Protein AF-0000000080189658 (afdb_homodimer)

Organism: NCBI:txid355548

Sequence (540 aa):
MADSPSNGELGVLRSKRNATRYQILVEIAERQPAVSQQEIADEIGVTAQAVSDYLGDLVEEGHARKHGRGRYEVTKEGVDWLISQTDDLRSFVEYVSENVLEEVEVDTAIATAAIEEGERVSLSMRDGVMHATPGDAGSATAVAVTDADAGQDVGAAEFEGMLAYDPGEVTVLSTPAVQRGGSAALPEDAVADRLAAHDLVVAAGVEALVAVRDAGVEPDVRFGTASAVPAAASRGLSVLLVVSADLLSEHTDPLRERNLGYEVVEPGADMADSPSNGELGVLRSKRNATRYQILVEIAERQPAVSQQEIADEIGVTAQAVSDYLGDLVEEGHARKHGRGRYEVTKEGVDWLISQTDDLRSFVEYVSENVLEEVEVDTAIATAAIEEGERVSLSMRDGVMHATPGDAGSATAVAVTDADAGQDVGAAEFEGMLAYDPGEVTVLSTPAVQRGGSAALPEDAVADRLAAHDLVVAAGVEALVAVRDAGVEPDVRFGTASAVPAAASRGLSVLLVVSADLLSEHTDPLRERNLGYEVVEPGAD

Nearest PDB structures (foldseek):
  4aih-assembly1_B  TM=8.794E-01  e=9.935E-04  Yersinia pseudotuberculosis YPIII
  2hr3-assembly1_A  TM=7.621E-01  e=9.935E-04  Pseudomonas aeruginosa
  7kfo-assembly1_A-2  TM=7.195E-01  e=3.221E-03  Variovorax paradoxus
  5yhx-assembly1_B  TM=7.546E-01  e=8.673E-03  Lactococcus lactis subsp. lactis Il1403
  7oz3-assembly1_D  TM=3.317E-01  e=9.227E-03  Streptococcus agalactiae

Radius of gyration: 27.23 Å; Cα contacts (8 Å, |Δi|>4): 1135; chains: 2; bounding box: 59×68×71 Å

Foldseek 3Di:
DPDDPPPPLLPLVVDVLNVLLLQLLVQLAVDPFDGALCVSCVVSVHDSVVSVVSVVVCVVVVQWDDPDPRTIHGDPVVVVVNVSNVVSVVVVVVCCCVPVVPNFDKDKFAEQAWDAAFFKWAWEFDQLTIYTYGDDPHQKMFGWHHTDGHGGMTITTDIDGDHDAAFAEEEEEEAEDVVVVQLNVFDDCLQVVCVVVFPFEEEADPSRQVNNVVSVDGGPYYPPQLVVVNSSRVRHGYYYYYYYPVCVCSNVVVCVVVVHHYDYDDHPPD/DPDDPDPPLLPLVVDVLNVLLLQLLVQLAVDPFDGALCVSCVVSVHDSVVSVVSVVVCVVVVQWDDPDPRTIHGDPVVVVVNVSNVVSVVVVVVCCCVPVVPNFDKDKFAEQAWDAAFFKWAWEFDQLTIYTYGDDPHQKMFGWHHTDGHGDMTITGDIDGDHDAAFAEEEEEEAEDVVVVQLNPFDDCLPVVCVVVFPFEEAADPSRQVNNVVSVDGGPYYPPQLVVVNSSRVRHGYYYYYYYPVCVCSNVVVCVVVVHHYDYDDHPPD

Secondary structure (DSSP, 8-state):
------SSS-HHHH-HHHHHHHHHHHHHHHHTT---HHHHHHHHTS-HHHHHHHHHHHHHTTSEEE-STT-EEE-HHHHHHHHHHHHHHHHHHHHIIIIIS----PEEEEESS-B-TT-EEEEEEETTEEEEEESS-SSEEEEE-S-B-TTSEEEEEEEEE----PPPPEEEEEEPPGGGTGGGGSPTTTTHHHHTT-SEEEEESHHHHHHHHHTT---SB-SSHHHHHHHHHHTT--EEEEEEGGGHHHHHHHHHHTT--EEEE-TT--/------SSS-HHHH-HHHHHHHHHHHHHHHHTT---HHHHHHHHTS-HHHHHHHHHHHHHTTSEEE-STT-EEE-HHHHHHHHHHHHHHHHHHHHIIIIIS----PEEEEESS-B-TT-EEEEEEETTEEEEEESS-SSEEEEE-S-B-TTSEEEEEEEEE----PPPPEEEEEEPPGGGTGGGGSPTTTTHHHHTT-SEEEEESHHHHHHHHHTT---SB-SSHHHHHHHHHHTT--EEEEEEGGGHHHHHHHHHHTT--EEEE-TT--

Structure (mmCIF, N/CA/C/O backbone):
data_AF-0000000080189658-model_v1
#
loop_
_entity.id
_entity.type
_entity.pdbx_description
1 polymer 'Putative transcriptional regulator'
#
loop_
_atom_site.group_PDB
_atom_site.id
_atom_site.type_symbol
_atom_site.label_atom_id
_atom_site.label_alt_id
_atom_site.label_comp_id
_atom_site.label_asym_id
_atom_site.label_entity_id
_atom_site.label_seq_id
_atom_site.pdbx_PDB_ins_code
_atom_site.Cartn_x
_atom_site.Cartn_y
_atom_site.Cartn_z
_atom_site.occupancy
_atom_site.B_iso_or_equiv
_atom_site.auth_seq_id
_atom_site.auth_comp_id
_atom_site.auth_asym_id
_atom_site.auth_atom_id
_atom_site.pdbx_PDB_model_num
ATOM 1 N N . MET A 1 1 ? -19.031 -26.203 11.633 1 19.22 1 MET A N 1
ATOM 2 C CA . MET A 1 1 ? -20.125 -25.906 10.711 1 19.22 1 MET A CA 1
ATOM 3 C C . MET A 1 1 ? -19.984 -24.5 10.141 1 19.22 1 MET A C 1
ATOM 5 O O . MET A 1 1 ? -20.438 -23.531 10.75 1 19.22 1 MET A O 1
ATOM 9 N N . ALA A 1 2 ? -18.812 -24.188 9.641 1 26.39 2 ALA A N 1
ATOM 10 C CA . ALA A 1 2 ? -18.188 -22.922 9.25 1 26.39 2 ALA A CA 1
ATOM 11 C C . ALA A 1 2 ? -19.047 -22.188 8.219 1 26.39 2 ALA A C 1
ATOM 13 O O . ALA A 1 2 ? -19.5 -22.781 7.242 1 26.39 2 ALA A O 1
ATOM 14 N N . ASP A 1 3 ? -19.844 -21.188 8.672 1 27.16 3 ASP A N 1
ATOM 15 C CA . ASP A 1 3 ? -20.828 -20.375 7.965 1 27.16 3 ASP A CA 1
ATOM 16 C C . ASP A 1 3 ? -20.297 -19.938 6.602 1 27.16 3 ASP A C 1
ATOM 18 O O . ASP A 1 3 ? -19.125 -19.609 6.465 1 27.16 3 ASP A O 1
ATOM 22 N N . SER A 1 4 ? -20.797 -20.438 5.461 1 30.91 4 SER A N 1
ATOM 23 C CA . SER A 1 4 ? -20.703 -20.203 4.027 1 30.91 4 SER A CA 1
ATOM 24 C C . SER A 1 4 ? -20.5 -18.719 3.723 1 30.91 4 SER A C 1
ATOM 26 O O . SER A 1 4 ? -21.062 -17.859 4.406 1 30.91 4 SER A O 1
ATOM 28 N N . PRO A 1 5 ? -19.359 -18.312 3.215 1 34.38 5 PRO A N 1
ATOM 29 C CA . PRO A 1 5 ? -19.266 -16.875 2.889 1 34.38 5 PRO A CA 1
ATOM 30 C C . PRO A 1 5 ? -20.609 -16.281 2.447 1 34.38 5 PRO A C 1
ATOM 32 O O . PRO A 1 5 ? -21.469 -17.016 1.925 1 34.38 5 PRO A O 1
ATOM 35 N N . SER A 1 6 ? -21.234 -15.445 3.158 1 32.62 6 SER A N 1
ATOM 36 C CA . SER A 1 6 ? -22.453 -14.711 2.887 1 32.62 6 SER A CA 1
ATOM 37 C C . SER A 1 6 ? -22.578 -14.367 1.407 1 32.62 6 SER A C 1
ATOM 39 O O . SER A 1 6 ? -21.625 -13.867 0.8 1 32.62 6 SER A O 1
ATOM 41 N N . ASN A 1 7 ? -23.328 -15.039 0.471 1 34.69 7 ASN A N 1
ATOM 42 C CA . ASN A 1 7 ? -23.844 -15.391 -0.851 1 34.69 7 ASN A CA 1
ATOM 43 C C . ASN A 1 7 ? -24.219 -14.148 -1.653 1 34.69 7 ASN A C 1
ATOM 45 O O . ASN A 1 7 ? -24.938 -14.234 -2.645 1 34.69 7 ASN A O 1
ATOM 49 N N . GLY A 1 8 ? -24.266 -12.969 -1.121 1 35.44 8 GLY A N 1
ATOM 50 C CA . GLY A 1 8 ? -24.891 -11.875 -1.847 1 35.44 8 GLY A CA 1
ATOM 51 C C . GLY A 1 8 ? -24.172 -11.516 -3.135 1 35.44 8 GLY A C 1
ATOM 52 O O . GLY A 1 8 ? -24.812 -11.258 -4.156 1 35.44 8 GLY A O 1
ATOM 53 N N . GLU A 1 9 ? -22.828 -11.133 -3.133 1 38.5 9 GLU A N 1
ATOM 54 C CA . GLU A 1 9 ? -22.281 -10.391 -4.262 1 38.5 9 GLU A CA 1
ATOM 55 C C . GLU A 1 9 ? -21.922 -11.328 -5.418 1 38.5 9 GLU A C 1
ATOM 57 O O . GLU A 1 9 ? -21.25 -10.93 -6.359 1 38.5 9 GLU A O 1
ATOM 62 N N . LEU A 1 10 ? -22.031 -12.531 -5.336 1 45.38 10 LEU A N 1
ATOM 63 C CA . LEU A 1 10 ? -22.016 -13.305 -6.57 1 45.38 10 LEU A CA 1
ATOM 64 C C . LEU A 1 10 ? -23.203 -12.945 -7.457 1 45.38 10 LEU A C 1
ATOM 66 O O . LEU A 1 10 ? -23.828 -13.828 -8.055 1 45.38 10 LEU A O 1
ATOM 70 N N . GLY A 1 11 ? -23.438 -11.695 -7.402 1 51.31 11 GLY A N 1
ATOM 71 C CA . GLY A 1 11 ? -24.656 -11.203 -8.023 1 51.31 11 GLY A CA 1
ATOM 72 C C . GLY A 1 11 ? -24.812 -11.656 -9.469 1 51.31 11 GLY A C 1
ATOM 73 O O . GLY A 1 11 ? -25.906 -12.039 -9.883 1 51.31 11 GLY A O 1
ATOM 74 N N . VAL A 1 12 ? -23.688 -11.672 -10.164 1 60.22 12 VAL A N 1
ATOM 75 C CA . VAL A 1 12 ? -23.844 -12.008 -11.57 1 60.22 12 VAL A CA 1
ATOM 76 C C . VAL A 1 12 ? -24.109 -13.5 -11.727 1 60.22 12 VAL A C 1
ATOM 78 O O . VAL A 1 12 ? -24.844 -13.914 -12.633 1 60.22 12 VAL A O 1
ATOM 81 N N . LEU A 1 13 ? -23.531 -14.289 -10.703 1 59.34 13 LEU A N 1
ATOM 82 C CA . LEU A 1 13 ? -23.672 -15.734 -10.844 1 59.34 13 LEU A CA 1
ATOM 83 C C . LEU A 1 13 ? -24.938 -16.219 -10.125 1 59.34 13 LEU A C 1
ATOM 85 O O . LEU A 1 13 ? -25.438 -17.297 -10.414 1 59.34 13 LEU A O 1
ATOM 89 N N . ARG A 1 14 ? -25.375 -15.445 -9.273 1 54.44 14 ARG A N 1
ATOM 90 C CA . ARG A 1 14 ? -26.5 -15.906 -8.461 1 54.44 14 ARG A CA 1
ATOM 91 C C . ARG A 1 14 ? -27.828 -15.547 -9.117 1 54.44 14 ARG A C 1
ATOM 93 O O . ARG A 1 14 ? -28.859 -16.156 -8.812 1 54.44 14 ARG A O 1
ATOM 100 N N . SER A 1 15 ? -27.703 -14.438 -9.859 1 65.19 15 SER A N 1
ATOM 101 C CA . SER A 1 15 ? -28.938 -13.969 -10.492 1 65.19 15 SER A CA 1
ATOM 102 C C . SER A 1 15 ? -28.812 -13.969 -12.008 1 65.19 15 SER A C 1
ATOM 104 O O . SER A 1 15 ? -27.906 -13.328 -12.562 1 65.19 15 SER A O 1
ATOM 106 N N . LYS A 1 16 ? -29.641 -14.828 -12.656 1 68.5 16 LYS A N 1
ATOM 107 C CA . LYS A 1 16 ? -29.688 -14.789 -14.117 1 68.5 16 LYS A CA 1
ATOM 108 C C . LYS A 1 16 ? -29.844 -13.359 -14.625 1 68.5 16 LYS A C 1
ATOM 110 O O . LYS A 1 16 ? -29.25 -12.984 -15.633 1 68.5 16 LYS A O 1
ATOM 115 N N . ARG A 1 17 ? -30.578 -12.617 -13.844 1 75.31 17 ARG A N 1
ATOM 116 C CA . ARG A 1 17 ? -30.797 -11.219 -14.195 1 75.31 17 ARG A CA 1
ATOM 117 C C . ARG A 1 17 ? -29.5 -10.438 -14.172 1 75.31 17 ARG A C 1
ATOM 119 O O . ARG A 1 17 ? -29.172 -9.727 -15.125 1 75.31 17 ARG A O 1
ATOM 126 N N . ASN A 1 18 ? -28.75 -10.641 -13.078 1 76.94 18 ASN A N 1
ATOM 127 C CA . ASN A 1 18 ? -27.484 -9.922 -12.977 1 76.94 18 ASN A CA 1
ATOM 128 C C . ASN A 1 18 ? -26.469 -10.43 -14 1 76.94 18 ASN A C 1
ATOM 130 O O . ASN A 1 18 ? -25.703 -9.648 -14.555 1 76.94 18 ASN A O 1
ATOM 134 N N . ALA A 1 19 ? -26.625 -11.727 -14.25 1 79.5 19 ALA A N 1
ATOM 135 C CA . ALA A 1 19 ? -25.734 -12.312 -15.242 1 79.5 19 ALA A CA 1
ATOM 136 C C . ALA A 1 19 ? -26.016 -11.75 -16.641 1 79.5 19 ALA A C 1
ATOM 138 O O . ALA A 1 19 ? -25.094 -11.406 -17.375 1 79.5 19 ALA A O 1
ATOM 139 N N . THR A 1 20 ? -27.266 -11.633 -16.953 1 81 20 THR A N 1
ATOM 140 C CA . THR A 1 20 ? -27.656 -11.117 -18.266 1 81 20 THR A CA 1
ATOM 141 C C . THR A 1 20 ? -27.312 -9.633 -18.375 1 81 20 THR A C 1
ATOM 143 O O . THR A 1 20 ? -26.781 -9.195 -19.406 1 81 20 THR A O 1
ATOM 146 N N . ARG A 1 21 ? -27.594 -8.883 -17.359 1 86.19 21 ARG A N 1
ATOM 147 C CA . ARG A 1 21 ? -27.25 -7.465 -17.328 1 86.19 21 ARG A CA 1
ATOM 148 C C . ARG A 1 21 ? -25.75 -7.273 -17.547 1 86.19 21 ARG A C 1
ATOM 150 O O . ARG A 1 21 ? -25.328 -6.391 -18.297 1 86.19 21 ARG A O 1
ATOM 157 N N . TYR A 1 22 ? -25 -8.141 -16.828 1 86.44 22 TYR A N 1
ATOM 158 C CA . TYR A 1 22 ? -23.547 -8.109 -16.969 1 86.44 22 TYR A CA 1
ATOM 159 C C . TYR A 1 22 ? -23.125 -8.375 -18.406 1 86.44 22 TYR A C 1
ATOM 161 O O . TYR A 1 22 ? -22.328 -7.625 -18.969 1 86.44 22 TYR A O 1
ATOM 169 N N . GLN A 1 23 ? -23.734 -9.328 -18.984 1 84.56 23 GLN A N 1
ATOM 170 C CA . GLN A 1 23 ? -23.391 -9.711 -20.344 1 84.56 23 GLN A CA 1
ATOM 171 C C . GLN A 1 23 ? -23.766 -8.617 -21.344 1 84.56 23 GLN A C 1
ATOM 173 O O . GLN A 1 23 ? -23 -8.32 -22.266 1 84.56 23 GLN A O 1
ATOM 178 N N . ILE A 1 24 ? -24.812 -7.957 -21.062 1 86.25 24 ILE A N 1
ATOM 179 C CA . ILE A 1 24 ? -25.281 -6.898 -21.953 1 86.25 24 ILE A CA 1
ATOM 180 C C . ILE A 1 24 ? -24.359 -5.691 -21.859 1 86.25 24 ILE A C 1
ATOM 182 O O . ILE A 1 24 ? -23.938 -5.137 -22.875 1 86.25 24 ILE A O 1
ATOM 186 N N . LEU A 1 25 ? -24 -5.352 -20.672 1 87.19 25 LEU A N 1
ATOM 187 C CA . LEU A 1 25 ? -23.125 -4.207 -20.484 1 87.19 25 LEU A CA 1
ATOM 188 C C . LEU A 1 25 ? -21.75 -4.473 -21.094 1 87.19 25 LEU A C 1
ATOM 190 O O . LEU A 1 25 ? -21.125 -3.561 -21.641 1 87.19 25 LEU A O 1
ATOM 194 N N . VAL A 1 26 ? -21.281 -5.684 -21.016 1 83.88 26 VAL A N 1
ATOM 195 C CA . VAL A 1 26 ? -20.016 -6.062 -21.609 1 83.88 26 VAL A CA 1
ATOM 196 C C . VAL A 1 26 ? -20.078 -5.883 -23.125 1 83.88 26 VAL A C 1
ATOM 198 O O . VAL A 1 26 ? -19.141 -5.336 -23.734 1 83.88 26 VAL A O 1
ATOM 201 N N . GLU A 1 27 ? -21.234 -6.266 -23.656 1 82.25 27 GLU A N 1
ATOM 202 C CA . GLU A 1 27 ? -21.422 -6.156 -25.109 1 82.25 27 GLU A CA 1
ATOM 203 C C . GLU A 1 27 ? -21.469 -4.699 -25.547 1 82.25 27 GLU A C 1
ATOM 205 O O . GLU A 1 27 ? -20.906 -4.336 -26.578 1 82.25 27 GLU A O 1
ATOM 210 N N . ILE A 1 28 ? -22.062 -3.922 -24.734 1 82.81 28 ILE A N 1
ATOM 211 C CA . ILE A 1 28 ? -22.141 -2.504 -25.062 1 82.81 28 ILE A CA 1
ATOM 212 C C . ILE A 1 28 ? -20.75 -1.868 -24.969 1 82.81 28 ILE A C 1
ATOM 214 O O . ILE A 1 28 ? -20.344 -1.117 -25.859 1 82.81 28 ILE A O 1
ATOM 218 N N . ALA A 1 29 ? -20.156 -2.201 -23.891 1 80.44 29 ALA A N 1
ATOM 219 C CA . ALA A 1 29 ? -18.828 -1.627 -23.672 1 80.44 29 ALA A CA 1
ATOM 220 C C . ALA A 1 29 ? -17.875 -1.989 -24.812 1 80.44 29 ALA A C 1
ATOM 222 O O . ALA A 1 29 ? -17.031 -1.181 -25.203 1 80.44 29 ALA A O 1
ATOM 223 N N . GLU A 1 30 ? -18 -3.168 -25.281 1 76.12 30 GLU A N 1
ATOM 224 C CA . GLU A 1 30 ? -17.109 -3.67 -26.328 1 76.12 30 GLU A CA 1
ATOM 225 C C . GLU A 1 30 ? -17.438 -3.033 -27.672 1 76.12 30 GLU A C 1
ATOM 227 O O . GLU A 1 30 ? -16.547 -2.793 -28.484 1 76.12 30 GLU A O 1
ATOM 232 N N . ARG A 1 31 ? -18.625 -2.74 -27.891 1 74.25 31 ARG A N 1
ATOM 233 C CA . ARG A 1 31 ? -19.047 -2.412 -29.25 1 74.25 31 ARG A CA 1
ATOM 234 C C . ARG A 1 31 ? -19.516 -0.967 -29.344 1 74.25 31 ARG A C 1
ATOM 236 O O . ARG A 1 31 ? -19.891 -0.497 -30.422 1 74.25 31 ARG A O 1
ATOM 243 N N . GLN A 1 32 ? -19.422 -0.302 -28.219 1 70.31 32 GLN A N 1
ATOM 244 C CA . GLN A 1 32 ? -19.969 1.045 -28.219 1 70.31 32 GLN A CA 1
ATOM 245 C C . GLN A 1 32 ? -19.25 1.945 -29.203 1 70.31 32 GLN A C 1
ATOM 247 O O . GLN A 1 32 ? -18.078 1.696 -29.547 1 70.31 32 GLN A O 1
ATOM 252 N N . PRO A 1 33 ? -20.016 2.803 -29.797 1 68.69 33 PRO A N 1
ATOM 253 C CA . PRO A 1 33 ? -21.344 3.256 -29.406 1 68.69 33 PRO A CA 1
ATOM 254 C C . PRO A 1 33 ? -22.453 2.57 -30.203 1 68.69 33 PRO A C 1
ATOM 256 O O . PRO A 1 33 ? -23.625 2.596 -29.797 1 68.69 33 PRO A O 1
ATOM 259 N N . ALA A 1 34 ? -22.078 2.031 -31.281 1 66.75 34 ALA A N 1
ATOM 260 C CA . ALA A 1 34 ? -23.062 1.462 -32.188 1 66.75 34 ALA A CA 1
ATOM 261 C C . ALA A 1 34 ? -23.375 0.013 -31.844 1 66.75 34 ALA A C 1
ATOM 263 O O . ALA A 1 34 ? -22.703 -0.909 -32.281 1 66.75 34 ALA A O 1
ATOM 264 N N . VAL A 1 35 ? -24.281 -0.221 -30.875 1 70.06 35 VAL A N 1
ATOM 265 C CA . VAL A 1 35 ? -24.594 -1.592 -30.469 1 70.06 35 VAL A CA 1
ATOM 266 C C . VAL A 1 35 ? -26.062 -1.896 -30.75 1 70.06 35 VAL A C 1
ATOM 268 O O . VAL A 1 35 ? -26.953 -1.186 -30.266 1 70.06 35 VAL A O 1
ATOM 271 N N . SER A 1 36 ? -26.391 -2.752 -31.75 1 75.94 36 SER A N 1
ATOM 272 C CA . SER A 1 36 ? -27.766 -3.166 -32.031 1 75.94 36 SER A CA 1
ATOM 273 C C . SER A 1 36 ? -28.266 -4.16 -30.984 1 75.94 36 SER A C 1
ATOM 275 O O . SER A 1 36 ? -27.5 -5.02 -30.531 1 75.94 36 SER A O 1
ATOM 277 N N . GLN A 1 37 ? -29.531 -3.896 -30.625 1 80.12 37 GLN A N 1
ATOM 278 C CA . GLN A 1 37 ? -30.172 -4.789 -29.656 1 80.12 37 GLN A CA 1
ATOM 279 C C . GLN A 1 37 ? -30.188 -6.227 -30.172 1 80.12 37 GLN A C 1
ATOM 281 O O . GLN A 1 37 ? -30 -7.168 -29.406 1 80.12 37 GLN A O 1
ATOM 286 N N . GLN A 1 38 ? -30.359 -6.328 -31.438 1 81.62 38 GLN A N 1
ATOM 287 C CA . GLN A 1 38 ? -30.438 -7.66 -32.031 1 81.62 38 GLN A CA 1
ATOM 288 C C . GLN A 1 38 ? -29.094 -8.375 -31.953 1 81.62 38 GLN A C 1
ATOM 290 O O . GLN A 1 38 ? -29.031 -9.57 -31.672 1 81.62 38 GLN A O 1
ATOM 295 N N . GLU A 1 39 ? -28.109 -7.699 -32.188 1 82.25 39 GLU A N 1
ATOM 296 C CA . GLU A 1 39 ? -26.766 -8.273 -32.156 1 82.25 39 GLU A CA 1
ATOM 297 C C . GLU A 1 39 ? -26.422 -8.742 -30.734 1 82.25 39 GLU A C 1
ATOM 299 O O . GLU A 1 39 ? -25.828 -9.812 -30.562 1 82.25 39 GLU A O 1
ATOM 304 N N . ILE A 1 40 ? -26.766 -7.965 -29.828 1 83.19 40 ILE A N 1
ATOM 305 C CA . ILE A 1 40 ? -26.516 -8.312 -28.422 1 83.19 40 ILE A CA 1
ATOM 306 C C . ILE A 1 40 ? -27.328 -9.555 -28.062 1 83.19 40 ILE A C 1
ATOM 308 O O . ILE A 1 40 ? -26.812 -10.461 -27.391 1 83.19 40 ILE A O 1
ATOM 312 N N . ALA A 1 41 ? -28.562 -9.5 -28.469 1 85.56 41 ALA A N 1
ATOM 313 C CA . ALA A 1 41 ? -29.453 -10.625 -28.203 1 85.56 41 ALA A CA 1
ATOM 314 C C . ALA A 1 41 ? -28.875 -11.93 -28.734 1 85.56 41 ALA A C 1
ATOM 316 O O . ALA A 1 41 ? -28.875 -12.945 -28.031 1 85.56 41 ALA A O 1
ATOM 317 N N . ASP A 1 42 ? -28.422 -11.867 -29.906 1 81.75 42 ASP A N 1
ATOM 318 C CA . ASP A 1 42 ? -27.844 -13.055 -30.547 1 81.75 42 ASP A CA 1
ATOM 319 C C . ASP A 1 42 ? -26.641 -13.57 -29.766 1 81.75 42 ASP A C 1
ATOM 321 O O . ASP A 1 42 ? -26.453 -14.781 -29.625 1 81.75 42 ASP A O 1
ATOM 325 N N . GLU A 1 43 ? -25.891 -12.703 -29.297 1 79.56 43 GLU A N 1
ATOM 326 C CA . GLU A 1 43 ? -24.641 -13.078 -28.625 1 79.56 43 GLU A CA 1
ATOM 327 C C . GLU A 1 43 ? -24.922 -13.688 -27.266 1 79.56 43 GLU A C 1
ATOM 329 O O . GLU A 1 43 ? -24.25 -14.641 -26.859 1 79.56 43 GLU A O 1
ATOM 334 N N . ILE A 1 44 ? -25.859 -13.211 -26.594 1 78.06 44 ILE A N 1
ATOM 335 C CA . ILE A 1 44 ? -26.078 -13.578 -25.203 1 78.06 44 ILE A CA 1
ATOM 336 C C . ILE A 1 44 ? -27.094 -14.719 -25.141 1 78.06 44 ILE A C 1
ATOM 338 O O . ILE A 1 44 ? -27.156 -15.453 -24.141 1 78.06 44 ILE A O 1
ATOM 342 N N . GLY A 1 45 ? -27.844 -14.867 -26.188 1 80.62 45 GLY A N 1
ATOM 343 C CA . GLY A 1 45 ? -28.812 -15.945 -26.234 1 80.62 45 GLY A CA 1
ATOM 344 C C . GLY A 1 45 ? -30.125 -15.602 -25.562 1 80.62 45 GLY A C 1
ATOM 345 O O . GLY A 1 45 ? -30.703 -16.422 -24.844 1 80.62 45 GLY A O 1
ATOM 346 N N . VAL A 1 46 ? -30.469 -14.336 -25.719 1 81.38 46 VAL A N 1
ATOM 347 C CA . VAL A 1 46 ? -31.781 -13.883 -25.266 1 81.38 46 VAL A CA 1
ATOM 348 C C . VAL A 1 46 ? -32.5 -13.172 -26.406 1 81.38 46 VAL A C 1
ATOM 350 O O . VAL A 1 46 ? -31.938 -12.969 -27.484 1 81.38 46 VAL A O 1
ATOM 353 N N . THR A 1 47 ? -33.781 -12.875 -26.234 1 85.5 47 THR A N 1
ATOM 354 C CA . THR A 1 47 ? -34.562 -12.195 -27.281 1 85.5 47 THR A CA 1
ATOM 355 C C . THR A 1 47 ? -34.219 -10.703 -27.297 1 85.5 47 THR A C 1
ATOM 357 O O . THR A 1 47 ? -33.812 -10.148 -26.281 1 85.5 47 THR A O 1
ATOM 360 N N . ALA A 1 48 ? -34.406 -10.172 -28.531 1 86.88 48 ALA A N 1
ATOM 361 C CA . ALA A 1 48 ? -34.219 -8.727 -28.672 1 86.88 48 ALA A CA 1
ATOM 362 C C . ALA A 1 48 ? -35.094 -7.953 -27.703 1 86.88 48 ALA A C 1
ATOM 364 O O . ALA A 1 48 ? -34.719 -6.91 -27.188 1 86.88 48 ALA A O 1
ATOM 365 N N . GLN A 1 49 ? -36.188 -8.492 -27.5 1 86.44 49 GLN A N 1
ATOM 366 C CA . GLN A 1 49 ? -37.125 -7.863 -26.547 1 86.44 49 GLN A CA 1
ATOM 367 C C . GLN A 1 49 ? -36.562 -7.871 -25.141 1 86.44 49 GLN A C 1
ATOM 369 O O . GLN A 1 49 ? -36.656 -6.871 -24.422 1 86.44 49 GLN A O 1
ATOM 374 N N . ALA A 1 50 ? -36.031 -9.008 -24.75 1 87.56 50 ALA A N 1
ATOM 375 C CA . ALA A 1 50 ? -35.438 -9.109 -23.422 1 87.56 50 ALA A CA 1
ATOM 376 C C . ALA A 1 50 ? -34.281 -8.117 -23.266 1 87.56 50 ALA A C 1
ATOM 378 O O . ALA A 1 50 ? -34.125 -7.477 -22.234 1 87.56 50 ALA A O 1
ATOM 379 N N . VAL A 1 51 ? -33.469 -8.023 -24.328 1 88.12 51 VAL A N 1
ATOM 380 C CA . VAL A 1 51 ? -32.375 -7.082 -24.312 1 88.12 51 VAL A CA 1
ATOM 381 C C . VAL A 1 51 ? -32.875 -5.66 -24.125 1 88.12 51 VAL A C 1
ATOM 383 O O . VAL A 1 51 ? -32.312 -4.887 -23.344 1 88.12 51 VAL A O 1
ATOM 386 N N . SER A 1 52 ? -33.906 -5.359 -24.812 1 86.81 52 SER A N 1
ATOM 387 C CA . SER A 1 52 ? -34.531 -4.039 -24.688 1 86.81 52 SER A CA 1
ATOM 388 C C . SER A 1 52 ? -35 -3.779 -23.266 1 86.81 52 SER A C 1
ATOM 390 O O . SER A 1 52 ? -34.812 -2.686 -22.734 1 86.81 52 SER A O 1
ATOM 392 N N . ASP A 1 53 ? -35.531 -4.758 -22.688 1 89.88 53 ASP A N 1
ATOM 393 C CA . ASP A 1 53 ? -36.031 -4.637 -21.328 1 89.88 53 ASP A CA 1
ATOM 394 C C . ASP A 1 53 ? -34.875 -4.41 -20.344 1 89.88 53 ASP A C 1
ATOM 396 O O . ASP A 1 53 ? -34.938 -3.529 -19.484 1 89.88 53 ASP A O 1
ATOM 400 N N . TYR A 1 54 ? -33.812 -5.258 -20.5 1 88.94 54 TYR A N 1
ATOM 401 C CA . TYR A 1 54 ? -32.625 -5.125 -19.641 1 88.94 54 TYR A CA 1
ATOM 402 C C . TYR A 1 54 ? -31.969 -3.77 -19.828 1 88.94 54 TYR A C 1
ATOM 404 O O . TYR A 1 54 ? -31.531 -3.146 -18.859 1 88.94 54 TYR A O 1
ATOM 412 N N . LEU A 1 55 ? -31.906 -3.301 -21.094 1 88.69 55 LEU A N 1
ATOM 413 C CA . LEU A 1 55 ? -31.297 -2.014 -21.406 1 88.69 55 LEU A CA 1
ATOM 414 C C . LEU A 1 55 ? -32.094 -0.871 -20.781 1 88.69 55 LEU A C 1
ATOM 416 O O . LEU A 1 55 ? -31.516 0.102 -20.297 1 88.69 55 LEU A O 1
ATOM 420 N N . GLY A 1 56 ? -33.406 -0.977 -20.875 1 88.31 56 GLY A N 1
ATOM 421 C CA . GLY A 1 56 ? -34.25 -0.01 -20.188 1 88.31 56 GLY A CA 1
ATOM 422 C C . GLY A 1 56 ? -33.938 0.109 -18.719 1 88.31 56 GLY A C 1
ATOM 423 O O . GLY A 1 56 ? -33.812 1.217 -18.188 1 88.31 56 GLY A O 1
ATOM 424 N N . ASP A 1 57 ? -33.719 -1.071 -18.047 1 89.06 57 ASP A N 1
ATOM 425 C CA . ASP A 1 57 ? -33.375 -1.109 -16.625 1 89.06 57 ASP A CA 1
ATOM 426 C C . ASP A 1 57 ? -32 -0.498 -16.375 1 89.06 57 ASP A C 1
ATOM 428 O O . ASP A 1 57 ? -31.828 0.238 -15.406 1 89.06 57 ASP A O 1
ATOM 432 N N . LEU A 1 58 ? -31.031 -0.843 -17.234 1 90.81 58 LEU A N 1
ATOM 433 C CA . LEU A 1 58 ? -29.656 -0.367 -17.094 1 90.81 58 LEU A CA 1
ATOM 434 C C . LEU A 1 58 ? -29.594 1.149 -17.25 1 90.81 58 LEU A C 1
ATOM 436 O O . LEU A 1 58 ? -28.828 1.814 -16.562 1 90.81 58 LEU A O 1
ATOM 440 N N . VAL A 1 59 ? -30.422 1.69 -18.125 1 88.88 59 VAL A N 1
ATOM 441 C CA . VAL A 1 59 ? -30.5 3.135 -18.328 1 88.88 59 VAL A CA 1
ATOM 442 C C . VAL A 1 59 ? -31.141 3.793 -17.109 1 88.88 59 VAL A C 1
ATOM 444 O O . VAL A 1 59 ? -30.656 4.812 -16.625 1 88.88 59 VAL A O 1
ATOM 447 N N . GLU A 1 60 ? -32.125 3.174 -16.625 1 90.25 60 GLU A N 1
ATOM 448 C CA . GLU A 1 60 ? -32.812 3.699 -15.461 1 90.25 60 GLU A CA 1
ATOM 449 C C . GLU A 1 60 ? -31.906 3.725 -14.234 1 90.25 60 GLU A C 1
ATOM 451 O O . GLU A 1 60 ? -31.969 4.652 -13.43 1 90.25 60 GLU A O 1
ATOM 456 N N . GLU A 1 61 ? -31.016 2.719 -14.18 1 88.81 61 GLU A N 1
ATOM 457 C CA . GLU A 1 61 ? -30.125 2.582 -13.031 1 88.81 61 GLU A CA 1
ATOM 458 C C . GLU A 1 61 ? -28.844 3.377 -13.227 1 88.81 61 GLU A C 1
ATOM 460 O O . GLU A 1 61 ? -28 3.43 -12.328 1 88.81 61 GLU A O 1
ATOM 465 N N . GLY A 1 62 ? -28.688 3.975 -14.422 1 89.44 62 GLY A N 1
ATOM 466 C CA . GLY A 1 62 ? -27.562 4.855 -14.68 1 89.44 62 GLY A CA 1
ATOM 467 C C . GLY A 1 62 ? -26.328 4.121 -15.172 1 89.44 62 GLY A C 1
ATOM 468 O O . GLY A 1 62 ? -25.234 4.691 -15.203 1 89.44 62 GLY A O 1
ATOM 469 N N . HIS A 1 63 ? -26.484 2.801 -15.531 1 89.94 63 HIS A N 1
ATOM 470 C CA . HIS A 1 63 ? -25.328 2.02 -15.953 1 89.94 63 HIS A CA 1
ATOM 471 C C . HIS A 1 63 ? -25.109 2.139 -17.453 1 89.94 63 HIS A C 1
ATOM 473 O O . HIS A 1 63 ? -24.031 1.817 -17.953 1 89.94 63 HIS A O 1
ATOM 479 N N . ALA A 1 64 ? -26.125 2.627 -18.219 1 87.56 64 ALA A N 1
ATOM 480 C CA . ALA A 1 64 ? -26.047 2.852 -19.656 1 87.56 64 ALA A CA 1
ATOM 481 C C . ALA A 1 64 ? -26.797 4.117 -20.062 1 87.56 64 ALA A C 1
ATOM 483 O O . ALA A 1 64 ? -27.656 4.594 -19.328 1 87.56 64 ALA A O 1
ATOM 484 N N . ARG A 1 65 ? -26.391 4.68 -21.125 1 88.81 65 ARG A N 1
ATOM 485 C CA . ARG A 1 65 ? -27.047 5.828 -21.719 1 88.81 65 ARG A CA 1
ATOM 486 C C . ARG A 1 65 ? -27.469 5.523 -23.156 1 88.81 65 ARG A C 1
ATOM 488 O O . ARG A 1 65 ? -26.719 4.902 -23.906 1 88.81 65 ARG A O 1
ATOM 495 N N . LYS A 1 66 ? -28.688 6.055 -23.5 1 83.94 66 LYS A N 1
ATOM 496 C CA . LYS A 1 66 ? -29.203 5.875 -24.844 1 83.94 66 LYS A CA 1
ATOM 497 C C . LYS A 1 66 ? -29 7.133 -25.688 1 83.94 66 LYS A C 1
ATOM 499 O O . LYS A 1 66 ? -29.328 8.234 -25.25 1 83.94 66 LYS A O 1
ATOM 504 N N . HIS A 1 67 ? -28.219 7.152 -26.812 1 80.06 67 HIS A N 1
ATOM 505 C CA . HIS A 1 67 ? -27.984 8.289 -27.703 1 80.06 67 HIS A CA 1
ATOM 506 C C . HIS A 1 67 ? -28.938 8.273 -28.891 1 80.06 67 HIS A C 1
ATOM 508 O O . HIS A 1 67 ? -28.734 8.984 -29.875 1 80.06 67 HIS A O 1
ATOM 514 N N . GLY A 1 68 ? -30.047 7.645 -28.859 1 73.94 68 GLY A N 1
ATOM 515 C CA . GLY A 1 68 ? -30.984 7.566 -29.969 1 73.94 68 GLY A CA 1
ATOM 516 C C . GLY A 1 68 ? -30.672 6.445 -30.938 1 73.94 68 GLY A C 1
ATOM 517 O O . GLY A 1 68 ? -29.562 5.895 -30.922 1 73.94 68 GLY A O 1
ATOM 518 N N . ARG A 1 69 ? -31.562 6.062 -31.891 1 72.69 69 ARG A N 1
ATOM 519 C CA . ARG A 1 69 ? -31.516 5.07 -32.969 1 72.69 69 ARG A CA 1
ATOM 520 C C . ARG A 1 69 ? -30.828 3.791 -32.5 1 72.69 69 ARG A C 1
ATOM 522 O O . ARG A 1 69 ? -30.031 3.207 -33.219 1 72.69 69 ARG A O 1
ATOM 529 N N . GLY A 1 70 ? -30.906 3.363 -31.266 1 69.81 70 GLY A N 1
ATOM 530 C CA . GLY A 1 70 ? -30.406 2.074 -30.812 1 69.81 70 GLY A CA 1
ATOM 531 C C . GLY A 1 70 ? -28.938 2.107 -30.406 1 69.81 70 GLY A C 1
ATOM 532 O O . GLY A 1 70 ? -28.25 1.094 -30.5 1 69.81 70 GLY A O 1
ATOM 533 N N . ARG A 1 71 ? -28.5 3.281 -30.125 1 78.94 71 ARG A N 1
ATOM 534 C CA . ARG A 1 71 ? -27.109 3.408 -29.719 1 78.94 71 ARG A CA 1
ATOM 535 C C . ARG A 1 71 ? -27 3.562 -28.203 1 78.94 71 ARG A C 1
ATOM 537 O O . ARG A 1 71 ? -27.766 4.312 -27.594 1 78.94 71 ARG A O 1
ATOM 544 N N . TYR A 1 72 ? -26.156 2.627 -27.641 1 82.88 72 TYR A N 1
ATOM 545 C CA . TYR A 1 72 ? -25.984 2.643 -26.188 1 82.88 72 TYR A CA 1
ATOM 546 C C . TYR A 1 72 ? -24.516 2.822 -25.828 1 82.88 72 TYR A C 1
ATOM 548 O O . TYR A 1 72 ? -23.625 2.424 -26.578 1 82.88 72 TYR A O 1
ATOM 556 N N . GLU A 1 73 ? -24.328 3.562 -24.719 1 85.62 73 GLU A N 1
ATOM 557 C CA . GLU A 1 73 ? -23 3.729 -24.156 1 85.62 73 GLU A CA 1
ATOM 558 C C . GLU A 1 73 ? -22.984 3.375 -22.672 1 85.62 73 GLU A C 1
ATOM 560 O O . GLU A 1 73 ? -23.938 3.684 -21.938 1 85.62 73 GLU A O 1
ATOM 565 N N . VAL A 1 74 ? -21.953 2.631 -22.297 1 84.81 74 VAL A N 1
ATOM 566 C CA . VAL A 1 74 ? -21.797 2.33 -20.875 1 84.81 74 VAL A CA 1
ATOM 567 C C . VAL A 1 74 ? -21.328 3.574 -20.141 1 84.81 74 VAL A C 1
ATOM 569 O O . VAL A 1 74 ? -20.391 4.242 -20.562 1 84.81 74 VAL A O 1
ATOM 572 N N . THR A 1 75 ? -22.016 3.973 -19.078 1 84.06 75 THR A N 1
ATOM 573 C CA . THR A 1 75 ? -21.641 5.133 -18.266 1 84.06 75 THR A CA 1
ATOM 574 C C . THR A 1 75 ? -20.469 4.797 -17.359 1 84.06 75 THR A C 1
ATOM 576 O O . THR A 1 75 ? -20.031 3.641 -17.281 1 84.06 75 THR A O 1
ATOM 579 N N . LYS A 1 76 ? -19.922 5.793 -16.672 1 75.69 76 LYS A N 1
ATOM 580 C CA . LYS A 1 76 ? -18.875 5.574 -15.664 1 75.69 76 LYS A CA 1
ATOM 581 C C . LYS A 1 76 ? -19.375 4.648 -14.555 1 75.69 76 LYS A C 1
ATOM 583 O O . LYS A 1 76 ? -18.656 3.76 -14.109 1 75.69 76 LYS A O 1
ATOM 588 N N . GLU A 1 77 ? -20.594 4.863 -14.195 1 79.62 77 GLU A N 1
ATOM 589 C CA . GLU A 1 77 ? -21.203 4.016 -13.18 1 79.62 77 GLU A CA 1
ATOM 590 C C . GLU A 1 77 ? -21.359 2.582 -13.68 1 79.62 77 GLU A C 1
ATOM 592 O O . GLU A 1 77 ? -21.188 1.629 -12.914 1 79.62 77 GLU A O 1
ATOM 597 N N . GLY A 1 78 ? -21.688 2.502 -14.93 1 80.88 78 GLY A N 1
ATOM 598 C CA . GLY A 1 78 ? -21.781 1.188 -15.547 1 80.88 78 GLY A CA 1
ATOM 599 C C . GLY A 1 78 ? -20.453 0.457 -15.602 1 80.88 78 GLY A C 1
ATOM 600 O O . GLY A 1 78 ? -20.391 -0.745 -15.336 1 80.88 78 GLY A O 1
ATOM 601 N N . VAL A 1 79 ? -19.453 1.197 -15.867 1 77.62 79 VAL A N 1
ATOM 602 C CA . VAL A 1 79 ? -18.109 0.621 -15.914 1 77.62 79 VAL A CA 1
ATOM 603 C C . VAL A 1 79 ? -17.688 0.17 -14.516 1 77.62 79 VAL A C 1
ATOM 605 O O . VAL A 1 79 ? -17.125 -0.92 -14.352 1 77.62 79 VAL A O 1
ATOM 608 N N . ASP A 1 80 ? -18 0.953 -13.578 1 70.31 80 ASP A N 1
ATOM 609 C CA . ASP A 1 80 ? -17.688 0.604 -12.195 1 70.31 80 ASP A CA 1
ATOM 610 C C . ASP A 1 80 ? -18.406 -0.676 -11.781 1 70.31 80 ASP A C 1
ATOM 612 O O . ASP A 1 80 ? -17.828 -1.538 -11.117 1 70.31 80 ASP A O 1
ATOM 616 N N . TRP A 1 81 ? -19.625 -0.691 -12.125 1 79.56 81 TRP A N 1
ATOM 617 C CA . TRP A 1 81 ? -20.422 -1.881 -11.836 1 79.56 81 TRP A CA 1
ATOM 618 C C . TRP A 1 81 ? -19.828 -3.107 -12.531 1 79.56 81 TRP A C 1
ATOM 620 O O . TRP A 1 81 ? -19.703 -4.172 -11.922 1 79.56 81 TRP A O 1
ATOM 630 N N . LEU A 1 82 ? -19.406 -2.982 -13.789 1 79.88 82 LEU A N 1
ATOM 631 C CA . LEU A 1 82 ? -18.797 -4.062 -14.547 1 79.88 82 LEU A CA 1
ATOM 632 C C . LEU A 1 82 ? -17.5 -4.535 -13.875 1 79.88 82 LEU A C 1
ATOM 634 O O . LEU A 1 82 ? -17.266 -5.738 -13.75 1 79.88 82 LEU A O 1
ATOM 638 N N . ILE A 1 83 ? -16.797 -3.637 -13.469 1 69.31 83 ILE A N 1
ATOM 639 C CA . ILE A 1 83 ? -15.531 -3.957 -12.82 1 69.31 83 ILE A CA 1
ATOM 640 C C . ILE A 1 83 ? -15.789 -4.75 -11.539 1 69.31 83 ILE A C 1
ATOM 642 O O . ILE A 1 83 ? -15.164 -5.793 -11.32 1 69.31 83 ILE A O 1
ATOM 646 N N . SER A 1 84 ? -16.703 -4.289 -10.859 1 69.75 84 SER A N 1
ATOM 647 C CA . SER A 1 84 ? -17.031 -4.953 -9.602 1 69.75 84 SER A CA 1
ATOM 648 C C . SER A 1 84 ? -17.547 -6.367 -9.836 1 69.75 84 SER A C 1
ATOM 650 O O . SER A 1 84 ? -17.141 -7.305 -9.148 1 69.75 84 SER A O 1
ATOM 652 N N . GLN A 1 85 ? -18.453 -6.492 -10.797 1 73.81 85 GLN A N 1
ATOM 653 C CA . GLN A 1 85 ? -19 -7.809 -11.125 1 73.81 85 GLN A CA 1
ATOM 654 C C . GLN A 1 85 ? -17.906 -8.742 -11.633 1 73.81 85 GLN A C 1
ATOM 656 O O . GLN A 1 85 ? -17.891 -9.93 -11.305 1 73.81 85 GLN A O 1
ATOM 661 N N . THR A 1 86 ? -17.031 -8.195 -12.406 1 73.19 86 THR A N 1
ATOM 662 C CA . THR A 1 86 ? -15.93 -8.977 -12.938 1 73.19 86 THR A CA 1
ATOM 663 C C . THR A 1 86 ? -15.008 -9.445 -11.812 1 73.19 86 THR A C 1
ATOM 665 O O . THR A 1 86 ? -14.578 -10.602 -11.797 1 73.19 86 THR A O 1
ATOM 668 N N . ASP A 1 87 ? -14.781 -8.578 -10.945 1 65.56 87 ASP A N 1
ATOM 669 C CA . ASP A 1 87 ? -13.961 -8.93 -9.781 1 65.56 87 ASP A CA 1
ATOM 670 C C . ASP A 1 87 ? -14.609 -10.055 -8.977 1 65.56 87 ASP A C 1
ATOM 672 O O . ASP A 1 87 ? -13.93 -10.977 -8.523 1 65.56 87 ASP A O 1
ATOM 676 N N . ASP A 1 88 ? -15.852 -9.875 -8.82 1 65.56 88 ASP A N 1
ATOM 677 C CA . ASP A 1 88 ? -16.594 -10.914 -8.109 1 65.56 88 ASP A CA 1
ATOM 678 C C . ASP A 1 88 ? -16.5 -12.25 -8.836 1 65.56 88 ASP A C 1
ATOM 680 O O . ASP A 1 88 ? -16.312 -13.297 -8.211 1 65.56 88 ASP A O 1
ATOM 684 N N . LEU A 1 89 ? -16.688 -12.219 -10.094 1 71.38 89 LEU A N 1
ATOM 685 C CA . LEU A 1 89 ? -16.578 -13.43 -10.898 1 71.38 89 LEU A CA 1
ATOM 686 C C . LEU A 1 89 ? -15.18 -14.031 -10.797 1 71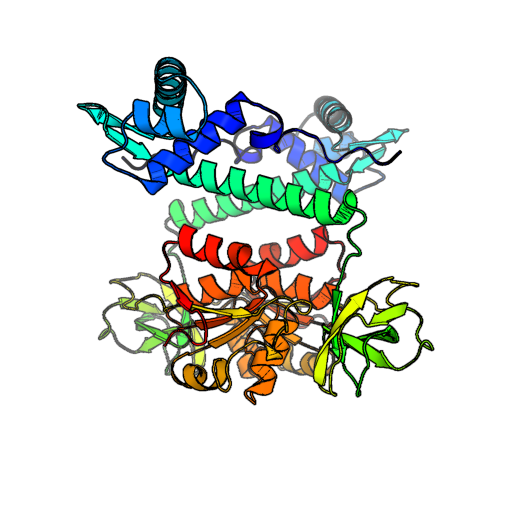.38 89 LEU A C 1
ATOM 688 O O . LEU A 1 89 ? -15.031 -15.25 -10.656 1 71.38 89 LEU A O 1
ATOM 692 N N . ARG A 1 90 ? -14.289 -13.227 -10.836 1 67 90 ARG A N 1
ATOM 693 C CA . ARG A 1 90 ? -12.906 -13.688 -10.719 1 67 90 ARG A CA 1
ATOM 694 C C . ARG A 1 90 ? -12.68 -14.383 -9.375 1 67 90 ARG A C 1
ATOM 696 O O . ARG A 1 90 ? -12.094 -15.469 -9.328 1 67 90 ARG A O 1
ATOM 703 N N . SER A 1 91 ? -13.102 -13.75 -8.414 1 62.25 91 SER A N 1
ATOM 704 C CA . SER A 1 91 ? -12.969 -14.32 -7.074 1 62.25 91 SER A CA 1
ATOM 705 C C . SER A 1 91 ? -13.672 -15.672 -6.977 1 62.25 91 SER A C 1
ATOM 707 O O . SER A 1 91 ? -13.156 -16.609 -6.352 1 62.25 91 SER A O 1
ATOM 709 N N . PHE A 1 92 ? -14.836 -15.844 -7.57 1 59.59 92 PHE A N 1
ATOM 710 C CA . PHE A 1 92 ? -15.586 -17.094 -7.566 1 59.59 92 PHE A CA 1
ATOM 711 C C . PHE A 1 92 ? -14.852 -18.172 -8.352 1 59.59 92 PHE A C 1
ATOM 713 O O . PHE A 1 92 ? -14.758 -19.312 -7.898 1 59.59 92 PHE A O 1
ATOM 720 N N . VAL A 1 93 ? -14.469 -17.812 -9.438 1 64.69 93 VAL A N 1
ATOM 721 C CA . VAL A 1 93 ? -13.719 -18.766 -10.25 1 64.69 93 VAL A CA 1
ATOM 722 C C . VAL A 1 93 ? -12.484 -19.234 -9.484 1 64.69 93 VAL A C 1
ATOM 724 O O . VAL A 1 93 ? -12.164 -20.422 -9.492 1 64.69 93 VAL A O 1
ATOM 727 N N . GLU A 1 94 ? -11.898 -18.266 -8.898 1 61.03 94 GLU A N 1
ATOM 728 C CA . GLU A 1 94 ? -10.742 -18.609 -8.07 1 61.03 94 GLU A CA 1
ATOM 729 C C . GLU A 1 94 ? -11.141 -19.547 -6.941 1 61.03 94 GLU A C 1
ATOM 731 O O . GLU A 1 94 ? -10.445 -20.531 -6.672 1 61.03 94 GLU A O 1
ATOM 736 N N . TYR A 1 95 ? -12.289 -19.25 -6.379 1 56.03 95 TYR A N 1
ATOM 737 C CA . TYR A 1 95 ? -12.812 -20.109 -5.32 1 56.03 95 TYR A CA 1
ATOM 738 C C . TYR A 1 95 ? -13.086 -21.516 -5.848 1 56.03 95 TYR A C 1
ATOM 740 O O . TYR A 1 95 ? -12.703 -22.5 -5.215 1 56.03 95 TYR A O 1
ATOM 748 N N . VAL A 1 96 ? -13.859 -21.594 -6.879 1 58.94 96 VAL A N 1
ATOM 749 C CA . VAL A 1 96 ? -14.172 -22.891 -7.473 1 58.94 96 VAL A CA 1
ATOM 750 C C . VAL A 1 96 ? -12.875 -23.641 -7.781 1 58.94 96 VAL A C 1
ATOM 752 O O . VAL A 1 96 ? -12.758 -24.828 -7.473 1 58.94 96 VAL A O 1
ATOM 755 N N . SER A 1 97 ? -12.016 -22.906 -8.422 1 59.28 97 SER A N 1
ATOM 756 C CA . SER A 1 97 ? -10.742 -23.516 -8.797 1 59.28 97 SER A CA 1
ATOM 757 C C . SER A 1 97 ? -9.984 -24.016 -7.574 1 59.28 97 SER A C 1
ATOM 759 O O . SER A 1 97 ? -9.43 -25.109 -7.582 1 59.28 97 SER A O 1
ATOM 761 N N . GLU A 1 98 ? -9.984 -23.078 -6.59 1 56.41 98 GLU A N 1
ATOM 762 C CA . GLU A 1 98 ? -9.18 -23.344 -5.402 1 56.41 98 GLU A CA 1
ATOM 763 C C . GLU A 1 98 ? -9.883 -24.328 -4.473 1 56.41 98 GLU A C 1
ATOM 765 O O . GLU A 1 98 ? -9.227 -25.141 -3.807 1 56.41 98 GLU A O 1
ATOM 770 N N . ASN A 1 99 ? -11.133 -24.156 -4.418 1 51 99 ASN A N 1
ATOM 771 C CA . ASN A 1 99 ? -11.812 -24.875 -3.338 1 51 99 ASN A CA 1
ATOM 772 C C . ASN A 1 99 ? -12.711 -25.984 -3.875 1 51 99 ASN A C 1
ATOM 774 O O . ASN A 1 99 ? -13.031 -26.922 -3.152 1 51 99 ASN A O 1
ATOM 778 N N . VAL A 1 100 ? -13.25 -25.797 -4.996 1 51.5 100 VAL A N 1
ATOM 779 C CA . VAL A 1 100 ? -14.18 -26.797 -5.5 1 51.5 100 VAL A CA 1
ATOM 780 C C . VAL A 1 100 ? -13.445 -27.781 -6.406 1 51.5 100 VAL A C 1
ATOM 782 O O . VAL A 1 100 ? -13.602 -29 -6.277 1 51.5 100 VAL A O 1
ATOM 785 N N . LEU A 1 101 ? -12.883 -27.141 -7.363 1 53.16 101 LEU A N 1
ATOM 786 C CA . LEU A 1 101 ? -12.141 -28.031 -8.25 1 53.16 101 LEU A CA 1
ATOM 787 C C . LEU A 1 101 ? -10.906 -28.594 -7.559 1 53.16 101 LEU A C 1
ATOM 789 O O . LEU A 1 101 ? -10.32 -27.938 -6.695 1 53.16 101 LEU A O 1
ATOM 793 N N . GLU A 1 102 ? -10.852 -29.797 -7.164 1 51.84 102 GLU A N 1
ATOM 794 C CA . GLU A 1 102 ? -9.688 -30.453 -6.566 1 51.84 102 GLU A CA 1
ATOM 795 C C . GLU A 1 102 ? -8.391 -29.812 -7.055 1 51.84 102 GLU A C 1
ATOM 797 O O . GLU A 1 102 ? -7.395 -30.516 -7.27 1 51.84 102 GLU A O 1
ATOM 802 N N . GLU A 1 103 ? -8.523 -28.578 -7.617 1 58.31 103 GLU A N 1
ATOM 803 C CA . GLU A 1 103 ? -7.301 -28.016 -8.188 1 58.31 103 GLU A CA 1
ATOM 804 C C . GLU A 1 103 ? -6.262 -27.766 -7.098 1 58.31 103 GLU A C 1
ATOM 806 O O . GLU A 1 103 ? -6.578 -27.203 -6.051 1 58.31 103 GLU A O 1
ATOM 811 N N . VAL A 1 104 ? -5.301 -28.641 -7.168 1 62.44 104 VAL A N 1
ATOM 812 C CA . VAL A 1 104 ? -4.141 -28.531 -6.289 1 62.44 104 VAL A CA 1
ATOM 813 C C . VAL A 1 104 ? -3.633 -27.094 -6.27 1 62.44 104 VAL A C 1
ATOM 815 O O . VAL A 1 104 ? -3.398 -26.5 -7.324 1 62.44 104 VAL A O 1
ATOM 818 N N . GLU A 1 105 ? -3.842 -26.406 -5.23 1 81.5 105 GLU A N 1
ATOM 819 C CA . GLU A 1 105 ? -3.314 -25.047 -5.055 1 81.5 105 GLU A CA 1
ATOM 820 C C . GLU A 1 105 ? -1.793 -25.031 -5.184 1 81.5 105 GLU A C 1
ATOM 822 O O . GLU A 1 105 ? -1.102 -25.828 -4.543 1 81.5 105 GLU A O 1
ATOM 827 N N . VAL A 1 106 ? -1.275 -24.359 -6.242 1 91.56 106 VAL A N 1
ATOM 828 C CA . VAL A 1 106 ? 0.162 -24.219 -6.449 1 91.56 106 VAL A CA 1
ATOM 829 C C . VAL A 1 106 ? 0.634 -22.875 -5.902 1 91.56 106 VAL A C 1
ATOM 831 O O . VAL A 1 106 ? 0.068 -21.828 -6.23 1 91.56 106 VAL A O 1
ATOM 834 N N . ASP A 1 107 ? 1.547 -22.953 -4.992 1 94.81 107 ASP A N 1
ATOM 835 C CA . ASP A 1 107 ? 2.215 -21.734 -4.523 1 94.81 107 ASP A CA 1
ATOM 836 C C . ASP A 1 107 ? 3.611 -21.609 -5.129 1 94.81 107 ASP A C 1
ATOM 838 O O . ASP A 1 107 ? 4.25 -22.609 -5.441 1 94.81 107 ASP A O 1
ATOM 842 N N . THR A 1 108 ? 4.012 -20.375 -5.359 1 98.38 108 THR A N 1
ATOM 843 C CA . THR A 1 108 ? 5.328 -20.125 -5.938 1 98.38 108 THR A CA 1
ATOM 844 C C . THR A 1 108 ? 6.34 -19.781 -4.848 1 98.38 108 THR A C 1
ATOM 846 O O . THR A 1 108 ? 6.031 -19.016 -3.924 1 98.38 108 THR A O 1
ATOM 849 N N . ALA A 1 109 ? 7.531 -20.344 -4.898 1 98.75 109 ALA A N 1
ATOM 850 C CA . ALA A 1 109 ? 8.664 -20.094 -4.012 1 98.75 109 ALA A CA 1
ATOM 851 C C . ALA A 1 109 ? 9.938 -19.828 -4.812 1 98.75 109 ALA A C 1
ATOM 853 O O . ALA A 1 109 ? 9.961 -20.031 -6.031 1 98.75 109 ALA A O 1
ATOM 854 N N . ILE A 1 110 ? 10.938 -19.328 -4.152 1 98.88 110 ILE A N 1
ATOM 855 C CA . ILE A 1 110 ? 12.258 -19.188 -4.762 1 98.88 110 ILE A CA 1
ATOM 856 C C . ILE A 1 110 ? 13.117 -20.391 -4.402 1 98.88 110 ILE A C 1
ATOM 858 O O . ILE A 1 110 ? 13.281 -20.719 -3.225 1 98.88 110 ILE A O 1
ATOM 862 N N . ALA A 1 111 ? 13.664 -21 -5.367 1 98.88 111 ALA A N 1
ATOM 863 C CA . ALA A 1 111 ? 14.5 -22.188 -5.141 1 98.88 111 ALA A CA 1
ATOM 864 C C . ALA A 1 111 ? 15.844 -21.797 -4.523 1 98.88 111 ALA A C 1
ATOM 866 O O . ALA A 1 111 ? 16.531 -20.906 -5.031 1 98.88 111 ALA A O 1
ATOM 867 N N . THR A 1 112 ? 16.203 -22.5 -3.453 1 98.75 112 THR A N 1
ATOM 868 C CA . THR A 1 112 ? 17.484 -22.219 -2.816 1 98.75 112 THR A CA 1
ATOM 869 C C . THR A 1 112 ? 18.609 -22.984 -3.514 1 98.75 112 THR A C 1
ATOM 871 O O . THR A 1 112 ? 19.781 -22.625 -3.363 1 98.75 112 THR A O 1
ATOM 874 N N . ALA A 1 113 ? 18.312 -24.016 -4.145 1 98.75 113 ALA A N 1
ATOM 875 C CA . ALA A 1 113 ? 19.172 -24.859 -4.969 1 98.75 113 ALA A CA 1
ATOM 876 C C . ALA A 1 113 ? 18.391 -25.469 -6.137 1 98.75 113 ALA A C 1
ATOM 878 O O . ALA A 1 113 ? 17.203 -25.203 -6.285 1 98.75 113 ALA A O 1
ATOM 879 N N . ALA A 1 114 ? 19.141 -26.188 -6.945 1 98.69 114 ALA A N 1
ATOM 880 C CA . ALA A 1 114 ? 18.453 -26.828 -8.062 1 98.69 114 ALA A CA 1
ATOM 881 C C . ALA A 1 114 ? 17.359 -27.766 -7.566 1 98.69 114 ALA A C 1
ATOM 883 O O . ALA A 1 114 ? 17.594 -28.594 -6.676 1 98.69 114 ALA A O 1
ATOM 884 N N . ILE A 1 115 ? 16.219 -27.625 -8.117 1 98.81 115 ILE A N 1
ATOM 885 C CA . ILE A 1 115 ? 15.055 -28.438 -7.766 1 98.81 115 ILE A CA 1
ATOM 886 C C . ILE A 1 115 ? 14.461 -29.062 -9.023 1 98.81 115 ILE A C 1
ATOM 888 O O . ILE A 1 115 ? 14.312 -28.391 -10.047 1 98.81 115 ILE A O 1
ATOM 892 N N . GLU A 1 116 ? 14.102 -30.344 -8.945 1 98.5 116 GLU A N 1
ATOM 893 C CA . GLU A 1 116 ? 13.438 -31.062 -10.039 1 98.5 116 GLU A CA 1
ATOM 894 C C . GLU A 1 116 ? 11.953 -31.266 -9.75 1 98.5 116 GLU A C 1
ATOM 896 O O . GLU A 1 116 ? 11.57 -31.5 -8.602 1 98.5 116 GLU A O 1
ATOM 901 N N . GLU A 1 117 ? 11.188 -31.141 -10.781 1 98.12 117 GLU A N 1
ATOM 902 C CA . GLU A 1 117 ? 9.766 -31.438 -10.656 1 98.12 117 GLU A CA 1
ATOM 903 C C . GLU A 1 117 ? 9.539 -32.781 -9.992 1 98.12 117 GLU A C 1
ATOM 905 O O . GLU A 1 117 ? 10.203 -33.781 -10.32 1 98.12 117 GLU A O 1
ATOM 910 N N . GLY A 1 118 ? 8.656 -32.812 -9.07 1 97.81 118 GLY A N 1
ATOM 911 C CA . GLY A 1 118 ? 8.312 -34.031 -8.383 1 97.81 118 GLY A CA 1
ATOM 912 C C . GLY A 1 118 ? 9.062 -34.219 -7.078 1 97.81 118 GLY A C 1
ATOM 913 O O . GLY A 1 118 ? 8.695 -35.062 -6.258 1 97.81 118 GLY A O 1
ATOM 914 N N . GLU A 1 119 ? 10.078 -33.5 -6.926 1 97.25 119 GLU A N 1
ATOM 915 C CA . GLU A 1 119 ? 10.93 -33.594 -5.742 1 97.25 119 GLU A CA 1
ATOM 916 C C . GLU A 1 119 ? 10.258 -32.969 -4.527 1 97.25 119 GLU A C 1
ATOM 918 O O . GLU A 1 119 ? 9.586 -31.938 -4.656 1 97.25 119 GLU A O 1
ATOM 923 N N . ARG A 1 120 ? 10.492 -33.625 -3.348 1 98.31 120 ARG A N 1
ATOM 924 C CA . ARG A 1 120 ? 10.031 -33 -2.117 1 98.31 120 ARG A CA 1
ATOM 925 C C . ARG A 1 120 ? 10.93 -31.828 -1.72 1 98.31 120 ARG A C 1
ATOM 927 O O . ARG A 1 120 ? 12.148 -31.906 -1.851 1 98.31 120 ARG A O 1
ATOM 934 N N . VAL A 1 121 ? 10.25 -30.828 -1.2 1 98.75 121 VAL A N 1
ATOM 935 C CA . VAL A 1 121 ? 10.992 -29.625 -0.807 1 98.75 121 VAL A CA 1
ATOM 936 C C . VAL A 1 121 ? 10.508 -29.156 0.562 1 98.75 121 VAL A C 1
ATOM 938 O O . VAL A 1 121 ? 9.367 -29.406 0.953 1 98.75 121 VAL A O 1
ATOM 941 N N . SER A 1 122 ? 11.406 -28.531 1.25 1 98.62 122 SER A N 1
ATOM 942 C CA . SER A 1 122 ? 11.094 -27.812 2.488 1 98.62 122 SER A CA 1
ATOM 943 C C . SER A 1 122 ? 10.844 -26.328 2.232 1 98.62 122 SER A C 1
ATOM 945 O O . SER A 1 122 ? 11.617 -25.688 1.524 1 98.62 122 SER A O 1
ATOM 947 N N . LEU A 1 123 ? 9.797 -25.828 2.771 1 98.31 123 LEU A N 1
ATOM 948 C CA . LEU A 1 123 ? 9.43 -24.438 2.568 1 98.31 123 LEU A CA 1
ATOM 949 C C . LEU A 1 123 ? 9.812 -23.594 3.781 1 98.31 123 LEU A C 1
ATOM 951 O O . LEU A 1 123 ? 9.719 -24.062 4.922 1 98.31 123 LEU A O 1
ATOM 955 N N . SER A 1 124 ? 10.266 -22.375 3.502 1 97.81 124 SER A N 1
ATOM 956 C CA . SER A 1 124 ? 10.602 -21.422 4.555 1 97.81 124 SER A CA 1
ATOM 957 C C . SER A 1 124 ? 10.375 -19.984 4.094 1 97.81 124 SER A C 1
ATOM 959 O O . SER A 1 124 ? 10.336 -19.719 2.893 1 97.81 124 SER A O 1
ATOM 961 N N . MET A 1 125 ? 10.125 -19.188 5.035 1 97.19 125 MET A N 1
ATOM 962 C CA . MET A 1 125 ? 9.992 -17.75 4.762 1 97.19 125 MET A CA 1
ATOM 963 C C . MET A 1 125 ? 11.305 -17.031 5.012 1 97.19 125 MET A C 1
ATOM 965 O O . MET A 1 125 ? 11.867 -17.109 6.105 1 97.19 125 MET A O 1
ATOM 969 N N . ARG A 1 126 ? 11.797 -16.359 3.984 1 96.75 126 ARG A N 1
ATOM 970 C CA . ARG A 1 126 ? 13.023 -15.57 4.09 1 96.75 126 ARG A CA 1
ATOM 971 C C . ARG A 1 126 ? 12.867 -14.219 3.402 1 96.75 126 ARG A C 1
ATOM 973 O O . ARG A 1 126 ? 12.516 -14.148 2.225 1 96.75 126 ARG A O 1
ATOM 980 N N . ASP A 1 127 ? 13.07 -13.148 4.188 1 96.62 127 ASP A N 1
ATOM 981 C CA . ASP A 1 127 ? 12.992 -11.789 3.652 1 96.62 127 ASP A CA 1
ATOM 982 C C . ASP A 1 127 ? 11.617 -11.523 3.041 1 96.62 127 ASP A C 1
ATOM 984 O O . ASP A 1 127 ? 11.523 -10.93 1.965 1 96.62 127 ASP A O 1
ATOM 988 N N . GLY A 1 128 ? 10.703 -12.078 3.619 1 97.69 128 GLY A N 1
ATOM 989 C CA . GLY A 1 128 ? 9.312 -11.852 3.244 1 97.69 128 GLY A CA 1
ATOM 990 C C . GLY A 1 128 ? 8.898 -12.625 2.006 1 97.69 128 GLY A C 1
ATOM 991 O O . GLY A 1 128 ? 7.918 -12.273 1.347 1 97.69 128 GLY A O 1
ATOM 992 N N . VAL A 1 129 ? 9.672 -13.641 1.635 1 97.94 129 VAL A N 1
ATOM 993 C CA . VAL A 1 129 ? 9.352 -14.438 0.455 1 97.94 129 VAL A CA 1
ATOM 994 C C . VAL A 1 129 ? 9.531 -15.914 0.764 1 97.94 129 VAL A C 1
ATOM 996 O O . VAL A 1 129 ? 10.438 -16.297 1.516 1 97.94 129 VAL A O 1
ATOM 999 N N . MET A 1 130 ? 8.656 -16.688 0.185 1 98.06 130 MET A N 1
ATOM 1000 C CA . MET A 1 130 ? 8.742 -18.141 0.378 1 98.06 130 MET A CA 1
ATOM 1001 C C . MET A 1 130 ? 9.906 -18.719 -0.412 1 98.06 130 MET A C 1
ATOM 1003 O O . MET A 1 130 ? 10.117 -18.359 -1.571 1 98.06 130 MET A O 1
ATOM 1007 N N . HIS A 1 131 ? 10.617 -19.594 0.241 1 98.69 131 HIS A N 1
ATOM 1008 C CA . HIS A 1 131 ? 11.711 -20.312 -0.392 1 98.69 131 HIS A CA 1
ATOM 1009 C C . HIS A 1 131 ? 11.5 -21.828 -0.307 1 98.69 131 HIS A C 1
ATOM 1011 O O . HIS A 1 131 ? 10.852 -22.312 0.619 1 98.69 131 HIS A O 1
ATOM 1017 N N . ALA A 1 132 ? 12.039 -22.453 -1.27 1 98.81 132 ALA A N 1
ATOM 1018 C CA . ALA A 1 132 ? 11.992 -23.922 -1.318 1 98.81 132 ALA A CA 1
ATOM 1019 C C . ALA A 1 132 ? 13.398 -24.516 -1.345 1 98.81 132 ALA A C 1
ATOM 1021 O O . ALA A 1 132 ? 14.219 -24.141 -2.184 1 98.81 132 ALA A O 1
ATOM 1022 N N . THR A 1 133 ? 13.617 -25.375 -0.469 1 98.62 133 THR A N 1
ATOM 1023 C CA . THR A 1 133 ? 14.883 -26.094 -0.376 1 98.62 133 THR A CA 1
ATOM 1024 C C . THR A 1 133 ? 14.672 -27.594 -0.611 1 98.62 133 THR A C 1
ATOM 1026 O O . THR A 1 133 ? 13.758 -28.188 -0.043 1 98.62 133 THR A O 1
ATOM 1029 N N . PRO A 1 134 ? 15.57 -28.156 -1.436 1 98.5 134 PRO A N 1
ATOM 1030 C CA . PRO A 1 134 ? 15.422 -29.609 -1.65 1 98.5 134 PRO A CA 1
ATOM 1031 C C . PRO A 1 134 ? 15.492 -30.406 -0.352 1 98.5 134 PRO A C 1
ATOM 1033 O O . PRO A 1 134 ? 16.328 -30.125 0.505 1 98.5 134 PRO A O 1
ATOM 1036 N N . GLY A 1 135 ? 14.594 -31.391 -0.346 1 97.62 135 GLY A N 1
ATOM 1037 C CA . GLY A 1 135 ? 14.547 -32.25 0.839 1 97.62 135 GLY A CA 1
ATOM 1038 C C . GLY A 1 135 ? 13.32 -31.984 1.703 1 97.62 135 GLY A C 1
ATOM 1039 O O . GLY A 1 135 ? 12.625 -30.984 1.522 1 97.62 135 GLY A O 1
ATOM 1040 N N . ASP A 1 136 ? 13.055 -32.844 2.625 1 94.75 136 ASP A N 1
ATOM 1041 C CA . ASP A 1 136 ? 11.82 -32.75 3.406 1 94.75 136 ASP A CA 1
ATOM 1042 C C . ASP A 1 136 ? 12.125 -32.625 4.898 1 94.75 136 ASP A C 1
ATOM 1044 O O . ASP A 1 136 ? 11.359 -33.125 5.734 1 94.75 136 ASP A O 1
ATOM 1048 N N . ALA A 1 137 ? 13.18 -31.984 5.188 1 93.75 137 ALA A N 1
ATOM 1049 C CA . ALA A 1 137 ? 13.617 -31.875 6.574 1 93.75 137 ALA A CA 1
ATOM 1050 C C . ALA A 1 137 ? 12.875 -30.766 7.301 1 93.75 137 ALA A C 1
ATOM 1052 O O . ALA A 1 137 ? 12.859 -30.719 8.531 1 93.75 137 ALA A O 1
ATOM 1053 N N . GLY A 1 138 ? 12.312 -29.891 6.59 1 93.75 138 GLY A N 1
ATOM 1054 C CA . GLY A 1 138 ? 11.672 -28.719 7.18 1 93.75 138 GLY A CA 1
ATOM 1055 C C . GLY A 1 138 ? 10.32 -29.031 7.789 1 93.75 138 GLY A C 1
ATOM 1056 O O . GLY A 1 138 ? 9.773 -30.109 7.582 1 93.75 138 GLY A O 1
ATOM 1057 N N . SER A 1 139 ? 9.797 -28.156 8.562 1 94.81 139 SER A N 1
ATOM 1058 C CA . SER A 1 139 ? 8.516 -28.297 9.242 1 94.81 139 SER A CA 1
ATOM 1059 C C . SER A 1 139 ? 7.355 -28.188 8.258 1 94.81 139 SER A C 1
ATOM 1061 O O . SER A 1 139 ? 6.262 -28.688 8.508 1 94.81 139 SER A O 1
ATOM 1063 N N . ALA A 1 140 ? 7.59 -27.516 7.227 1 97.06 140 ALA A N 1
ATOM 1064 C CA . ALA A 1 140 ? 6.633 -27.406 6.129 1 97.06 140 ALA A CA 1
ATOM 1065 C C . ALA A 1 140 ? 7.219 -27.953 4.832 1 97.06 140 ALA A C 1
ATOM 1067 O O . ALA A 1 140 ? 8.312 -27.547 4.418 1 97.06 140 ALA A O 1
ATOM 1068 N N . THR A 1 141 ? 6.477 -28.844 4.254 1 97.94 141 THR A N 1
ATOM 1069 C CA . THR A 1 141 ? 7 -29.453 3.043 1 97.94 141 THR A CA 1
ATOM 1070 C C . THR A 1 141 ? 5.953 -29.438 1.931 1 97.94 141 THR A C 1
ATOM 1072 O O . THR A 1 141 ? 4.781 -29.156 2.182 1 97.94 141 THR A O 1
ATOM 1075 N N . ALA A 1 142 ? 6.469 -29.609 0.734 1 98.12 142 ALA A N 1
ATOM 1076 C CA . ALA A 1 142 ? 5.645 -29.672 -0.471 1 98.12 142 ALA A CA 1
ATOM 1077 C C . ALA A 1 142 ? 6.34 -30.469 -1.571 1 98.12 142 ALA A C 1
ATOM 1079 O O . ALA A 1 142 ? 7.426 -31.016 -1.36 1 98.12 142 ALA A O 1
ATOM 1080 N N . VAL A 1 143 ? 5.602 -30.625 -2.582 1 98.12 143 VAL A N 1
ATOM 1081 C CA . VAL A 1 143 ? 6.172 -31.281 -3.754 1 98.12 143 VAL A CA 1
ATOM 1082 C C . VAL A 1 143 ? 6.336 -30.266 -4.883 1 98.12 143 VAL A C 1
ATOM 1084 O O . VAL A 1 143 ? 5.387 -29.562 -5.227 1 98.12 143 VAL A O 1
ATOM 1087 N N . ALA A 1 144 ? 7.523 -30.219 -5.453 1 98.62 144 ALA A N 1
ATOM 1088 C CA . ALA A 1 144 ? 7.758 -29.328 -6.582 1 98.62 144 ALA A CA 1
ATOM 1089 C C . ALA A 1 144 ? 6.961 -29.766 -7.809 1 98.62 144 ALA A C 1
ATOM 1091 O O . ALA A 1 144 ? 6.969 -30.938 -8.164 1 98.62 144 ALA A O 1
ATOM 1092 N N . VAL A 1 145 ? 6.344 -28.781 -8.438 1 97.38 145 VAL A N 1
ATOM 1093 C CA . VAL A 1 145 ? 5.562 -29.141 -9.617 1 97.38 145 VAL A CA 1
ATOM 1094 C C . VAL A 1 145 ? 6.223 -28.547 -10.867 1 97.38 145 VAL A C 1
ATOM 1096 O O . VAL A 1 145 ? 5.719 -28.734 -11.984 1 97.38 145 VAL A O 1
ATOM 1099 N N . THR A 1 146 ? 7.242 -27.828 -10.734 1 98.25 146 THR A N 1
ATOM 1100 C CA . THR A 1 146 ? 8.094 -27.328 -11.805 1 98.25 146 THR A CA 1
ATOM 1101 C C . THR A 1 146 ? 9.57 -27.516 -11.445 1 98.25 146 THR A C 1
ATOM 1103 O O . THR A 1 146 ? 9.914 -27.688 -10.273 1 98.25 146 THR A O 1
ATOM 1106 N N . ASP A 1 147 ? 10.453 -27.516 -12.508 1 98.38 147 ASP A N 1
ATOM 1107 C CA . ASP A 1 147 ? 11.891 -27.438 -12.289 1 98.38 147 ASP A CA 1
ATOM 1108 C C . ASP A 1 147 ? 12.328 -26.016 -11.992 1 98.38 147 ASP A C 1
ATOM 1110 O O . ASP A 1 147 ? 11.648 -25.062 -12.367 1 98.38 147 ASP A O 1
ATOM 1114 N N . ALA A 1 148 ? 13.43 -25.891 -11.305 1 98.69 148 ALA A N 1
ATOM 1115 C CA . ALA A 1 148 ? 13.984 -24.547 -11.078 1 98.69 148 ALA A CA 1
ATOM 1116 C C . ALA A 1 148 ? 15.469 -24.625 -10.711 1 98.69 148 ALA A C 1
ATOM 1118 O O . ALA A 1 148 ? 15.883 -25.516 -9.961 1 98.69 148 ALA A O 1
ATOM 1119 N N . ASP A 1 149 ? 16.25 -23.766 -11.281 1 98.44 149 ASP A N 1
ATOM 1120 C CA . ASP A 1 149 ? 17.609 -23.547 -10.805 1 98.44 149 ASP A CA 1
ATOM 1121 C C . ASP A 1 149 ? 17.625 -22.688 -9.547 1 98.44 149 ASP A C 1
ATOM 1123 O O . ASP A 1 149 ? 16.594 -22.109 -9.172 1 98.44 149 ASP A O 1
ATOM 1127 N N . ALA A 1 150 ? 18.812 -22.656 -8.898 1 98.62 150 ALA A N 1
ATOM 1128 C CA . ALA A 1 150 ? 18.953 -21.828 -7.707 1 98.62 150 ALA A CA 1
ATOM 1129 C C . ALA A 1 150 ? 18.609 -20.375 -8.016 1 98.62 150 ALA A C 1
ATOM 1131 O O . ALA A 1 150 ? 19.062 -19.812 -9.016 1 98.62 150 ALA A O 1
ATOM 1132 N N . GLY A 1 151 ? 17.719 -19.812 -7.172 1 98.5 151 GLY A N 1
ATOM 1133 C CA . GLY A 1 151 ? 17.359 -18.422 -7.32 1 98.5 151 GLY A CA 1
ATOM 1134 C C . GLY A 1 151 ? 16.172 -18.188 -8.227 1 98.5 151 GLY A C 1
ATOM 1135 O O . GLY A 1 151 ? 15.656 -17.078 -8.32 1 98.5 151 GLY A O 1
ATOM 1136 N N . GLN A 1 152 ? 15.703 -19.219 -8.836 1 98.69 152 GLN A N 1
ATOM 1137 C CA . GLN A 1 152 ? 14.578 -19.109 -9.766 1 98.69 152 GLN A CA 1
ATOM 1138 C C . GLN A 1 152 ? 13.273 -19.5 -9.086 1 98.69 152 GLN A C 1
ATOM 1140 O O . GLN A 1 152 ? 13.281 -20.109 -8 1 98.69 152 GLN A O 1
ATOM 1145 N N . ASP A 1 153 ? 12.164 -19.094 -9.727 1 98.81 153 ASP A N 1
ATOM 1146 C CA . ASP A 1 153 ? 10.859 -19.422 -9.148 1 98.81 153 ASP A CA 1
ATOM 1147 C C . ASP A 1 153 ? 10.5 -20.875 -9.398 1 98.81 153 ASP A C 1
ATOM 1149 O O . ASP A 1 153 ? 10.805 -21.422 -10.461 1 98.81 153 ASP A O 1
ATOM 1153 N N . VAL A 1 154 ? 9.852 -21.531 -8.406 1 98.81 154 VAL A N 1
ATOM 1154 C CA . VAL A 1 154 ? 9.422 -22.922 -8.469 1 98.81 154 VAL A CA 1
ATOM 1155 C C . VAL A 1 154 ? 8 -23.047 -7.922 1 98.81 154 VAL A C 1
ATOM 1157 O O . VAL A 1 154 ? 7.652 -22.406 -6.926 1 98.81 154 VAL A O 1
ATOM 1160 N N . GLY A 1 155 ? 7.227 -23.797 -8.695 1 98.44 155 GLY A N 1
ATOM 1161 C CA . GLY A 1 155 ? 5.891 -24.109 -8.211 1 98.44 155 GLY A CA 1
ATOM 1162 C C . GLY A 1 155 ? 5.863 -25.281 -7.258 1 98.44 155 GLY A C 1
ATOM 1163 O O . GLY A 1 155 ? 6.57 -26.281 -7.465 1 98.44 155 GLY A O 1
ATOM 1164 N N . ALA A 1 156 ? 5.133 -25.219 -6.191 1 97.56 156 ALA A N 1
ATOM 1165 C CA . ALA A 1 156 ? 5 -26.281 -5.199 1 97.56 156 ALA A CA 1
ATOM 1166 C C . ALA A 1 156 ? 3.531 -26.562 -4.902 1 97.56 156 ALA A C 1
ATOM 1168 O O . ALA A 1 156 ? 2.705 -25.656 -4.859 1 97.56 156 ALA A O 1
ATOM 1169 N N . ALA A 1 157 ? 3.27 -27.781 -4.68 1 95.31 157 ALA A N 1
ATOM 1170 C CA . ALA A 1 157 ? 1.923 -28.25 -4.359 1 95.31 157 ALA A CA 1
ATOM 1171 C C . ALA A 1 157 ? 1.964 -29.359 -3.312 1 95.31 157 ALA A C 1
ATOM 1173 O O . ALA A 1 157 ? 3.039 -29.75 -2.846 1 95.31 157 ALA A O 1
ATOM 1174 N N . GLU A 1 158 ? 0.73 -29.812 -2.898 1 92.81 158 GLU A N 1
ATOM 1175 C CA . GLU A 1 158 ? 0.602 -30.891 -1.909 1 92.81 158 GLU A CA 1
ATOM 1176 C C . GLU A 1 158 ? 1.314 -30.516 -0.609 1 92.81 158 GLU A C 1
ATOM 1178 O O . GLU A 1 158 ? 2.145 -31.281 -0.115 1 92.81 158 GLU A O 1
ATOM 1183 N N . PHE A 1 159 ? 0.914 -29.578 -0.043 1 93.31 159 PHE A N 1
ATOM 1184 C CA . PHE A 1 159 ? 1.541 -29.016 1.143 1 93.31 159 PHE A CA 1
ATOM 1185 C C . PHE A 1 159 ? 1.276 -29.875 2.367 1 93.31 159 PHE A C 1
ATOM 1187 O O . PHE A 1 159 ? 0.17 -30.391 2.543 1 93.31 159 PHE A O 1
ATOM 1194 N N . GLU A 1 160 ? 2.348 -30.031 3.088 1 95.19 160 GLU A N 1
ATOM 1195 C CA . GLU A 1 160 ? 2.273 -30.719 4.379 1 95.19 160 GLU A CA 1
ATOM 1196 C C . GLU A 1 160 ? 3.012 -29.922 5.457 1 95.19 160 GLU A C 1
ATOM 1198 O O . GLU A 1 160 ? 4.09 -29.391 5.211 1 95.19 160 GLU A O 1
ATOM 1203 N N . GLY A 1 161 ? 2.363 -29.844 6.59 1 95 161 GLY A N 1
ATOM 1204 C CA . GLY A 1 161 ? 2.988 -29.125 7.684 1 95 161 GLY A CA 1
ATOM 1205 C C . GLY A 1 161 ? 2.633 -27.656 7.703 1 95 161 GLY A C 1
ATOM 1206 O O . GLY A 1 161 ? 1.692 -27.219 7.031 1 95 161 GLY A O 1
ATOM 1207 N N . MET A 1 162 ? 3.287 -26.938 8.648 1 92.06 162 MET A N 1
ATOM 1208 C CA . MET A 1 162 ? 3.014 -25.516 8.812 1 92.06 162 MET A CA 1
ATOM 1209 C C . MET A 1 162 ? 4.289 -24.688 8.664 1 92.06 162 MET A C 1
ATOM 1211 O O . MET A 1 162 ? 5.344 -25.078 9.164 1 92.06 162 MET A O 1
ATOM 1215 N N . LEU A 1 163 ? 4.082 -23.703 7.762 1 92.12 163 LEU A N 1
ATOM 1216 C CA . LEU A 1 163 ? 5.199 -22.766 7.645 1 92.12 163 LEU A CA 1
ATOM 1217 C C . LEU A 1 163 ? 5.504 -22.109 8.984 1 92.12 163 LEU A C 1
ATOM 1219 O O . LEU A 1 163 ? 4.609 -21.547 9.625 1 92.12 163 LEU A O 1
ATOM 1223 N N . ALA A 1 164 ? 6.719 -22.266 9.445 1 87.5 164 ALA A N 1
ATOM 1224 C CA . ALA A 1 164 ? 7.074 -21.781 10.781 1 87.5 164 ALA A CA 1
ATOM 1225 C C . ALA A 1 164 ? 7.77 -20.422 10.703 1 87.5 164 ALA A C 1
ATOM 1227 O O . ALA A 1 164 ? 8.945 -20.344 10.336 1 87.5 164 ALA A O 1
ATOM 1228 N N . TYR A 1 165 ? 7.02 -19.391 10.922 1 91.25 165 TYR A N 1
ATOM 1229 C CA . TYR A 1 165 ? 7.562 -18.047 11.117 1 91.25 165 TYR A CA 1
ATOM 1230 C C . TYR A 1 165 ? 6.609 -17.188 11.945 1 91.25 165 TYR A C 1
ATOM 1232 O O . TYR A 1 165 ? 5.398 -17.438 11.961 1 91.25 165 TYR A O 1
ATOM 1240 N N . ASP A 1 166 ? 7.168 -16.297 12.656 1 94.62 166 ASP A N 1
ATOM 1241 C CA . ASP A 1 166 ? 6.371 -15.336 13.406 1 94.62 166 ASP A CA 1
ATOM 1242 C C . ASP A 1 166 ? 6.246 -14.016 12.648 1 94.62 166 ASP A C 1
ATOM 1244 O O . ASP A 1 166 ? 7.18 -13.594 11.961 1 94.62 166 ASP A O 1
ATOM 1248 N N . PRO A 1 167 ? 5.082 -13.422 12.766 1 96.81 167 PRO A N 1
ATOM 1249 C CA . PRO A 1 167 ? 4.988 -12.07 12.219 1 96.81 167 PRO A CA 1
ATOM 1250 C C . PRO A 1 167 ? 6.035 -11.125 12.805 1 96.81 167 PRO A C 1
ATOM 1252 O O . PRO A 1 167 ? 6.438 -11.273 13.961 1 96.81 167 PRO A O 1
ATOM 1255 N N . GLY A 1 168 ? 6.477 -10.258 11.906 1 98.12 168 GLY A N 1
ATOM 1256 C CA . GLY A 1 168 ? 7.434 -9.266 12.367 1 98.12 168 GLY A CA 1
ATOM 1257 C C . GLY A 1 168 ? 6.809 -8.195 13.25 1 98.12 168 GLY A C 1
ATOM 1258 O O . GLY A 1 168 ? 5.637 -7.855 13.086 1 98.12 168 GLY A O 1
ATOM 1259 N N . GLU A 1 169 ? 7.551 -7.691 14.117 1 97.38 169 GLU A N 1
ATOM 1260 C CA . GLU A 1 169 ? 7.094 -6.605 14.977 1 97.38 169 GLU A CA 1
ATOM 1261 C C . GLU A 1 169 ? 7.227 -5.254 14.281 1 97.38 169 GLU A C 1
ATOM 1263 O O . GLU A 1 169 ? 8.211 -5.008 13.578 1 97.38 169 GLU A O 1
ATOM 1268 N N . VAL A 1 170 ? 6.25 -4.438 14.594 1 98.5 170 VAL A N 1
ATOM 1269 C CA . VAL A 1 170 ? 6.277 -3.094 14.023 1 98.5 170 VAL A CA 1
ATOM 1270 C C . VAL A 1 170 ? 6.531 -2.072 15.133 1 98.5 170 VAL A C 1
ATOM 1272 O O . VAL A 1 170 ? 5.781 -2.01 16.109 1 98.5 170 VAL A O 1
ATOM 1275 N N . THR A 1 171 ? 7.625 -1.335 15 1 98.38 171 THR A N 1
ATOM 1276 C CA . THR A 1 171 ? 7.891 -0.185 15.859 1 98.38 171 THR A CA 1
ATOM 1277 C C . THR A 1 171 ? 7.488 1.112 15.164 1 98.38 171 THR A C 1
ATOM 1279 O O . THR A 1 171 ? 7.957 1.403 14.062 1 98.38 171 THR A O 1
ATOM 1282 N N . VAL A 1 172 ? 6.641 1.861 15.867 1 97.38 172 VAL A N 1
ATOM 1283 C CA . VAL A 1 172 ? 6.098 3.076 15.266 1 97.38 172 VAL A CA 1
ATOM 1284 C C . VAL A 1 172 ? 6.672 4.301 15.969 1 97.38 172 VAL A C 1
ATOM 1286 O O . VAL A 1 172 ? 6.527 4.457 17.188 1 97.38 172 VAL A O 1
ATOM 1289 N N . LEU A 1 173 ? 7.348 5.109 15.195 1 97.06 173 LEU A N 1
ATOM 1290 C CA . LEU A 1 173 ? 7.824 6.406 15.664 1 97.06 173 LEU A CA 1
ATOM 1291 C C . LEU A 1 173 ? 7.016 7.539 15.039 1 97.06 173 LEU A C 1
ATOM 1293 O O . LEU A 1 173 ? 7.082 7.762 13.828 1 97.06 173 LEU A O 1
ATOM 1297 N N . SER A 1 174 ? 6.312 8.211 15.883 1 95.19 174 SER A N 1
ATOM 1298 C CA . SER A 1 174 ? 5.488 9.32 15.422 1 95.19 174 SER A CA 1
ATOM 1299 C C . SER A 1 174 ? 6.289 10.617 15.383 1 95.19 174 SER A C 1
ATOM 1301 O O . SER A 1 174 ? 6.945 10.984 16.359 1 95.19 174 SER A O 1
ATOM 1303 N N . THR A 1 175 ? 6.23 11.297 14.227 1 96.12 175 THR A N 1
ATOM 1304 C CA . THR A 1 175 ? 6.895 12.586 14.055 1 96.12 175 THR A CA 1
ATOM 1305 C C . THR A 1 175 ? 5.883 13.727 14.125 1 96.12 175 THR A C 1
ATOM 1307 O O . THR A 1 175 ? 4.867 13.703 13.43 1 96.12 175 THR A O 1
ATOM 1310 N N . PRO A 1 176 ? 6.176 14.719 14.875 1 93.75 176 PRO A N 1
ATOM 1311 C CA . PRO A 1 176 ? 5.246 15.844 14.984 1 93.75 176 PRO A CA 1
ATOM 1312 C C . PRO A 1 176 ? 5.059 16.578 13.664 1 93.75 176 PRO A C 1
ATOM 1314 O O . PRO A 1 176 ? 5.914 16.5 12.781 1 93.75 176 PRO A O 1
ATOM 1317 N N . ALA A 1 177 ? 3.936 17.266 13.609 1 92.81 177 ALA A N 1
ATOM 1318 C CA . ALA A 1 177 ? 3.703 18.156 12.469 1 92.81 177 ALA A CA 1
ATOM 1319 C C . ALA A 1 177 ? 4.789 19.219 12.375 1 92.81 177 ALA A C 1
ATOM 1321 O O . ALA A 1 177 ? 5.391 19.594 13.383 1 92.81 177 ALA A O 1
ATOM 1322 N N . VAL A 1 178 ? 4.961 19.656 11.211 1 96.38 178 VAL A N 1
ATOM 1323 C CA . VAL A 1 178 ? 6.066 20.578 10.961 1 96.38 178 VAL A CA 1
ATOM 1324 C C . VAL A 1 178 ? 5.875 21.844 11.781 1 96.38 178 VAL A C 1
ATOM 1326 O O . VAL A 1 178 ? 6.852 22.453 12.234 1 96.38 178 VAL A O 1
ATOM 1329 N N . GLN A 1 179 ? 4.648 22.266 12.031 1 92.31 179 GLN A N 1
ATOM 1330 C CA . GLN A 1 179 ? 4.352 23.438 12.836 1 92.31 179 GLN A CA 1
ATOM 1331 C C . GLN A 1 179 ? 4.73 23.219 14.297 1 92.31 179 GLN A C 1
ATOM 1333 O O . GLN A 1 179 ? 4.867 24.172 15.062 1 92.31 179 GLN A O 1
ATOM 1338 N N . ARG A 1 180 ? 4.824 22.016 14.648 1 92.69 180 ARG A N 1
ATOM 1339 C CA . ARG A 1 180 ? 5.18 21.656 16.016 1 92.69 180 ARG A CA 1
ATOM 1340 C C . ARG A 1 180 ? 6.605 21.109 16.094 1 92.69 180 ARG A C 1
ATOM 1342 O O . ARG A 1 180 ? 6.891 20.219 16.875 1 92.69 180 ARG A O 1
ATOM 1349 N N . GLY A 1 181 ? 7.453 21.484 15.141 1 94.88 181 GLY A N 1
ATOM 1350 C CA . GLY A 1 181 ? 8.867 21.141 15.164 1 94.88 181 GLY A CA 1
ATOM 1351 C C . GLY A 1 181 ? 9.25 20.125 14.102 1 94.88 181 GLY A C 1
ATOM 1352 O O . GLY A 1 181 ? 10.438 19.953 13.797 1 94.88 181 GLY A O 1
ATOM 1353 N N . GLY A 1 182 ? 8.227 19.344 13.633 1 96.19 182 GLY A N 1
ATOM 1354 C CA . GLY A 1 182 ? 8.508 18.391 12.562 1 96.19 182 GLY A CA 1
ATOM 1355 C C . GLY A 1 182 ? 9.57 17.375 12.93 1 96.19 182 GLY A C 1
ATOM 1356 O O . GLY A 1 182 ? 9.547 16.812 14.039 1 96.19 182 GLY A O 1
ATOM 1357 N N . SER A 1 183 ? 10.422 17.078 11.961 1 97.25 183 SER A N 1
ATOM 1358 C CA . SER A 1 183 ? 11.492 16.094 12.148 1 97.25 183 SER A CA 1
ATOM 1359 C C . SER A 1 183 ? 12.461 16.531 13.242 1 97.25 183 SER A C 1
ATOM 1361 O O . SER A 1 183 ? 13.031 15.695 13.938 1 97.25 183 SER A O 1
ATOM 1363 N N . ALA A 1 184 ? 12.617 17.828 13.422 1 96 184 ALA A N 1
ATOM 1364 C CA . ALA A 1 184 ? 13.578 18.375 14.375 1 96 184 ALA A CA 1
ATOM 1365 C C . ALA A 1 184 ? 13.125 18.156 15.812 1 96 184 ALA A C 1
ATOM 1367 O O . ALA A 1 184 ? 13.914 18.266 16.75 1 96 184 ALA A O 1
ATOM 1368 N N . ALA A 1 185 ? 11.906 17.891 15.984 1 94.62 185 ALA A N 1
ATOM 1369 C CA . ALA A 1 185 ? 11.352 17.688 17.328 1 94.62 185 ALA A CA 1
ATOM 1370 C C . ALA A 1 185 ? 11.719 16.312 17.859 1 94.62 185 ALA A C 1
ATOM 1372 O O . ALA A 1 185 ? 11.602 16.047 19.062 1 94.62 185 ALA A O 1
ATOM 1373 N N . LEU A 1 186 ? 12.094 15.391 16.984 1 95.19 186 LEU A N 1
ATOM 1374 C CA . LEU A 1 186 ? 12.516 14.062 17.422 1 95.19 186 LEU A CA 1
ATOM 1375 C C . LEU A 1 186 ? 13.875 14.133 18.109 1 95.19 186 LEU A C 1
ATOM 1377 O O . LEU A 1 186 ? 14.758 14.875 17.672 1 95.19 186 LEU A O 1
ATOM 1381 N N . PRO A 1 187 ? 13.953 13.383 19.234 1 93.38 187 PRO A N 1
ATOM 1382 C CA . PRO A 1 187 ? 15.289 13.297 19.828 1 93.38 187 PRO A CA 1
ATOM 1383 C C . PRO A 1 187 ? 16.359 12.867 18.828 1 93.38 187 PRO A C 1
ATOM 1385 O O . PRO A 1 187 ? 16.062 12.117 17.891 1 93.38 187 PRO A O 1
ATOM 1388 N N . GLU A 1 188 ? 17.547 13.336 19.266 1 88.88 188 GLU A N 1
ATOM 1389 C CA . GLU A 1 188 ? 18.688 12.977 18.438 1 88.88 188 GLU A CA 1
ATOM 1390 C C . GLU A 1 188 ? 18.844 11.461 18.344 1 88.88 188 GLU A C 1
ATOM 1392 O O . GLU A 1 188 ? 18.734 10.758 19.359 1 88.88 188 GLU A O 1
ATOM 1397 N N . ASP A 1 189 ? 18.922 10.805 17.391 1 93.94 189 ASP A N 1
ATOM 1398 C CA . ASP A 1 189 ? 19.25 9.406 17.109 1 93.94 189 ASP A CA 1
ATOM 1399 C C . ASP A 1 189 ? 18.016 8.516 17.281 1 93.94 189 ASP A C 1
ATOM 1401 O O . ASP A 1 189 ? 18.141 7.297 17.391 1 93.94 189 ASP A O 1
ATOM 1405 N N . ALA A 1 190 ? 16.875 9.156 17.484 1 95.75 190 ALA A N 1
ATOM 1406 C CA . ALA A 1 190 ? 15.648 8.383 17.656 1 95.75 190 ALA A CA 1
ATOM 1407 C C . ALA A 1 190 ? 15.492 7.344 16.547 1 95.75 190 ALA A C 1
ATOM 1409 O O . ALA A 1 190 ? 15.102 6.203 16.812 1 95.75 190 ALA A O 1
ATOM 1410 N N . VAL A 1 191 ? 15.781 7.75 15.375 1 97.75 191 VAL A N 1
ATOM 1411 C CA . VAL A 1 191 ? 15.656 6.852 14.227 1 97.75 191 VAL A CA 1
ATOM 1412 C C . VAL A 1 191 ? 16.891 5.957 14.141 1 97.75 191 VAL A C 1
ATOM 1414 O O . VAL A 1 191 ? 16.781 4.73 14.078 1 97.75 191 VAL A O 1
ATOM 1417 N N . ALA A 1 192 ? 18.016 6.496 14.258 1 97.69 192 ALA A N 1
ATOM 1418 C CA . ALA A 1 192 ? 19.297 5.797 14.078 1 97.69 192 ALA A CA 1
ATOM 1419 C C . ALA A 1 192 ? 19.422 4.637 15.062 1 97.69 192 ALA A C 1
ATOM 1421 O O . ALA A 1 192 ? 19.922 3.564 14.711 1 97.69 192 ALA A O 1
ATOM 1422 N N . ASP A 1 193 ? 18.922 4.785 16.25 1 96.31 193 ASP A N 1
ATOM 1423 C CA . ASP A 1 193 ? 19.062 3.797 17.312 1 96.31 193 ASP A CA 1
ATOM 1424 C C . ASP A 1 193 ? 18.25 2.537 17 1 96.31 193 ASP A C 1
ATOM 1426 O O . ASP A 1 193 ? 18.469 1.487 17.609 1 96.31 193 ASP A O 1
ATOM 1430 N N . ARG A 1 194 ? 17.406 2.625 16.062 1 97.06 194 ARG A N 1
ATOM 1431 C CA . ARG A 1 194 ? 16.438 1.553 15.852 1 97.06 194 ARG A CA 1
ATOM 1432 C C . ARG A 1 194 ? 16.656 0.867 14.508 1 97.06 194 ARG A C 1
ATOM 1434 O O . ARG A 1 194 ? 16.031 -0.162 14.219 1 97.06 194 ARG A O 1
ATOM 1441 N N . LEU A 1 195 ? 17.562 1.402 13.727 1 98 195 LEU A N 1
ATOM 1442 C CA . LEU A 1 195 ? 17.75 0.941 12.352 1 98 195 LEU A CA 1
ATOM 1443 C C . LEU A 1 195 ? 18.25 -0.502 12.328 1 98 195 LEU A C 1
ATOM 1445 O O . LEU A 1 195 ? 17.703 -1.335 11.602 1 98 195 LEU A O 1
ATOM 1449 N N . ALA A 1 196 ? 19.141 -0.851 13.172 1 97.5 196 ALA A N 1
ATOM 1450 C CA . ALA A 1 196 ? 19.797 -2.152 13.125 1 97.5 196 ALA A CA 1
ATOM 1451 C C . ALA A 1 196 ? 18.859 -3.264 13.578 1 97.5 196 ALA A C 1
ATOM 1453 O O . ALA A 1 196 ? 19.016 -4.422 13.188 1 97.5 196 ALA A O 1
ATOM 1454 N N . ALA A 1 197 ? 17.859 -2.908 14.328 1 97.25 197 ALA A N 1
ATOM 1455 C CA . ALA A 1 197 ? 16.969 -3.902 14.93 1 97.25 197 ALA A CA 1
ATOM 1456 C C . ALA A 1 197 ? 15.812 -4.234 14 1 97.25 197 ALA A C 1
ATOM 1458 O O . ALA A 1 197 ? 15 -5.113 14.297 1 97.25 197 ALA A O 1
ATOM 1459 N N . HIS A 1 198 ? 15.75 -3.588 12.906 1 98.44 198 HIS A N 1
ATOM 1460 C CA . HIS A 1 198 ? 14.594 -3.768 12.031 1 98.44 198 HIS A CA 1
ATOM 1461 C C . HIS A 1 198 ? 15.023 -4.16 10.625 1 98.44 198 HIS A C 1
ATOM 1463 O O . HIS A 1 198 ? 16.047 -3.684 10.125 1 98.44 198 HIS A O 1
ATOM 1469 N N . ASP A 1 199 ? 14.188 -4.938 10 1 98.38 199 ASP A N 1
ATOM 1470 C CA . ASP A 1 199 ? 14.445 -5.414 8.648 1 98.38 199 ASP A CA 1
ATOM 1471 C C . ASP A 1 199 ? 14.125 -4.332 7.617 1 98.38 199 ASP A C 1
ATOM 1473 O O . ASP A 1 199 ? 14.766 -4.266 6.566 1 98.38 199 ASP A O 1
ATOM 1477 N N . LEU A 1 200 ? 13.117 -3.559 7.891 1 98.69 200 LEU A N 1
ATOM 1478 C CA . LEU A 1 200 ? 12.656 -2.529 6.961 1 98.69 200 LEU A CA 1
ATOM 1479 C C . LEU A 1 200 ? 12.484 -1.192 7.676 1 98.69 200 LEU A C 1
ATOM 1481 O O . LEU A 1 200 ? 12.055 -1.15 8.828 1 98.69 200 LEU A O 1
ATOM 1485 N N . VAL A 1 201 ? 12.797 -0.157 6.977 1 98.88 201 VAL A N 1
ATOM 1486 C CA . VAL A 1 201 ? 12.531 1.208 7.422 1 98.88 201 VAL A CA 1
ATOM 1487 C C . VAL A 1 201 ? 11.516 1.866 6.488 1 98.88 201 VAL A C 1
ATOM 1489 O O . VAL A 1 201 ? 11.727 1.916 5.273 1 98.88 201 VAL A O 1
ATOM 1492 N N . VAL A 1 202 ? 10.422 2.324 7.066 1 98.88 202 VAL A N 1
ATOM 1493 C CA . VAL A 1 202 ? 9.328 2.914 6.309 1 98.88 202 VAL A CA 1
ATOM 1494 C C . VAL A 1 202 ? 9.109 4.359 6.746 1 98.88 202 VAL A C 1
ATOM 1496 O O . VAL A 1 202 ? 9.117 4.66 7.941 1 98.88 202 VAL A O 1
ATOM 1499 N N . ALA A 1 203 ? 8.977 5.254 5.797 1 98.88 203 ALA A N 1
ATOM 1500 C CA . ALA A 1 203 ? 8.664 6.652 6.082 1 98.88 203 ALA A CA 1
ATOM 1501 C C . ALA A 1 203 ? 7.312 7.047 5.488 1 98.88 203 ALA A C 1
ATOM 1503 O O . ALA A 1 203 ? 7.086 6.891 4.285 1 98.88 203 ALA A O 1
ATOM 1504 N N . ALA A 1 204 ? 6.445 7.516 6.328 1 98.56 204 ALA A N 1
ATOM 1505 C CA . ALA A 1 204 ? 5.133 7.992 5.902 1 98.56 204 ALA A CA 1
ATOM 1506 C C . ALA A 1 204 ? 4.941 9.469 6.246 1 98.56 204 ALA A C 1
ATOM 1508 O O . ALA A 1 204 ? 4.73 9.812 7.41 1 98.56 204 ALA A O 1
ATOM 1509 N N . GLY A 1 205 ? 4.969 10.281 5.168 1 98.12 205 GLY A N 1
ATOM 1510 C CA . GLY A 1 205 ? 4.926 11.719 5.359 1 98.12 205 GLY A CA 1
ATOM 1511 C C . GLY A 1 205 ? 6.277 12.383 5.18 1 98.12 205 GLY A C 1
ATOM 1512 O O . GLY A 1 205 ? 7.316 11.734 5.293 1 98.12 205 GLY A O 1
ATOM 1513 N N . VAL A 1 206 ? 6.258 13.664 4.906 1 98.62 206 VAL A N 1
ATOM 1514 C CA . VAL A 1 206 ? 7.48 14.391 4.582 1 98.62 206 VAL A CA 1
ATOM 1515 C C . VAL A 1 206 ? 8.336 14.547 5.836 1 98.62 206 VAL A C 1
ATOM 1517 O O . VAL A 1 206 ? 9.555 14.352 5.789 1 98.62 206 VAL A O 1
ATOM 1520 N N . GLU A 1 207 ? 7.695 14.883 6.984 1 98.19 207 GLU A N 1
ATOM 1521 C CA . GLU A 1 207 ? 8.445 14.992 8.234 1 98.19 207 GLU A CA 1
ATOM 1522 C C . GLU A 1 207 ? 9.188 13.695 8.539 1 98.19 207 GLU A C 1
ATOM 1524 O O . GLU A 1 207 ? 10.367 13.727 8.922 1 98.19 207 GLU A O 1
ATOM 1529 N N . ALA A 1 208 ? 8.484 12.656 8.375 1 98.56 208 ALA A N 1
ATOM 1530 C CA . ALA A 1 208 ? 9.062 11.344 8.625 1 98.56 208 ALA A CA 1
ATOM 1531 C C . ALA A 1 208 ? 10.219 11.055 7.672 1 98.56 208 ALA A C 1
ATOM 1533 O O . ALA A 1 208 ? 11.25 10.523 8.086 1 98.56 208 ALA A O 1
ATOM 1534 N N . LEU A 1 209 ? 10.039 11.367 6.426 1 98.81 209 LEU A N 1
ATOM 1535 C CA . LEU A 1 209 ? 11.086 11.164 5.422 1 98.81 209 LEU A CA 1
ATOM 1536 C C . LEU A 1 209 ? 12.359 11.906 5.809 1 98.81 209 LEU A C 1
ATOM 1538 O O . LEU A 1 209 ? 13.453 11.336 5.766 1 98.81 209 LEU A O 1
ATOM 1542 N N . VAL A 1 210 ? 12.211 13.109 6.184 1 98.75 210 VAL A N 1
ATOM 1543 C CA . VAL A 1 210 ? 13.352 13.922 6.582 1 98.75 210 VAL A CA 1
ATOM 1544 C C . VAL A 1 210 ? 14.023 13.305 7.805 1 98.75 210 VAL A C 1
ATOM 1546 O O . VAL A 1 210 ? 15.25 13.211 7.867 1 98.75 210 VAL A O 1
ATOM 1549 N N . ALA A 1 211 ? 13.234 12.867 8.734 1 98.31 211 ALA A N 1
ATOM 1550 C CA . ALA A 1 211 ? 13.773 12.242 9.938 1 98.31 211 ALA A CA 1
ATOM 1551 C C . ALA A 1 211 ? 14.625 11.023 9.586 1 98.31 211 ALA A C 1
ATOM 1553 O O . ALA A 1 211 ? 15.711 10.844 10.133 1 98.31 211 ALA A O 1
ATOM 1554 N N . VAL A 1 212 ? 14.148 10.211 8.711 1 98.75 212 VAL A N 1
ATOM 1555 C CA . VAL A 1 212 ? 14.867 9.008 8.305 1 98.75 212 VAL A CA 1
ATOM 1556 C C . VAL A 1 212 ? 16.156 9.398 7.578 1 98.75 212 VAL A C 1
ATOM 1558 O O . VAL A 1 212 ? 17.219 8.836 7.852 1 98.75 212 VAL A O 1
ATOM 1561 N N . ARG A 1 213 ? 16.062 10.336 6.699 1 98.38 213 ARG A N 1
ATOM 1562 C CA . ARG A 1 213 ? 17.234 10.781 5.941 1 98.38 213 ARG A CA 1
ATOM 1563 C C . ARG A 1 213 ? 18.266 11.422 6.863 1 98.38 213 ARG A C 1
ATOM 1565 O O . ARG A 1 213 ? 19.469 11.281 6.645 1 98.38 213 ARG A O 1
ATOM 1572 N N . ASP A 1 214 ? 17.812 12.102 7.844 1 97.62 214 ASP A N 1
ATOM 1573 C CA . ASP A 1 214 ? 18.703 12.695 8.828 1 97.62 214 ASP A CA 1
ATOM 1574 C C . ASP A 1 214 ? 19.516 11.633 9.555 1 97.62 214 ASP A C 1
ATOM 1576 O O . ASP A 1 214 ? 20.609 11.898 10.039 1 97.62 214 ASP A O 1
ATOM 1580 N N . ALA A 1 215 ? 18.953 10.508 9.656 1 97.88 215 ALA A N 1
ATOM 1581 C CA . ALA A 1 215 ? 19.641 9.398 10.297 1 97.88 215 ALA A CA 1
ATOM 1582 C C . ALA A 1 215 ? 20.656 8.766 9.344 1 97.88 215 ALA A C 1
ATOM 1584 O O . ALA A 1 215 ? 21.328 7.793 9.703 1 97.88 215 ALA A O 1
ATOM 1585 N N . GLY A 1 216 ? 20.703 9.195 8.125 1 97.38 216 GLY A N 1
ATOM 1586 C CA . GLY A 1 216 ? 21.75 8.789 7.195 1 97.38 216 GLY A CA 1
ATOM 1587 C C . GLY A 1 216 ? 21.344 7.629 6.305 1 97.38 216 GLY A C 1
ATOM 1588 O O . GLY A 1 216 ? 22.188 6.957 5.719 1 97.38 216 GLY A O 1
ATOM 1589 N N . VAL A 1 217 ? 19.984 7.355 6.246 1 98 217 VAL A N 1
ATOM 1590 C CA . VAL A 1 217 ? 19.531 6.238 5.426 1 98 217 VAL A CA 1
ATOM 1591 C C . VAL A 1 217 ? 18.328 6.664 4.586 1 98 217 VAL A C 1
ATOM 1593 O O . VAL A 1 217 ? 17.641 7.629 4.922 1 98 217 VAL A O 1
ATOM 1596 N N . GLU A 1 218 ? 18.172 5.988 3.461 1 98 218 GLU A N 1
ATOM 1597 C CA . GLU A 1 218 ? 16.938 6.109 2.682 1 98 218 GLU A CA 1
ATOM 1598 C C . GLU A 1 218 ? 15.914 5.062 3.104 1 98 218 GLU A C 1
ATOM 1600 O O . GLU A 1 218 ? 16.266 3.908 3.354 1 98 218 GLU A O 1
ATOM 1605 N N . PRO A 1 219 ? 14.695 5.461 3.236 1 98.56 219 PRO A N 1
ATOM 1606 C CA . PRO A 1 219 ? 13.672 4.469 3.578 1 98.56 219 PRO A CA 1
ATOM 1607 C C . PRO A 1 219 ? 13.531 3.379 2.518 1 98.56 219 PRO A C 1
ATOM 1609 O O . PRO A 1 219 ? 13.734 3.641 1.329 1 98.56 219 PRO A O 1
ATOM 1612 N N . ASP A 1 220 ? 13.117 2.209 2.994 1 98.06 220 ASP A N 1
ATOM 1613 C CA . ASP A 1 220 ? 12.828 1.093 2.098 1 98.06 220 ASP A CA 1
ATOM 1614 C C . ASP A 1 220 ? 11.492 1.289 1.389 1 98.06 220 ASP A C 1
ATOM 1616 O O . ASP A 1 220 ? 11.297 0.804 0.271 1 98.06 220 ASP A O 1
ATOM 1620 N N . VAL A 1 221 ? 10.633 1.942 2.059 1 98.38 221 VAL A N 1
ATOM 1621 C CA . VAL A 1 221 ? 9.281 2.135 1.539 1 98.38 221 VAL A CA 1
ATOM 1622 C C . VAL A 1 221 ? 8.836 3.572 1.79 1 98.38 221 VAL A C 1
ATOM 1624 O O . VAL A 1 221 ? 8.922 4.07 2.914 1 98.38 221 VAL A O 1
ATOM 1627 N N . ARG A 1 222 ? 8.273 4.207 0.731 1 98.12 222 ARG A N 1
ATOM 1628 C CA . ARG A 1 222 ? 7.824 5.59 0.844 1 98.12 222 ARG A CA 1
ATOM 1629 C C . ARG A 1 222 ? 6.418 5.758 0.283 1 98.12 222 ARG A C 1
ATOM 1631 O O . ARG A 1 222 ? 5.789 6.801 0.473 1 98.12 222 ARG A O 1
ATOM 1638 N N . PHE A 1 223 ? 5.992 4.781 -0.463 1 98 223 PHE A N 1
ATOM 1639 C CA . PHE A 1 223 ? 4.676 4.836 -1.086 1 98 223 PHE A CA 1
ATOM 1640 C C . PHE A 1 223 ? 3.832 3.633 -0.676 1 98 223 PHE A C 1
ATOM 1642 O O . PHE A 1 223 ? 4.359 2.531 -0.498 1 98 223 PHE A O 1
ATOM 1649 N N . GLY A 1 224 ? 2.564 3.965 -0.524 1 97.88 224 GLY A N 1
ATOM 1650 C CA . GLY A 1 224 ? 1.687 2.871 -0.14 1 97.88 224 GLY A CA 1
ATOM 1651 C C . GLY A 1 224 ? 2.031 2.275 1.212 1 97.88 224 GLY A C 1
ATOM 1652 O O . GLY A 1 224 ? 1.905 1.065 1.414 1 97.88 224 GLY A O 1
ATOM 1653 N N . THR A 1 225 ? 2.451 3.045 2.082 1 98.69 225 THR A N 1
ATOM 1654 C CA . THR A 1 225 ? 3.068 2.582 3.32 1 98.69 225 THR A CA 1
ATOM 1655 C C . THR A 1 225 ? 2.033 1.921 4.227 1 98.69 225 THR A C 1
ATOM 1657 O O . THR A 1 225 ? 2.336 0.943 4.914 1 98.69 225 THR A O 1
ATOM 1660 N N . ALA A 1 226 ? 0.825 2.375 4.262 1 97.94 226 ALA A N 1
ATOM 1661 C CA . ALA A 1 226 ? -0.21 1.819 5.129 1 97.94 226 ALA A CA 1
ATOM 1662 C C . ALA A 1 226 ? -0.507 0.367 4.77 1 97.94 226 ALA A C 1
ATOM 1664 O O . ALA A 1 226 ? -0.878 -0.43 5.633 1 97.94 226 ALA A O 1
ATOM 1665 N N . SER A 1 227 ? -0.353 0.069 3.537 1 97.94 227 SER A N 1
ATOM 1666 C CA . SER A 1 227 ? -0.552 -1.3 3.074 1 97.94 227 SER A CA 1
ATOM 1667 C C . SER A 1 227 ? 0.736 -2.109 3.172 1 97.94 227 SER A C 1
ATOM 1669 O O . SER A 1 227 ? 0.702 -3.309 3.453 1 97.94 227 SER A O 1
ATOM 1671 N N . ALA A 1 228 ? 1.854 -1.49 2.98 1 98.69 228 ALA A N 1
ATOM 1672 C CA . ALA A 1 228 ? 3.143 -2.174 2.908 1 98.69 228 ALA A CA 1
ATOM 1673 C C . ALA A 1 228 ? 3.555 -2.713 4.273 1 98.69 228 ALA A C 1
ATOM 1675 O O . ALA A 1 228 ? 4.086 -3.822 4.375 1 98.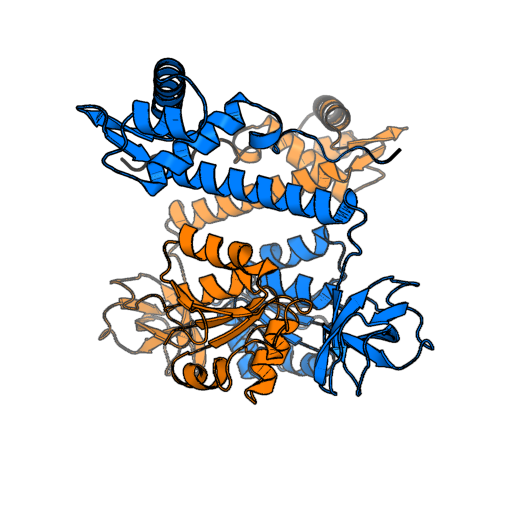69 228 ALA A O 1
ATOM 1676 N N . VAL A 1 229 ? 3.262 -1.965 5.285 1 98.81 229 VAL A N 1
ATOM 1677 C CA . VAL A 1 229 ? 3.748 -2.295 6.621 1 98.81 229 VAL A CA 1
ATOM 1678 C C . VAL A 1 229 ? 3.102 -3.594 7.102 1 98.81 229 VAL A C 1
ATOM 1680 O O . VAL A 1 229 ? 3.799 -4.562 7.418 1 98.81 229 VAL A O 1
ATOM 1683 N N . PRO A 1 230 ? 1.771 -3.686 7.137 1 98.44 230 PRO A N 1
ATOM 1684 C CA . PRO A 1 230 ? 1.21 -4.965 7.582 1 98.44 230 PRO A CA 1
ATOM 1685 C C . PRO A 1 230 ? 1.562 -6.121 6.645 1 98.44 230 PRO A C 1
ATOM 1687 O O . PRO A 1 230 ? 1.709 -7.258 7.098 1 98.44 230 PRO A O 1
ATOM 1690 N N . ALA A 1 231 ? 1.699 -5.84 5.344 1 97.94 231 ALA A N 1
ATOM 1691 C CA . ALA A 1 231 ? 2.078 -6.895 4.406 1 97.94 231 ALA A CA 1
ATOM 1692 C C . ALA A 1 231 ? 3.449 -7.469 4.75 1 97.94 231 ALA A C 1
ATOM 1694 O O . ALA A 1 231 ? 3.623 -8.688 4.805 1 97.94 231 ALA A O 1
ATOM 1695 N N . ALA A 1 232 ? 4.391 -6.629 5.008 1 98.62 232 ALA A N 1
ATOM 1696 C CA . ALA A 1 232 ? 5.742 -7.059 5.348 1 98.62 232 ALA A CA 1
ATOM 1697 C C . ALA A 1 232 ? 5.77 -7.781 6.691 1 98.62 232 ALA A C 1
ATOM 1699 O O . ALA A 1 232 ? 6.367 -8.852 6.816 1 98.62 232 ALA A O 1
ATOM 1700 N N . ALA A 1 233 ? 5.094 -7.199 7.652 1 98.56 233 ALA A N 1
ATOM 1701 C CA . ALA A 1 233 ? 5.074 -7.789 8.992 1 98.56 233 ALA A CA 1
ATOM 1702 C C . ALA A 1 233 ? 4.438 -9.172 8.969 1 98.56 233 ALA A C 1
ATOM 1704 O O . ALA A 1 233 ? 4.918 -10.094 9.641 1 98.56 233 ALA A O 1
ATOM 1705 N N . SER A 1 234 ? 3.398 -9.312 8.234 1 97.44 234 SER A N 1
ATOM 1706 C CA . SER A 1 234 ? 2.699 -10.586 8.148 1 97.44 234 SER A CA 1
ATOM 1707 C C . SER A 1 234 ? 3.59 -11.664 7.539 1 97.44 234 SER A C 1
ATOM 1709 O O . SER A 1 234 ? 3.305 -12.859 7.66 1 97.44 234 SER A O 1
ATOM 1711 N N . ARG A 1 235 ? 4.637 -11.266 6.898 1 97.38 235 ARG A N 1
ATOM 1712 C CA . ARG A 1 235 ? 5.547 -12.211 6.262 1 97.38 235 ARG A CA 1
ATOM 1713 C C . ARG A 1 235 ? 6.848 -12.328 7.043 1 97.38 235 ARG A C 1
ATOM 1715 O O . ARG A 1 235 ? 7.871 -12.75 6.492 1 97.38 235 ARG A O 1
ATOM 1722 N N . GLY A 1 236 ? 6.859 -11.766 8.219 1 97.81 236 GLY A N 1
ATOM 1723 C CA . GLY A 1 236 ? 7.922 -12.07 9.164 1 97.81 236 GLY A CA 1
ATOM 1724 C C . GLY A 1 236 ? 8.961 -10.969 9.273 1 97.81 236 GLY A C 1
ATOM 1725 O O . GLY A 1 236 ? 9.992 -11.141 9.922 1 97.81 236 GLY A O 1
ATOM 1726 N N . LEU A 1 237 ? 8.734 -9.875 8.602 1 98.62 237 LEU A N 1
ATOM 1727 C CA . LEU A 1 237 ? 9.727 -8.797 8.617 1 98.62 237 LEU A CA 1
ATOM 1728 C C . LEU A 1 237 ? 9.422 -7.797 9.727 1 98.62 237 LEU A C 1
ATOM 1730 O O . LEU A 1 237 ? 8.289 -7.336 9.859 1 98.62 237 LEU A O 1
ATOM 1734 N N . SER A 1 238 ? 10.453 -7.492 10.516 1 98.69 238 SER A N 1
ATOM 1735 C CA . SER A 1 238 ? 10.328 -6.398 11.469 1 98.69 238 SER A CA 1
ATOM 1736 C C . SER A 1 238 ? 10.422 -5.043 10.773 1 98.69 238 SER A C 1
ATOM 1738 O O . SER A 1 238 ? 11.227 -4.867 9.859 1 98.69 238 SER A O 1
ATOM 1740 N N . VAL A 1 239 ? 9.562 -4.113 11.266 1 98.88 239 VAL A N 1
ATOM 1741 C CA . VAL A 1 239 ? 9.469 -2.855 10.531 1 98.88 239 VAL A CA 1
ATOM 1742 C C . VAL A 1 239 ? 9.625 -1.683 11.5 1 98.88 239 VAL A C 1
ATOM 1744 O O . VAL 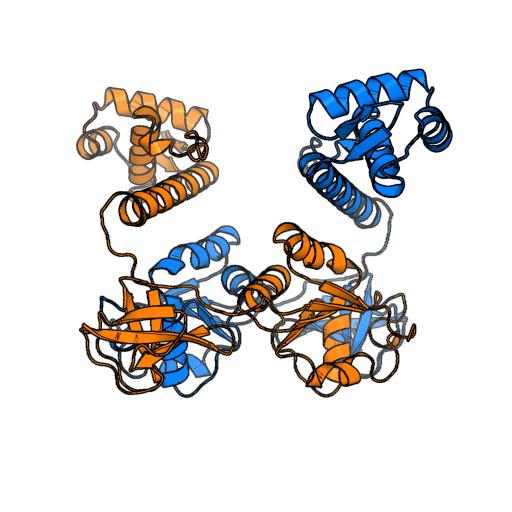A 1 239 ? 8.992 -1.652 12.555 1 98.88 239 VAL A O 1
ATOM 1747 N N . LEU A 1 240 ? 10.531 -0.785 11.18 1 98.81 240 LEU A N 1
ATOM 1748 C CA . LEU A 1 240 ? 10.531 0.547 11.773 1 98.81 240 LEU A CA 1
ATOM 1749 C C . LEU A 1 240 ? 9.703 1.518 10.938 1 98.81 240 LEU A C 1
ATOM 1751 O O . LEU A 1 240 ? 10.117 1.912 9.844 1 98.81 240 LEU A O 1
ATOM 1755 N N . LEU A 1 241 ? 8.578 1.868 11.477 1 98.88 241 LEU A N 1
ATOM 1756 C CA . LEU A 1 241 ? 7.695 2.828 10.82 1 98.88 241 LEU A CA 1
ATOM 1757 C C . LEU A 1 241 ? 7.852 4.215 11.43 1 98.88 241 LEU A C 1
ATOM 1759 O O . LEU A 1 241 ? 7.477 4.438 12.578 1 98.88 241 LEU A O 1
ATOM 1763 N N . VAL A 1 242 ? 8.477 5.129 10.672 1 98.62 242 VAL A N 1
ATOM 1764 C CA . VAL A 1 242 ? 8.477 6.547 11.016 1 98.62 242 VAL A CA 1
ATOM 1765 C C . VAL A 1 242 ? 7.336 7.254 10.281 1 98.62 242 VAL A C 1
ATOM 1767 O O . VAL A 1 242 ? 7.266 7.215 9.047 1 98.62 242 VAL A O 1
ATOM 1770 N N . VAL A 1 243 ? 6.441 7.871 11.086 1 98.06 243 VAL A N 1
ATOM 1771 C CA . VAL A 1 243 ? 5.199 8.344 10.477 1 98.06 243 VAL A CA 1
ATOM 1772 C C . VAL A 1 243 ? 4.836 9.711 11.047 1 98.06 243 VAL A C 1
ATOM 1774 O O . VAL A 1 243 ? 4.996 9.953 12.242 1 98.06 243 VAL A O 1
ATOM 1777 N N . SER A 1 244 ? 4.445 10.594 10.125 1 96.25 244 SER A N 1
ATOM 1778 C CA . SER A 1 244 ? 3.92 11.859 10.617 1 96.25 244 SER A CA 1
ATOM 1779 C C . SER A 1 244 ? 2.682 11.648 11.477 1 96.25 244 SER A C 1
ATOM 1781 O O . SER A 1 244 ? 1.873 10.758 11.211 1 96.25 244 SER A O 1
ATOM 1783 N N . ALA A 1 245 ? 2.512 12.477 12.383 1 89.38 245 ALA A N 1
ATOM 1784 C CA . ALA A 1 245 ? 1.488 12.312 13.414 1 89.38 245 ALA A CA 1
ATOM 1785 C C . ALA A 1 245 ? 0.097 12.219 12.797 1 89.38 245 ALA A C 1
ATOM 1787 O O . ALA A 1 245 ? -0.744 11.445 13.258 1 89.38 245 ALA A O 1
ATOM 1788 N N . ASP A 1 246 ? -0.144 12.961 11.766 1 87.06 246 ASP A N 1
ATOM 1789 C CA . ASP A 1 246 ? -1.472 13.023 11.164 1 87.06 246 ASP A CA 1
ATOM 1790 C C . ASP A 1 246 ? -1.808 11.727 10.43 1 87.06 246 ASP A C 1
ATOM 1792 O O . ASP A 1 246 ? -2.971 11.477 10.109 1 87.06 246 ASP A O 1
ATOM 1796 N N . LEU A 1 247 ? -0.842 10.93 10.188 1 93.5 247 LEU A N 1
ATOM 1797 C CA . LEU A 1 247 ? -1.039 9.68 9.461 1 93.5 247 LEU A CA 1
ATOM 1798 C C . LEU A 1 247 ? -1.014 8.484 10.414 1 93.5 247 LEU A C 1
ATOM 1800 O O . LEU A 1 247 ? -1.144 7.336 9.977 1 93.5 247 LEU A O 1
ATOM 1804 N N . LEU A 1 248 ? -0.875 8.672 11.656 1 90.69 248 LEU A N 1
ATOM 1805 C CA . LEU A 1 248 ? -0.625 7.621 12.641 1 90.69 248 LEU A CA 1
ATOM 1806 C C . LEU A 1 248 ? -1.76 6.605 12.648 1 90.69 248 LEU A C 1
ATOM 1808 O O . LEU A 1 248 ? -1.523 5.402 12.492 1 90.69 248 LEU A O 1
ATOM 1812 N N . SER A 1 249 ? -2.957 7.004 12.742 1 87.94 249 SER A N 1
ATOM 1813 C CA . SER A 1 249 ? -4.09 6.094 12.844 1 87.94 249 SER A CA 1
ATOM 1814 C C . SER A 1 249 ? -4.266 5.281 11.562 1 87.94 249 SER A C 1
ATOM 1816 O O . SER A 1 249 ? -4.543 4.082 11.617 1 87.94 249 SER A O 1
ATOM 1818 N N . GLU A 1 250 ? -4.098 5.973 10.492 1 92.62 250 GLU A N 1
ATOM 1819 C CA . GLU A 1 250 ? -4.191 5.32 9.188 1 92.62 250 GLU A CA 1
ATOM 1820 C C . GLU A 1 250 ? -3.234 4.137 9.094 1 92.62 250 GLU A C 1
ATOM 1822 O O . GLU A 1 250 ? -3.527 3.145 8.422 1 92.62 250 GLU A O 1
ATOM 1827 N N . HIS A 1 251 ? -2.146 4.195 9.812 1 96.19 251 HIS A N 1
ATOM 1828 C CA . HIS A 1 251 ? -1.123 3.16 9.703 1 96.19 251 HIS A CA 1
ATOM 1829 C C . HIS A 1 251 ? -1.253 2.139 10.828 1 96.19 251 HIS A C 1
ATOM 1831 O O . HIS A 1 251 ? -0.871 0.977 10.664 1 96.19 251 HIS A O 1
ATOM 1837 N N . THR A 1 252 ? -1.809 2.502 11.938 1 92 252 THR A N 1
ATOM 1838 C CA . THR A 1 252 ? -1.934 1.566 13.047 1 92 252 THR A CA 1
ATOM 1839 C C . THR A 1 252 ? -3.225 0.76 12.938 1 92 252 THR A C 1
ATOM 1841 O O . THR A 1 252 ? -3.287 -0.389 13.375 1 92 252 THR A O 1
ATOM 1844 N N . ASP A 1 253 ? -4.23 1.26 12.328 1 86.81 253 ASP A N 1
ATOM 1845 C CA . ASP A 1 253 ? -5.527 0.597 12.227 1 86.81 253 ASP A CA 1
ATOM 1846 C C . ASP A 1 253 ? -5.398 -0.751 11.523 1 86.81 253 ASP A C 1
ATOM 1848 O O . ASP A 1 253 ? -5.848 -1.775 12.039 1 86.81 253 ASP A O 1
ATOM 1852 N N . PRO A 1 254 ? -4.773 -0.746 10.367 1 91.81 254 PRO A N 1
ATOM 1853 C CA . PRO A 1 254 ? -4.652 -2.033 9.68 1 91.81 254 PRO A CA 1
ATOM 1854 C C . PRO A 1 254 ? -3.879 -3.066 10.492 1 91.81 254 PRO A C 1
ATOM 1856 O O . PRO A 1 254 ? -4.145 -4.266 10.391 1 91.81 254 PRO A O 1
ATOM 1859 N N . LEU A 1 255 ? -2.896 -2.627 11.289 1 93.56 255 LEU A N 1
ATOM 1860 C CA . LEU A 1 255 ? -2.146 -3.537 12.148 1 93.56 255 LEU A CA 1
ATOM 1861 C C . LEU A 1 255 ? -3.053 -4.148 13.211 1 93.56 255 LEU A C 1
ATOM 1863 O O . LEU A 1 255 ? -3.004 -5.355 13.453 1 93.56 255 LEU A O 1
ATOM 1867 N N . ARG A 1 256 ? -3.84 -3.344 13.766 1 85.44 256 ARG A N 1
ATOM 1868 C CA . ARG A 1 256 ? -4.797 -3.797 14.773 1 85.44 256 ARG A CA 1
ATOM 1869 C C . ARG A 1 256 ? -5.816 -4.754 14.164 1 85.44 256 ARG A C 1
ATOM 1871 O O . ARG A 1 256 ? -6.074 -5.828 14.711 1 85.44 256 ARG A O 1
ATOM 1878 N N . GLU A 1 257 ? -6.312 -4.371 13.055 1 84.62 257 GLU A N 1
ATOM 1879 C CA . GLU A 1 257 ? -7.328 -5.168 12.375 1 84.62 257 GLU A CA 1
ATOM 1880 C C . GLU A 1 257 ? -6.797 -6.559 12.031 1 84.62 257 GLU A C 1
ATOM 1882 O O . GLU A 1 257 ? -7.551 -7.535 12.039 1 84.62 257 GLU A O 1
ATOM 1887 N N . ARG A 1 258 ? -5.555 -6.648 11.742 1 89 258 ARG A N 1
ATOM 1888 C CA . ARG A 1 258 ? -4.941 -7.91 11.344 1 89 258 ARG A CA 1
ATOM 1889 C C . ARG A 1 258 ? -4.27 -8.594 12.523 1 89 258 ARG A C 1
ATOM 1891 O O . ARG A 1 258 ? -3.621 -9.633 12.367 1 89 258 ARG A O 1
ATOM 1898 N N . ASN A 1 259 ? -4.418 -8.016 13.672 1 89.81 259 ASN A N 1
ATOM 1899 C CA . ASN A 1 259 ? -3.852 -8.539 14.906 1 89.81 259 ASN A CA 1
ATOM 1900 C C . ASN A 1 259 ? -2.336 -8.688 14.812 1 89.81 259 ASN A C 1
ATOM 1902 O O . ASN A 1 259 ? -1.786 -9.727 15.195 1 89.81 259 ASN A O 1
ATOM 1906 N N . LEU A 1 260 ? -1.721 -7.746 14.219 1 94 260 LEU A N 1
ATOM 1907 C CA . LEU A 1 260 ? -0.265 -7.691 14.141 1 94 260 LEU A CA 1
ATOM 1908 C C . LEU A 1 260 ? 0.309 -6.875 15.289 1 94 260 LEU A C 1
ATOM 1910 O O . LEU A 1 260 ? -0.254 -5.844 15.672 1 94 260 LEU A O 1
ATOM 1914 N N . GLY A 1 261 ? 1.403 -7.367 15.82 1 92.69 261 GLY A N 1
ATOM 1915 C CA . GLY A 1 261 ? 2.039 -6.684 16.938 1 92.69 261 GLY A CA 1
ATOM 1916 C C . GLY A 1 261 ? 2.705 -5.379 16.531 1 92.69 261 GLY A C 1
ATOM 1917 O O . GLY A 1 261 ? 3.395 -5.316 15.516 1 92.69 261 GLY A O 1
ATOM 1918 N N . TYR A 1 262 ? 2.377 -4.371 17.359 1 93.88 262 TYR A N 1
ATOM 1919 C CA . TYR A 1 262 ? 3.078 -3.107 17.141 1 93.88 262 TYR A CA 1
ATOM 1920 C C . TYR A 1 262 ? 3.193 -2.324 18.453 1 93.88 262 TYR A C 1
ATOM 1922 O O . TYR A 1 262 ? 2.438 -2.561 19.391 1 93.88 262 TYR A O 1
ATOM 1930 N N . GLU A 1 263 ? 4.207 -1.438 18.438 1 93.88 263 GLU A N 1
ATOM 1931 C CA . GLU A 1 263 ? 4.43 -0.535 19.562 1 93.88 263 GLU A CA 1
ATOM 1932 C C . GLU A 1 263 ? 4.668 0.894 19.078 1 93.88 263 GLU A C 1
ATOM 1934 O O . GLU A 1 263 ? 5.465 1.125 18.172 1 93.88 263 GLU A O 1
ATOM 1939 N N . VAL A 1 264 ? 3.936 1.783 19.656 1 89.81 264 VAL A N 1
ATOM 1940 C CA . VAL A 1 264 ? 4.164 3.203 19.391 1 89.81 264 VAL A CA 1
ATOM 1941 C C . VAL A 1 264 ? 5.141 3.76 20.438 1 89.81 264 VAL A C 1
ATOM 1943 O O . VAL A 1 264 ? 4.867 3.729 21.641 1 89.81 264 VAL A O 1
ATOM 1946 N N . VAL A 1 265 ? 6.223 4.25 19.828 1 89.12 265 VAL A N 1
ATOM 1947 C CA . VAL A 1 265 ? 7.27 4.691 20.734 1 89.12 265 VAL A CA 1
ATOM 1948 C C . VAL A 1 265 ? 7.262 6.215 20.844 1 89.12 265 VAL A C 1
ATOM 1950 O O . VAL A 1 265 ? 7.02 6.906 19.844 1 89.12 265 VAL A O 1
ATOM 1953 N N . GLU A 1 266 ? 7.184 6.797 21.922 1 72.56 266 GLU A N 1
ATOM 1954 C CA . GLU A 1 266 ? 7.402 8.219 22.188 1 72.56 266 GLU A CA 1
ATOM 1955 C C . GLU A 1 266 ? 8.891 8.523 22.344 1 72.56 266 GLU A C 1
ATOM 1957 O O . GLU A 1 266 ? 9.523 8.086 23.297 1 72.56 266 GLU A O 1
ATOM 1962 N N . PRO A 1 267 ? 9.32 9.141 21.219 1 63.94 267 PRO A N 1
ATOM 1963 C CA . PRO A 1 267 ? 10.766 9.344 21.328 1 63.94 267 PRO A CA 1
ATOM 1964 C C . PRO A 1 267 ? 11.148 10.227 22.516 1 63.94 267 PRO A C 1
ATOM 1966 O O . PRO A 1 267 ? 10.43 11.172 22.844 1 63.94 267 PRO A O 1
ATOM 1969 N N . GLY A 1 268 ? 12.086 9.992 23.312 1 56.31 268 GLY A N 1
ATOM 1970 C CA . GLY A 1 268 ? 12.57 10.664 24.5 1 56.31 268 GLY A CA 1
ATOM 1971 C C . GLY A 1 268 ? 12.133 9.984 25.781 1 56.31 268 GLY A C 1
ATOM 1972 O O . GLY A 1 268 ? 12.586 10.352 26.875 1 56.31 268 GLY A O 1
ATOM 1973 N N . ALA A 1 269 ? 11.039 9.273 25.734 1 45.88 269 ALA A N 1
ATOM 1974 C CA . ALA A 1 269 ? 10.602 8.633 26.984 1 45.88 269 ALA A CA 1
ATOM 1975 C C . ALA A 1 269 ? 11.516 7.465 27.344 1 45.88 269 ALA A C 1
ATOM 1977 O O . ALA A 1 269 ? 11.305 6.801 28.359 1 45.88 269 ALA A O 1
ATOM 1978 N N . ASP A 1 270 ? 12.344 7.02 26.609 1 38.03 270 ASP A N 1
ATOM 1979 C CA . ASP A 1 270 ? 13.258 6.074 27.25 1 38.03 270 ASP A CA 1
ATOM 1980 C C . ASP A 1 270 ? 14.047 6.746 28.375 1 38.03 270 ASP A C 1
ATOM 1982 O O . ASP A 1 270 ? 14.43 7.914 28.25 1 38.03 270 ASP A O 1
ATOM 1986 N N . MET B 1 1 ? -22.5 24.25 -8.438 1 18.86 1 MET B N 1
ATOM 1987 C CA . MET B 1 1 ? -23.328 24 -7.262 1 18.86 1 MET B CA 1
ATOM 1988 C C . MET B 1 1 ? -22.984 22.641 -6.633 1 18.86 1 MET B C 1
ATOM 1990 O O . MET B 1 1 ? -23.5 21.609 -7.059 1 18.86 1 MET B O 1
ATOM 1994 N N . ALA B 1 2 ? -21.75 22.438 -6.426 1 27.25 2 ALA B N 1
ATOM 1995 C CA . ALA B 1 2 ? -21 21.219 -6.113 1 27.25 2 ALA B CA 1
ATOM 1996 C C . ALA B 1 2 ? -21.594 20.5 -4.902 1 27.25 2 ALA B C 1
ATOM 1998 O O . ALA B 1 2 ? -21.812 21.125 -3.857 1 27.25 2 ALA B O 1
ATOM 1999 N N . ASP B 1 3 ? -22.453 19.469 -5.113 1 26.81 3 ASP B N 1
ATOM 2000 C CA . ASP B 1 3 ? -23.234 18.656 -4.18 1 26.81 3 ASP B CA 1
ATOM 2001 C C . ASP B 1 3 ? -22.406 18.297 -2.949 1 26.81 3 ASP B C 1
ATOM 2003 O O . ASP B 1 3 ? -21.219 17.984 -3.062 1 26.81 3 ASP B O 1
ATOM 2007 N N . SER B 1 4 ? -22.656 18.828 -1.751 1 31.06 4 SER B N 1
ATOM 2008 C CA . SER B 1 4 ? -22.234 18.641 -0.367 1 31.06 4 SER B CA 1
ATOM 2009 C C . SER B 1 4 ? -21.922 17.172 -0.073 1 31.06 4 SER B C 1
ATOM 2011 O O . SER B 1 4 ? -22.594 16.281 -0.592 1 31.06 4 SER B O 1
ATOM 2013 N N . PRO B 1 5 ? -20.703 16.812 0.227 1 34.69 5 PRO B N 1
ATOM 2014 C CA . PRO B 1 5 ? -20.516 15.398 0.55 1 34.69 5 PRO B CA 1
ATOM 2015 C C . PRO B 1 5 ? -21.719 14.781 1.241 1 34.69 5 PRO B C 1
ATOM 2017 O O . PRO B 1 5 ? -22.484 15.484 1.916 1 34.69 5 PRO B O 1
ATOM 2020 N N . SER B 1 6 ? -22.422 13.906 0.687 1 32.97 6 SER B N 1
ATOM 2021 C CA . SER B 1 6 ? -23.578 13.156 1.201 1 32.97 6 SER B CA 1
ATOM 2022 C C . SER B 1 6 ? -23.406 12.852 2.688 1 32.97 6 SER B C 1
ATOM 2024 O O . SER B 1 6 ? -22.344 12.398 3.123 1 32.97 6 SER B O 1
ATOM 2026 N N . ASN B 1 7 ? -24.031 13.492 3.746 1 34.84 7 ASN B N 1
ATOM 2027 C CA . ASN B 1 7 ? -24.344 13.805 5.137 1 34.84 7 ASN B CA 1
ATOM 2028 C C . ASN B 1 7 ? -24.469 12.539 5.98 1 34.84 7 ASN B C 1
ATOM 2030 O O . ASN B 1 7 ? -24.984 12.578 7.094 1 34.84 7 ASN B O 1
ATOM 2034 N N . GLY B 1 8 ? -24.531 11.359 5.465 1 35.25 8 GLY B N 1
ATOM 2035 C CA . GLY B 1 8 ? -24.953 10.227 6.289 1 35.25 8 GLY B CA 1
ATOM 2036 C C . GLY B 1 8 ? -23.969 9.93 7.414 1 35.25 8 GLY B C 1
ATOM 2037 O O . GLY B 1 8 ? -24.391 9.656 8.547 1 35.25 8 GLY B O 1
ATOM 2038 N N . GLU B 1 9 ? -22.625 9.57 7.156 1 38.78 9 GLU B N 1
ATOM 2039 C CA . GLU B 1 9 ? -21.859 8.852 8.156 1 38.78 9 GLU B CA 1
ATOM 2040 C C . GLU B 1 9 ? -21.312 9.797 9.227 1 38.78 9 GLU B C 1
ATOM 2042 O O . GLU B 1 9 ? -20.438 9.422 10 1 38.78 9 GLU B O 1
ATOM 2047 N N . LEU B 1 10 ? -21.469 10.977 9.195 1 45.5 10 LEU B N 1
ATOM 2048 C CA . LEU B 1 10 ? -21.234 11.742 10.414 1 45.5 10 LEU B CA 1
ATOM 2049 C C . LEU B 1 10 ? -22.203 11.336 11.508 1 45.5 10 LEU B C 1
ATOM 2051 O O . LEU B 1 10 ? -22.734 12.188 12.227 1 45.5 10 LEU B O 1
ATOM 2055 N N . GLY B 1 11 ? -22.406 10.078 11.484 1 51.31 11 GLY B N 1
ATOM 2056 C CA . GLY B 1 11 ? -23.453 9.523 12.336 1 51.31 11 GLY B CA 1
ATOM 2057 C C . GLY B 1 11 ? -23.328 9.953 13.781 1 51.31 11 GLY B C 1
ATOM 2058 O O . GLY B 1 11 ? -24.344 10.273 14.422 1 51.31 11 GLY B O 1
ATOM 2059 N N . VAL B 1 12 ? -22.094 10.039 14.234 1 60.44 12 VAL B N 1
ATOM 2060 C CA . VAL B 1 12 ? -21.969 10.352 15.656 1 60.44 12 VAL B CA 1
ATOM 2061 C C . VAL B 1 12 ? -22.266 11.828 15.883 1 60.44 12 VAL B C 1
ATOM 2063 O O . VAL B 1 12 ? -22.828 12.195 16.922 1 60.44 12 VAL B O 1
ATOM 2066 N N . LEU B 1 13 ? -21.953 12.656 14.781 1 59.47 13 LEU B N 1
ATOM 2067 C CA . LEU B 1 13 ? -22.141 14.094 14.977 1 59.47 13 LEU B CA 1
ATOM 2068 C C . LEU B 1 13 ? -23.531 14.516 14.531 1 59.47 13 LEU B C 1
ATOM 2070 O O . LEU B 1 13 ? -24.016 15.578 14.938 1 59.47 13 LEU B O 1
ATOM 2074 N N . ARG B 1 14 ? -24.094 13.727 13.781 1 54.5 14 ARG B N 1
ATOM 2075 C CA . ARG B 1 14 ? -25.391 14.148 13.219 1 54.5 14 ARG B CA 1
ATOM 2076 C C . ARG B 1 14 ? -26.531 13.719 14.125 1 54.5 14 ARG B C 1
ATOM 2078 O O . ARG B 1 14 ? -27.641 14.273 14.039 1 54.5 14 ARG B O 1
ATOM 2085 N N . SER B 1 15 ? -26.203 12.609 14.82 1 65.12 15 SER B N 1
ATOM 2086 C CA . SER B 1 15 ? -27.266 12.07 15.672 1 65.12 15 SER B CA 1
ATOM 2087 C C . SER B 1 15 ? -26.828 12.062 17.141 1 65.12 15 SER B C 1
ATOM 2089 O O . SER B 1 15 ? -25.812 11.477 17.484 1 65.12 15 SER B O 1
ATOM 2091 N N . LYS B 1 16 ? -27.562 12.867 17.953 1 68.5 16 LYS B N 1
ATOM 2092 C CA . LYS B 1 16 ? -27.328 12.82 19.391 1 68.5 16 LYS B CA 1
ATOM 2093 C C . LYS B 1 16 ? -27.312 11.383 19.906 1 68.5 16 LYS B C 1
ATOM 2095 O O . LYS B 1 16 ? -26.5 11.031 20.766 1 68.5 16 LYS B O 1
ATOM 2100 N N . ARG B 1 17 ? -28.141 10.602 19.266 1 75.38 17 ARG B N 1
ATOM 2101 C CA . ARG B 1 17 ? -28.219 9.188 19.641 1 75.38 17 ARG B CA 1
ATOM 2102 C C . ARG B 1 17 ? -26.906 8.477 19.328 1 75.38 17 ARG B C 1
ATOM 2104 O O . ARG B 1 17 ? -26.359 7.773 20.188 1 75.38 17 ARG B O 1
ATOM 2111 N N . ASN B 1 18 ? -26.422 8.727 18.109 1 76.94 18 ASN B N 1
ATOM 2112 C CA . ASN B 1 18 ? -25.156 8.078 17.734 1 76.94 18 ASN B CA 1
ATOM 2113 C C . ASN B 1 18 ? -23.984 8.625 18.547 1 76.94 18 ASN B C 1
ATOM 2115 O O . ASN B 1 18 ? -23.078 7.879 18.922 1 76.94 18 ASN B O 1
ATOM 2119 N N . ALA B 1 19 ? -24.156 9.906 18.844 1 79.38 19 ALA B N 1
ATOM 2120 C CA . ALA B 1 19 ? -23.109 10.539 19.656 1 79.38 19 ALA B CA 1
ATOM 2121 C C . ALA B 1 19 ? -23.078 9.953 21.062 1 79.38 19 ALA B C 1
ATOM 2123 O O . ALA B 1 19 ? -22 9.648 21.594 1 79.38 19 ALA B O 1
ATOM 2124 N N . THR B 1 20 ? -24.219 9.773 21.625 1 81.06 20 THR B N 1
ATOM 2125 C CA . THR B 1 20 ? -24.328 9.219 22.984 1 81.06 20 THR B CA 1
ATOM 2126 C C . THR B 1 20 ? -23.875 7.758 23 1 81.06 20 THR B C 1
ATOM 2128 O O . THR B 1 20 ? -23.125 7.344 23.875 1 81.06 20 THR B O 1
ATOM 2131 N N . ARG B 1 21 ? -24.328 7 22.031 1 86.19 21 ARG B N 1
ATOM 2132 C CA . ARG B 1 21 ? -23.922 5.605 21.906 1 86.19 21 ARG B CA 1
ATOM 2133 C C . ARG B 1 21 ? -22.406 5.488 21.812 1 86.19 21 ARG B C 1
ATOM 2135 O O . ARG B 1 21 ? -21.812 4.625 22.453 1 86.19 21 ARG B O 1
ATOM 2142 N N . TYR B 1 22 ? -21.859 6.406 20.984 1 86.38 22 TYR B N 1
ATOM 2143 C CA . TYR B 1 22 ? -20.406 6.453 20.812 1 86.38 22 TYR B CA 1
ATOM 2144 C C . TYR B 1 22 ? -19.719 6.73 22.141 1 86.38 22 TYR B C 1
ATOM 2146 O O . TYR B 1 22 ? -18.797 6.016 22.531 1 86.38 22 TYR B O 1
ATOM 2154 N N . GLN B 1 23 ? -20.25 7.637 22.859 1 84.38 23 GLN B N 1
ATOM 2155 C CA . GLN B 1 23 ? -19.656 8.023 24.141 1 84.38 23 GLN B CA 1
ATOM 2156 C C . GLN B 1 23 ? -19.766 6.906 25.156 1 84.38 23 GLN B C 1
ATOM 2158 O O . GLN B 1 23 ? -18.828 6.641 25.906 1 84.38 23 GLN B O 1
ATOM 2163 N N . ILE B 1 24 ? -20.828 6.199 25.078 1 86.06 24 ILE B N 1
ATOM 2164 C CA . ILE B 1 24 ? -21.047 5.113 26.031 1 86.06 24 ILE B CA 1
ATOM 2165 C C . ILE B 1 24 ? -20.109 3.955 25.734 1 86.06 24 ILE B C 1
ATOM 2167 O O . ILE B 1 24 ? -19.469 3.414 26.641 1 86.06 24 ILE B O 1
ATOM 2171 N N . LEU B 1 25 ? -19.969 3.643 24.5 1 87.31 25 LEU B N 1
ATOM 2172 C CA . LEU B 1 25 ? -19.094 2.547 24.109 1 87.31 25 LEU B CA 1
ATOM 2173 C C . LEU B 1 25 ? -17.641 2.879 24.453 1 87.31 25 LEU B C 1
ATOM 2175 O O . LEU B 1 25 ? -16.875 1.999 24.844 1 87.31 25 LEU B O 1
ATOM 2179 N N . VAL B 1 26 ? -17.281 4.113 24.281 1 83.94 26 VAL B N 1
ATOM 2180 C CA . VAL B 1 26 ? -15.922 4.555 24.625 1 83.94 26 VAL B CA 1
ATOM 2181 C C . VAL B 1 26 ? -15.672 4.359 26.109 1 83.94 26 VAL B C 1
ATOM 2183 O O . VAL B 1 26 ? -14.617 3.861 26.516 1 83.94 26 VAL B O 1
ATOM 2186 N N . GLU B 1 27 ? -16.719 4.676 26.891 1 82.19 27 GLU B N 1
ATOM 2187 C CA . GLU B 1 27 ? -16.609 4.547 28.344 1 82.19 27 GLU B CA 1
ATOM 2188 C C . GLU B 1 27 ? -16.484 3.086 28.75 1 82.19 27 GLU B C 1
ATOM 2190 O O . GLU B 1 27 ? -15.719 2.748 29.656 1 82.19 27 GLU B O 1
ATOM 2195 N N . ILE B 1 28 ? -17.188 2.285 28.062 1 82.81 28 ILE B N 1
ATOM 2196 C CA . ILE B 1 28 ? -17.125 0.862 28.391 1 82.81 28 ILE B CA 1
ATOM 2197 C C . ILE B 1 28 ? -15.766 0.299 28 1 82.81 28 ILE B C 1
ATOM 2199 O O . ILE B 1 28 ? -15.148 -0.434 28.781 1 82.81 28 ILE B O 1
ATOM 2203 N N . ALA B 1 29 ? -15.406 0.668 26.828 1 80.56 29 ALA B N 1
ATOM 2204 C CA . ALA B 1 29 ? -14.125 0.167 26.344 1 80.56 29 ALA B CA 1
ATOM 2205 C C . ALA B 1 29 ? -12.984 0.573 27.266 1 80.56 29 ALA B C 1
ATOM 2207 O O . ALA B 1 29 ? -12.039 -0.193 27.484 1 80.56 29 ALA B O 1
ATOM 2208 N N . GLU B 1 30 ? -13.078 1.74 27.766 1 76 30 GLU B N 1
ATOM 2209 C CA . GLU B 1 30 ? -12.031 2.285 28.625 1 76 30 GLU B CA 1
ATOM 2210 C C . GLU B 1 30 ? -12.039 1.627 30 1 76 30 GLU B C 1
ATOM 2212 O O . GLU B 1 30 ? -10.992 1.426 30.609 1 76 30 GLU B O 1
ATOM 2217 N N . ARG B 1 31 ? -13.133 1.278 30.453 1 74 31 ARG B N 1
ATOM 2218 C CA . ARG B 1 31 ? -13.25 0.923 31.859 1 74 31 ARG B CA 1
ATOM 2219 C C . ARG B 1 31 ? -13.641 -0.542 32.031 1 74 31 ARG B C 1
ATOM 2221 O O . ARG B 1 31 ? -13.773 -1.032 33.156 1 74 31 ARG B O 1
ATOM 2228 N N . GLN B 1 32 ? -13.727 -1.21 30.891 1 70.25 32 GLN B N 1
ATOM 2229 C CA . GLN B 1 32 ? -14.219 -2.582 30.984 1 70.25 32 GLN B CA 1
ATOM 2230 C C . GLN B 1 32 ? -13.258 -3.451 31.797 1 70.25 32 GLN B C 1
ATOM 2232 O O . GLN B 1 32 ? -12.07 -3.148 31.891 1 70.25 32 GLN B O 1
ATOM 2237 N N . PRO B 1 33 ? -13.859 -4.367 32.5 1 68.75 33 PRO B N 1
ATOM 2238 C CA . PRO B 1 33 ? -15.227 -4.887 32.375 1 68.75 33 PRO B CA 1
ATOM 2239 C C . PRO B 1 33 ? -16.188 -4.262 33.406 1 68.75 33 PRO B C 1
ATOM 2241 O O . PRO B 1 33 ? -17.406 -4.336 33.219 1 68.75 33 PRO B O 1
ATOM 2244 N N . ALA B 1 34 ? -15.633 -3.703 34.375 1 66.62 34 ALA B N 1
ATOM 2245 C CA . ALA B 1 34 ? -16.438 -3.191 35.469 1 66.62 34 ALA B CA 1
ATOM 2246 C C . ALA B 1 34 ? -16.891 -1.754 35.219 1 66.62 34 ALA B C 1
ATOM 2248 O O . ALA B 1 34 ? -16.172 -0.807 35.562 1 66.62 34 ALA B O 1
ATOM 2249 N N . VAL B 1 35 ? -17.969 -1.538 34.469 1 70.06 35 VAL B N 1
ATOM 2250 C CA . VAL B 1 35 ? -18.391 -0.178 34.156 1 70.06 35 VAL B CA 1
ATOM 2251 C C . VAL B 1 35 ? -19.797 0.046 34.719 1 70.06 35 VAL B C 1
ATOM 2253 O O . VAL B 1 35 ? -20.734 -0.706 34.406 1 70.06 35 VAL B O 1
ATOM 2256 N N . SER B 1 36 ? -19.984 0.847 35.781 1 75.88 36 SER B N 1
ATOM 2257 C CA . SER B 1 36 ? -21.281 1.181 36.344 1 75.88 36 SER B CA 1
ATOM 2258 C C . SER B 1 36 ? -22.031 2.156 35.438 1 75.88 36 SER B C 1
ATOM 2260 O O . SER B 1 36 ? -21.422 3.057 34.844 1 75.88 36 SER B O 1
ATOM 2262 N N . GLN B 1 37 ? -23.344 1.828 35.312 1 80.5 37 GLN B N 1
ATOM 2263 C CA . GLN B 1 37 ? -24.219 2.693 34.531 1 80.5 37 GLN B CA 1
ATOM 2264 C C . GLN B 1 37 ? -24.203 4.125 35.062 1 80.5 37 GLN B C 1
ATOM 2266 O O . GLN B 1 37 ? -24.219 5.078 34.281 1 80.5 37 GLN B O 1
ATOM 2271 N N . GLN B 1 38 ? -24.109 4.215 36.344 1 81.81 38 GLN B N 1
ATOM 2272 C CA . GLN B 1 38 ? -24.125 5.539 36.938 1 81.81 38 GLN B CA 1
ATOM 2273 C C . GLN B 1 38 ? -22.859 6.316 36.625 1 81.81 38 GLN B C 1
ATOM 2275 O O . GLN B 1 38 ? -22.922 7.52 36.344 1 81.81 38 GLN B O 1
ATOM 2280 N N . GLU B 1 39 ? -21.812 5.688 36.625 1 82.19 39 GLU B N 1
ATOM 2281 C CA . GLU B 1 39 ? -20.531 6.332 36.344 1 82.19 39 GLU B CA 1
ATOM 2282 C C . GLU B 1 39 ? -20.5 6.824 34.875 1 82.19 39 GLU B C 1
ATOM 2284 O O . GLU B 1 39 ? -20.031 7.93 34.625 1 82.19 39 GLU B O 1
ATOM 2289 N N . ILE B 1 40 ? -21 6.043 34.031 1 83.25 40 ILE B N 1
ATOM 2290 C CA . ILE B 1 40 ? -21.062 6.406 32.625 1 83.25 40 ILE B CA 1
ATOM 2291 C C . ILE B 1 40 ? -21.984 7.609 32.438 1 83.25 40 ILE B C 1
ATOM 2293 O O . ILE B 1 40 ? -21.656 8.547 31.719 1 83.25 40 ILE B O 1
ATOM 2297 N N . ALA B 1 41 ? -23.109 7.492 33.094 1 85.62 41 ALA B N 1
ATOM 2298 C CA . ALA B 1 41 ? -24.094 8.57 33.031 1 85.62 41 ALA B CA 1
ATOM 2299 C C . ALA B 1 41 ? -23.484 9.898 33.469 1 85.62 41 ALA B C 1
ATOM 2301 O O . ALA B 1 41 ? -23.672 10.922 32.812 1 85.62 41 ALA B O 1
ATOM 2302 N N . ASP B 1 42 ? -22.781 9.867 34.531 1 81.88 42 ASP B N 1
ATOM 2303 C CA . ASP B 1 42 ? -22.156 11.078 35.062 1 81.88 42 ASP B CA 1
ATOM 2304 C C . ASP B 1 42 ? -21.156 11.656 34.062 1 81.88 42 ASP B C 1
ATOM 2306 O O . ASP B 1 42 ? -21.062 12.875 33.906 1 81.88 42 ASP B O 1
ATOM 2310 N N . GLU B 1 43 ? -20.484 10.828 33.438 1 79.56 43 GLU B N 1
ATOM 2311 C CA . GLU B 1 43 ? -19.438 11.266 32.531 1 79.56 43 GLU B CA 1
ATOM 2312 C C . GLU B 1 43 ? -20 11.867 31.266 1 79.56 43 GLU B C 1
ATOM 2314 O O . GLU B 1 43 ? -19.469 12.859 30.734 1 79.56 43 GLU B O 1
ATOM 2319 N N . ILE B 1 44 ? -21.016 11.344 30.797 1 78 44 ILE B N 1
ATOM 2320 C CA . ILE B 1 44 ? -21.531 11.719 29.484 1 78 44 ILE B CA 1
ATOM 2321 C C . ILE B 1 44 ? -22.609 12.797 29.625 1 78 44 ILE B C 1
ATOM 2323 O O . ILE B 1 44 ? -22.891 13.531 28.688 1 78 44 ILE B O 1
ATOM 2327 N N . GLY B 1 45 ? -23.125 12.906 30.828 1 80.44 45 GLY B N 1
ATOM 2328 C CA . GLY B 1 45 ? -24.125 13.93 31.094 1 80.44 45 GLY B CA 1
ATOM 2329 C C . GLY B 1 45 ? -25.516 13.523 30.688 1 80.44 45 GLY B C 1
ATOM 2330 O O . GLY B 1 45 ? -26.266 14.312 30.094 1 80.44 45 GLY B O 1
ATOM 2331 N N . VAL B 1 46 ? -25.75 12.242 30.875 1 81.38 46 VAL B N 1
ATOM 2332 C CA . VAL B 1 46 ? -27.109 11.727 30.688 1 81.38 46 VAL B CA 1
ATOM 2333 C C . VAL B 1 46 ? -27.547 10.969 31.938 1 81.38 46 VAL B C 1
ATOM 2335 O O . VAL B 1 46 ? -26.781 10.797 32.875 1 81.38 46 VAL B O 1
ATOM 2338 N N . THR B 1 47 ? -28.828 10.617 32.031 1 85.5 47 THR B N 1
ATOM 2339 C CA . THR B 1 47 ? -29.328 9.891 33.188 1 85.5 47 THR B CA 1
ATOM 2340 C C . THR B 1 47 ? -28.938 8.422 33.125 1 85.5 47 THR B C 1
ATOM 2342 O O . THR B 1 47 ? -28.688 7.891 32.031 1 85.5 47 THR B O 1
ATOM 2345 N N . ALA B 1 48 ? -28.844 7.867 34.344 1 86.94 48 ALA B N 1
ATOM 2346 C CA . ALA B 1 48 ? -28.547 6.441 34.438 1 86.94 48 ALA B CA 1
ATOM 2347 C C . ALA B 1 48 ? -29.562 5.625 33.656 1 86.94 48 ALA B C 1
ATOM 2349 O O . ALA B 1 48 ? -29.234 4.602 33.062 1 86.94 48 ALA B O 1
ATOM 2350 N N . GLN B 1 49 ? -30.719 6.102 33.688 1 86.44 49 GLN B N 1
ATOM 2351 C CA . GLN B 1 49 ? -31.781 5.438 32.938 1 86.44 49 GLN B CA 1
ATOM 2352 C C . GLN B 1 49 ? -31.516 5.484 31.422 1 86.44 49 GLN B C 1
ATOM 2354 O O . GLN B 1 49 ? -31.688 4.484 30.734 1 86.44 49 GLN B O 1
ATOM 2359 N N . ALA B 1 50 ? -31.125 6.645 30.953 1 87.5 50 ALA B N 1
ATOM 2360 C CA . ALA B 1 50 ? -30.797 6.789 29.547 1 87.5 50 ALA B CA 1
ATOM 2361 C C . ALA B 1 50 ? -29.656 5.863 29.141 1 87.5 50 ALA B C 1
ATOM 2363 O O . ALA B 1 50 ? -29.688 5.238 28.078 1 87.5 50 ALA B O 1
ATOM 2364 N N . VAL B 1 51 ? -28.672 5.793 30.016 1 88.25 51 VAL B N 1
ATOM 2365 C CA . VAL B 1 51 ? -27.531 4.914 29.766 1 88.25 51 VAL B CA 1
ATOM 2366 C C . VAL B 1 51 ? -28.016 3.469 29.656 1 88.25 51 VAL B C 1
ATOM 2368 O O . VAL B 1 51 ? -27.594 2.729 28.766 1 88.25 51 VAL B O 1
ATOM 2371 N N . SER B 1 52 ? -28.875 3.105 30.531 1 86.81 52 SER B N 1
ATOM 2372 C CA . SER B 1 52 ? -29.422 1.754 30.516 1 86.81 52 SER B CA 1
ATOM 2373 C C . SER B 1 52 ? -30.172 1.477 29.219 1 86.81 52 SER B C 1
ATOM 2375 O O . SER B 1 52 ? -30.031 0.4 28.625 1 86.81 52 SER B O 1
ATOM 2377 N N . ASP B 1 53 ? -30.859 2.432 28.766 1 89.88 53 ASP B N 1
ATOM 2378 C CA . ASP B 1 53 ? -31.594 2.291 27.516 1 89.88 53 ASP B CA 1
ATOM 2379 C C . ASP B 1 53 ? -30.656 2.137 26.328 1 89.88 53 ASP B C 1
ATOM 2381 O O . ASP B 1 53 ? -30.844 1.252 25.5 1 89.88 53 ASP B O 1
ATOM 2385 N N . TYR B 1 54 ? -29.625 3.035 26.281 1 89.06 54 TYR B N 1
ATOM 2386 C CA . TYR B 1 54 ? -28.641 2.971 25.203 1 89.06 54 TYR B CA 1
ATOM 2387 C C . TYR B 1 54 ? -27.875 1.649 25.234 1 89.06 54 TYR B C 1
ATOM 2389 O O . TYR B 1 54 ? -27.609 1.06 24.188 1 89.06 54 TYR B O 1
ATOM 2397 N N . LEU B 1 55 ? -27.547 1.183 26.453 1 88.75 55 LEU B N 1
ATOM 2398 C CA . LEU B 1 55 ? -26.828 -0.073 26.609 1 88.75 55 LEU B CA 1
ATOM 2399 C C . LEU B 1 55 ? -27.672 -1.252 26.141 1 88.75 55 LEU B C 1
ATOM 2401 O O . LEU B 1 55 ? -27.141 -2.188 25.531 1 88.75 55 LEU B O 1
ATOM 2405 N N . GLY B 1 56 ? -28.938 -1.223 26.516 1 88.25 56 GLY B N 1
ATOM 2406 C CA . GLY B 1 56 ? -29.859 -2.227 25.984 1 88.25 56 GLY B CA 1
ATOM 2407 C C . GLY B 1 56 ? -29.844 -2.318 24.469 1 88.25 56 GLY B C 1
ATOM 2408 O O . GLY B 1 56 ? -29.781 -3.414 23.906 1 88.25 56 GLY B O 1
ATOM 2409 N N . ASP B 1 57 ? -29.828 -1.13 23.797 1 89 57 ASP B N 1
ATOM 2410 C CA . ASP B 1 57 ? -29.781 -1.063 22.344 1 89 57 ASP B CA 1
ATOM 2411 C C . ASP B 1 57 ? -28.453 -1.6 21.812 1 89 57 ASP B C 1
ATOM 2413 O O . ASP B 1 57 ? -28.422 -2.318 20.812 1 89 57 ASP B O 1
ATOM 2417 N N . LEU B 1 58 ? -27.344 -1.213 22.453 1 90.94 58 LEU B N 1
ATOM 2418 C CA . LEU B 1 58 ? -26 -1.614 22.047 1 90.94 58 LEU B CA 1
ATOM 2419 C C . LEU B 1 58 ? -25.828 -3.125 22.156 1 90.94 58 LEU B C 1
ATOM 2421 O O . LEU B 1 58 ? -25.172 -3.746 21.312 1 90.94 58 LEU B O 1
ATOM 2425 N N . VAL B 1 59 ? -26.438 -3.717 23.172 1 88.88 59 VAL B N 1
ATOM 2426 C CA . VAL B 1 59 ? -26.391 -5.164 23.359 1 88.88 59 VAL B CA 1
ATOM 2427 C C . VAL B 1 59 ? -27.234 -5.848 22.281 1 88.88 59 VAL B C 1
ATOM 2429 O O . VAL B 1 59 ? -26.812 -6.84 21.688 1 88.88 59 VAL B O 1
ATOM 2432 N N . GLU B 1 60 ? -28.312 -5.27 22.016 1 90.19 60 GLU B N 1
ATOM 2433 C CA . GLU B 1 60 ? -29.219 -5.824 21 1 90.19 60 GLU B CA 1
ATOM 2434 C C . GLU B 1 60 ? -28.562 -5.797 19.625 1 90.19 60 GLU B C 1
ATOM 2436 O O . GLU B 1 60 ? -28.734 -6.723 18.828 1 90.19 60 GLU B O 1
ATOM 2441 N N . GLU B 1 61 ? -27.75 -4.746 19.406 1 88.81 61 GLU B N 1
ATOM 2442 C CA . GLU B 1 61 ? -27.125 -4.559 18.094 1 88.81 61 GLU B CA 1
ATOM 2443 C C . GLU B 1 61 ? -25.781 -5.281 18.016 1 88.81 61 GLU B C 1
ATOM 2445 O O . GLU B 1 61 ? -25.125 -5.285 16.969 1 88.81 61 GLU B O 1
ATOM 2450 N N . GLY B 1 62 ? -25.344 -5.871 19.156 1 89.38 62 GLY B N 1
ATOM 2451 C CA . GLY B 1 62 ? -24.141 -6.695 19.172 1 89.38 62 GLY B CA 1
ATOM 2452 C C . GLY B 1 62 ? -22.875 -5.898 19.422 1 89.38 62 GLY B C 1
ATOM 2453 O O . GLY B 1 62 ? -21.766 -6.41 19.219 1 89.38 62 GLY B O 1
ATOM 2454 N N . HIS B 1 63 ? -23.031 -4.598 19.828 1 90 63 HIS B N 1
ATOM 2455 C CA . HIS B 1 63 ? -21.859 -3.76 20.031 1 90 63 HIS B CA 1
ATOM 2456 C C . HIS B 1 63 ? -21.328 -3.879 21.453 1 90 63 HIS B C 1
ATOM 245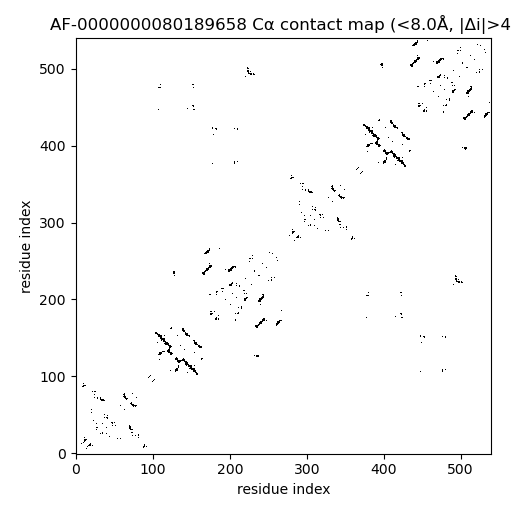8 O O . HIS B 1 63 ? -20.188 -3.504 21.734 1 90 63 HIS B O 1
ATOM 2464 N N . ALA B 1 64 ? -22.156 -4.438 22.391 1 87.69 64 ALA B N 1
ATOM 2465 C CA . ALA B 1 64 ? -21.766 -4.664 23.781 1 87.69 64 ALA B CA 1
ATOM 2466 C C . ALA B 1 64 ? -22.359 -5.969 24.312 1 87.69 64 ALA B C 1
ATOM 2468 O O . ALA B 1 64 ? -23.328 -6.488 23.75 1 87.69 64 ALA B O 1
ATOM 2469 N N . ARG B 1 65 ? -21.719 -6.5 25.25 1 89 65 ARG B N 1
ATOM 2470 C CA . ARG B 1 65 ? -22.203 -7.684 25.953 1 89 65 ARG B CA 1
ATOM 2471 C C . ARG B 1 65 ? -22.344 -7.41 27.453 1 89 65 ARG B C 1
ATOM 2473 O O . ARG B 1 65 ? -21.484 -6.758 28.047 1 89 65 ARG B O 1
ATOM 2480 N N . LYS B 1 66 ? -23.422 -8.008 28.016 1 83.94 66 LYS B N 1
ATOM 2481 C CA . LYS B 1 66 ? -23.672 -7.863 29.438 1 83.94 66 LYS B CA 1
ATOM 2482 C C . LYS B 1 66 ? -23.25 -9.117 30.203 1 83.94 66 LYS B C 1
ATOM 2484 O O . LYS B 1 66 ? -23.609 -10.234 29.812 1 83.94 66 LYS B O 1
ATOM 2489 N N . HIS B 1 67 ? -22.25 -9.109 31.141 1 79.88 67 HIS B N 1
ATOM 2490 C CA . HIS B 1 67 ? -21.781 -10.242 31.953 1 79.88 67 HIS B CA 1
ATOM 2491 C C . HIS B 1 67 ? -22.5 -10.289 33.281 1 79.88 67 HIS B C 1
ATOM 2493 O O . HIS B 1 67 ? -22.062 -10.992 34.219 1 79.88 67 HIS B O 1
ATOM 2499 N N . GLY B 1 68 ? -23.609 -9.711 33.5 1 74 68 GLY B N 1
ATOM 2500 C CA . GLY B 1 68 ? -24.312 -9.688 34.781 1 74 68 GLY B CA 1
ATOM 2501 C C . GLY B 1 68 ? -23.844 -8.562 35.688 1 74 68 GLY B C 1
ATOM 2502 O O . GLY B 1 68 ? -22.797 -7.957 35.469 1 74 68 GLY B O 1
ATOM 2503 N N . ARG B 1 69 ? -24.562 -8.227 36.812 1 72.88 69 ARG B N 1
ATOM 2504 C CA . ARG B 1 69 ? -24.344 -7.246 37.875 1 72.88 69 ARG B CA 1
ATOM 2505 C C . ARG B 1 69 ? -23.828 -5.93 37.312 1 72.88 69 ARG B C 1
ATOM 2507 O O . ARG B 1 69 ? -22.922 -5.316 37.875 1 72.88 69 ARG B O 1
ATOM 2514 N N . GLY B 1 70 ? -24.156 -5.48 36.125 1 70.06 70 GLY B N 1
ATOM 2515 C CA . GLY B 1 70 ? -23.812 -4.164 35.594 1 70.06 70 GLY B CA 1
ATOM 2516 C C . GLY B 1 70 ? -22.469 -4.125 34.906 1 70.06 70 GLY B C 1
ATOM 2517 O O . GLY B 1 70 ? -21.812 -3.08 34.906 1 70.06 70 GLY B O 1
ATOM 2518 N N . ARG B 1 71 ? -22.047 -5.277 34.531 1 78.94 71 ARG B N 1
ATOM 2519 C CA . ARG B 1 71 ? -20.766 -5.336 33.844 1 78.94 71 ARG B CA 1
ATOM 2520 C C . ARG B 1 71 ? -20.953 -5.469 32.344 1 78.94 71 ARG B C 1
ATOM 2522 O O . ARG B 1 71 ? -21.781 -6.254 31.891 1 78.94 71 ARG B O 1
ATOM 2529 N N . TYR B 1 72 ? -20.312 -4.48 31.641 1 83.06 72 TYR B N 1
ATOM 2530 C CA . TYR B 1 72 ? -20.422 -4.473 30.172 1 83.06 72 TYR B CA 1
ATOM 2531 C C . TYR B 1 72 ? -19.047 -4.57 29.516 1 83.06 72 TYR B C 1
ATOM 2533 O O . TYR B 1 72 ? -18.047 -4.133 30.094 1 83.06 72 TYR B O 1
ATOM 2541 N N . GLU B 1 73 ? -19.047 -5.297 28.406 1 85.75 73 GLU B N 1
ATOM 2542 C CA . GLU B 1 73 ? -17.859 -5.391 27.578 1 85.75 73 GLU B CA 1
ATOM 2543 C C . GLU B 1 73 ? -18.156 -5.031 26.125 1 85.75 73 GLU B C 1
ATOM 2545 O O . GLU B 1 73 ? -19.219 -5.391 25.594 1 85.75 73 GLU B O 1
ATOM 2550 N N . VAL B 1 74 ? -17.266 -4.23 25.562 1 84.88 74 VAL B N 1
ATOM 2551 C CA . VAL B 1 74 ? -17.406 -3.914 24.141 1 84.88 74 VAL B CA 1
ATOM 2552 C C . VAL B 1 74 ? -17.031 -5.129 23.297 1 84.88 74 VAL B C 1
ATOM 2554 O O . VAL B 1 74 ? -15.984 -5.75 23.531 1 84.88 74 VAL B O 1
ATOM 2557 N N . THR B 1 75 ? -17.906 -5.551 22.391 1 84.25 75 THR B N 1
ATOM 2558 C CA . THR B 1 75 ? -17.625 -6.684 21.516 1 84.25 75 THR B CA 1
ATOM 2559 C C . THR B 1 75 ? -16.672 -6.281 20.391 1 84.25 75 THR B C 1
ATOM 2561 O O . THR B 1 75 ? -16.328 -5.105 20.266 1 84.25 75 THR B O 1
ATOM 2564 N N . LYS B 1 76 ? -16.25 -7.258 19.594 1 76.25 76 LYS B N 1
ATOM 2565 C CA . LYS B 1 76 ? -15.445 -6.973 18.406 1 76.25 76 LYS B CA 1
ATOM 2566 C C . LYS B 1 76 ? -16.203 -6.07 17.438 1 76.25 76 LYS B C 1
ATOM 2568 O O . LYS B 1 76 ? -15.617 -5.141 16.875 1 76.25 76 LYS B O 1
ATOM 2573 N N . GLU B 1 77 ? -17.438 -6.344 17.328 1 79.56 77 GLU B N 1
ATOM 2574 C CA . GLU B 1 77 ? -18.281 -5.523 16.453 1 79.56 77 GLU B CA 1
ATOM 2575 C C . GLU B 1 77 ? -18.422 -4.102 17 1 79.56 77 GLU B C 1
ATOM 2577 O O . GLU B 1 77 ? -18.438 -3.137 16.234 1 79.56 77 GLU B O 1
ATOM 2582 N N . GLY B 1 78 ? -18.484 -4.047 18.297 1 81.06 78 GLY B N 1
ATOM 2583 C CA . GLY B 1 78 ? -18.516 -2.744 18.938 1 81.06 78 GLY B CA 1
ATOM 2584 C C . GLY B 1 78 ? -17.234 -1.946 18.734 1 81.06 78 GLY B C 1
ATOM 2585 O O . GLY B 1 78 ? -17.281 -0.741 18.484 1 81.06 78 GLY B O 1
ATOM 2586 N N . VAL B 1 79 ? -16.156 -2.629 18.781 1 77.81 79 VAL B N 1
ATOM 2587 C CA . VAL B 1 79 ? -14.867 -1.984 18.578 1 77.81 79 VAL B CA 1
ATOM 2588 C C . VAL B 1 79 ? -14.758 -1.507 17.125 1 77.81 79 VAL B C 1
ATOM 2590 O O . VAL B 1 79 ? -14.305 -0.389 16.875 1 77.81 79 VAL B O 1
ATOM 2593 N N . ASP B 1 80 ? -15.227 -2.307 16.266 1 69.81 80 ASP B N 1
ATOM 2594 C CA . ASP B 1 80 ? -15.211 -1.936 14.859 1 69.81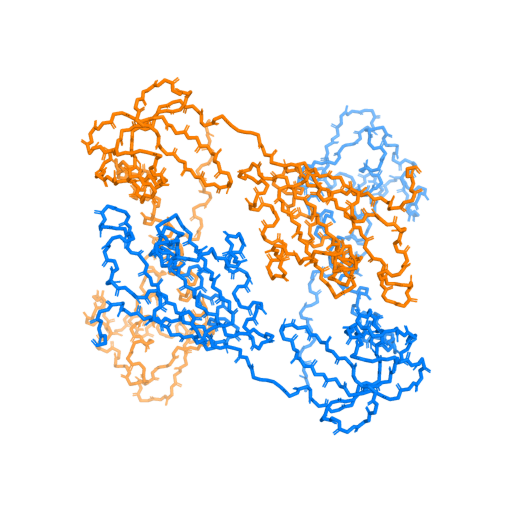 80 ASP B CA 1
ATOM 2595 C C . ASP B 1 80 ? -16.062 -0.693 14.609 1 69.81 80 ASP B C 1
ATOM 2597 O O . ASP B 1 80 ? -15.664 0.202 13.859 1 69.81 80 ASP B O 1
ATOM 2601 N N . TRP B 1 81 ? -17.188 -0.746 15.188 1 79.5 81 TRP B N 1
ATOM 2602 C CA . TRP B 1 81 ? -18.078 0.402 15.078 1 79.5 81 TRP B CA 1
ATOM 2603 C C . TRP B 1 81 ? -17.422 1.654 15.656 1 79.5 81 TRP B C 1
ATOM 2605 O O . TRP B 1 81 ? -17.469 2.727 15.047 1 79.5 81 TRP B O 1
ATOM 2615 N N . LEU B 1 82 ? -16.75 1.559 16.797 1 80 82 LEU B N 1
ATOM 2616 C CA . LEU B 1 82 ? -16.047 2.668 17.438 1 80 82 LEU B CA 1
ATOM 2617 C C . LEU B 1 82 ? -14.945 3.207 16.516 1 80 82 LEU B C 1
ATOM 2619 O O . LEU B 1 82 ? -14.797 4.422 16.359 1 80 82 LEU B O 1
ATOM 2623 N N . ILE B 1 83 ? -14.289 2.34 15.969 1 69.12 83 ILE B N 1
ATOM 2624 C CA . ILE B 1 83 ? -13.195 2.727 15.078 1 69.12 83 ILE B CA 1
ATOM 2625 C C . ILE B 1 83 ? -13.742 3.514 13.891 1 69.12 83 ILE B C 1
ATOM 2627 O O . ILE B 1 83 ? -13.234 4.586 13.562 1 69.12 83 ILE B O 1
ATOM 2631 N N . SER B 1 84 ? -14.758 3.006 13.406 1 69.44 84 SER B N 1
ATOM 2632 C CA . SER B 1 84 ? -15.359 3.656 12.25 1 69.44 84 SER B CA 1
ATOM 2633 C C . SER B 1 84 ? -15.883 5.043 12.609 1 69.44 84 SER B C 1
ATOM 2635 O O . SER B 1 84 ? -15.664 6.004 11.859 1 69.44 84 SER B O 1
ATOM 2637 N N . GLN B 1 85 ? -16.594 5.121 13.727 1 73.69 85 GLN B N 1
ATOM 2638 C CA . GLN B 1 85 ? -17.109 6.41 14.18 1 73.69 85 GLN B CA 1
ATOM 2639 C C . GLN B 1 85 ? -15.984 7.395 14.469 1 73.69 85 GLN B C 1
ATOM 2641 O O . GLN B 1 85 ? -16.094 8.578 14.156 1 73.69 85 GLN B O 1
ATOM 2646 N N . THR B 1 86 ? -14.953 6.883 15.047 1 73.19 86 THR B N 1
ATOM 2647 C CA . THR B 1 86 ? -13.797 7.719 15.352 1 73.19 86 THR B CA 1
ATOM 2648 C C . THR B 1 86 ? -13.148 8.234 14.078 1 73.19 86 THR B C 1
ATOM 2650 O O . THR B 1 86 ? -12.781 9.414 13.992 1 73.19 86 THR B O 1
ATOM 2653 N N . ASP B 1 87 ? -13.055 7.395 13.156 1 65.62 87 ASP B N 1
ATOM 2654 C CA . ASP B 1 87 ? -12.508 7.789 11.859 1 65.62 87 ASP B CA 1
ATOM 2655 C C . ASP B 1 87 ? -13.359 8.883 11.219 1 65.62 87 ASP B C 1
ATOM 2657 O O . ASP B 1 87 ? -12.828 9.844 10.656 1 65.62 87 ASP B O 1
ATOM 2661 N N . ASP B 1 88 ? -14.594 8.633 11.32 1 65.5 88 ASP B N 1
ATOM 2662 C CA . ASP B 1 88 ? -15.508 9.633 10.789 1 65.5 88 ASP B CA 1
ATOM 2663 C C . ASP B 1 88 ? -15.328 10.977 11.508 1 65.5 88 ASP B C 1
ATOM 2665 O O . ASP B 1 88 ? -15.328 12.031 10.867 1 65.5 88 ASP B O 1
ATOM 2669 N N . LEU B 1 89 ? -15.258 10.93 12.773 1 71.56 89 LEU B N 1
ATOM 2670 C CA . LEU B 1 89 ? -15.055 12.141 13.555 1 71.56 89 LEU B CA 1
ATOM 2671 C C . LEU B 1 89 ? -13.734 12.812 13.188 1 71.56 89 LEU B C 1
ATOM 2673 O O . LEU B 1 89 ? -13.672 14.031 13.031 1 71.56 89 LEU B O 1
ATOM 2677 N N . ARG B 1 90 ? -12.812 12.055 13.031 1 67.31 90 ARG B N 1
ATOM 2678 C CA . ARG B 1 90 ? -11.508 12.586 12.648 1 67.31 90 ARG B CA 1
ATOM 2679 C C . ARG B 1 90 ? -11.578 13.297 11.305 1 67.31 90 ARG B C 1
ATOM 2681 O O . ARG B 1 90 ? -11.062 14.406 11.148 1 67.31 90 ARG B O 1
ATOM 2688 N N . SER B 1 91 ? -12.172 12.641 10.438 1 62.25 91 SER B N 1
ATOM 2689 C CA . SER B 1 91 ? -12.328 13.227 9.117 1 62.25 91 SER B CA 1
ATOM 2690 C C . SER B 1 91 ? -13.102 14.539 9.18 1 62.25 91 SER B C 1
ATOM 2692 O O . SER B 1 91 ? -12.766 15.5 8.477 1 62.25 91 SER B O 1
ATOM 2694 N N . PHE B 1 92 ? -14.133 14.656 9.984 1 59.81 92 PHE B N 1
ATOM 2695 C CA . PHE B 1 92 ? -14.93 15.867 10.156 1 59.81 92 PHE B CA 1
ATOM 2696 C C . PHE B 1 92 ? -14.102 16.969 10.789 1 59.81 92 PHE B C 1
ATOM 2698 O O . PHE B 1 92 ? -14.148 18.125 10.344 1 59.81 92 PHE B O 1
ATOM 2705 N N . VAL B 1 93 ? -13.492 16.625 11.773 1 65 93 VAL B N 1
ATOM 2706 C CA . VAL B 1 93 ? -12.641 17.609 12.438 1 65 93 VAL B CA 1
ATOM 2707 C C . VAL B 1 93 ? -11.602 18.141 11.453 1 65 93 VAL B C 1
ATOM 2709 O O . VAL B 1 93 ? -11.344 19.344 11.406 1 65 93 VAL B O 1
ATOM 2712 N N . GLU B 1 94 ? -11.102 17.203 10.734 1 61.19 94 GLU B N 1
ATOM 2713 C CA . GLU B 1 94 ? -10.156 17.625 9.703 1 61.19 94 GLU B CA 1
ATOM 2714 C C . GLU B 1 94 ? -10.82 18.547 8.688 1 61.19 94 GLU B C 1
ATOM 2716 O O . GLU B 1 94 ? -10.242 19.562 8.305 1 61.19 94 GLU B O 1
ATOM 2721 N N . TYR B 1 95 ? -12.039 18.203 8.352 1 56 95 TYR B N 1
ATOM 2722 C CA . TYR B 1 95 ? -12.805 19.031 7.441 1 56 95 TYR B CA 1
ATOM 2723 C C . TYR B 1 95 ? -13.039 20.422 8.039 1 56 95 TYR B C 1
ATOM 2725 O O . TYR B 1 95 ? -12.836 21.438 7.363 1 56 95 TYR B O 1
ATOM 2733 N N . VAL B 1 96 ? -13.594 20.453 9.219 1 59.22 96 VAL B N 1
ATOM 2734 C CA . VAL B 1 96 ? -13.844 21.719 9.883 1 59.22 96 VAL B CA 1
ATOM 2735 C C . VAL B 1 96 ? -12.555 22.547 9.938 1 59.22 96 VAL B C 1
ATOM 2737 O O . VAL B 1 96 ? -12.555 23.734 9.633 1 59.22 96 VAL B O 1
ATOM 2740 N N . SER B 1 97 ? -11.531 21.844 10.367 1 59.53 97 SER B N 1
ATOM 2741 C CA . SER B 1 97 ? -10.25 22.516 10.492 1 59.53 97 SER B CA 1
ATOM 2742 C C . SER B 1 97 ? -9.773 23.062 9.148 1 59.53 97 SER B C 1
ATOM 2744 O O . SER B 1 97 ? -9.281 24.188 9.062 1 59.53 97 SER B O 1
ATOM 2746 N N . GLU B 1 98 ? -9.945 22.141 8.172 1 56.47 98 GLU B N 1
ATOM 2747 C CA . GLU B 1 98 ? -9.406 22.453 6.855 1 56.47 98 GLU B CA 1
ATOM 2748 C C . GLU B 1 98 ? -10.328 23.406 6.098 1 56.47 98 GLU B C 1
ATOM 2750 O O . GLU B 1 98 ? -9.867 24.25 5.324 1 56.47 98 GLU B O 1
ATOM 2755 N N . ASN B 1 99 ? -11.562 23.172 6.293 1 50.88 99 ASN B N 1
ATOM 2756 C CA . ASN B 1 99 ? -12.484 23.844 5.383 1 50.88 99 ASN B CA 1
ATOM 2757 C C . ASN B 1 99 ? -13.312 24.906 6.102 1 50.88 99 ASN B C 1
ATOM 2759 O O . ASN B 1 99 ? -13.828 25.828 5.473 1 50.88 99 ASN B O 1
ATOM 2763 N N . VAL B 1 100 ? -13.609 24.688 7.305 1 51.66 100 VAL B N 1
ATOM 2764 C CA . VAL B 1 100 ? -14.477 25.641 8 1 51.66 100 VAL B CA 1
ATOM 2765 C C . VAL B 1 100 ? -13.633 26.656 8.758 1 51.66 100 VAL B C 1
ATOM 2767 O O . VAL B 1 100 ? -13.875 27.859 8.672 1 51.66 100 VAL B O 1
ATOM 2770 N N . LEU B 1 101 ? -12.875 26.062 9.594 1 53.12 101 LEU B N 1
ATOM 2771 C CA . LEU B 1 101 ? -12.023 26.984 10.336 1 53.12 101 LEU B CA 1
ATOM 2772 C C . LEU B 1 101 ? -10.977 27.609 9.414 1 53.12 101 LEU B C 1
ATOM 2774 O O . LEU B 1 101 ? -10.539 26.984 8.453 1 53.12 101 LEU B O 1
ATOM 2778 N N . GLU B 1 102 ? -11.07 28.812 9.047 1 52.06 102 GLU B N 1
ATOM 2779 C CA . GLU B 1 102 ? -10.094 29.547 8.242 1 52.06 102 GLU B CA 1
ATOM 2780 C C . GLU B 1 102 ? -8.68 29 8.461 1 52.06 102 GLU B C 1
ATOM 2782 O O . GLU B 1 102 ? -7.711 29.75 8.484 1 52.06 102 GLU B O 1
ATOM 2787 N N . GLU B 1 103 ? -8.633 27.75 9.008 1 58.53 103 GLU B N 1
ATOM 2788 C CA . GLU B 1 103 ? -7.281 27.281 9.312 1 58.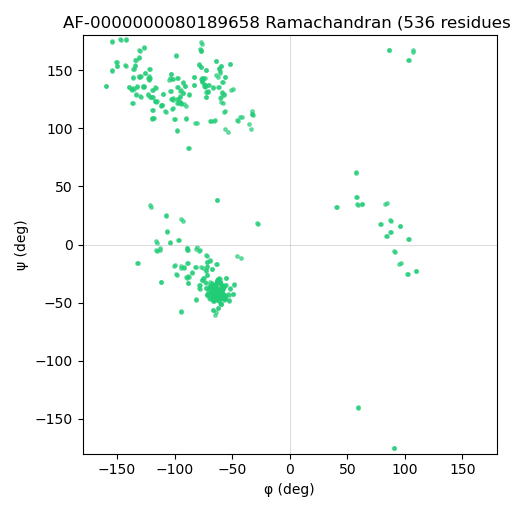53 103 GLU B CA 1
ATOM 2789 C C . GLU B 1 103 ? -6.461 27.094 8.039 1 58.53 103 GLU B C 1
ATOM 2791 O O . GLU B 1 103 ? -6.945 26.516 7.066 1 58.53 103 GLU B O 1
ATOM 2796 N N . VAL B 1 104 ? -5.57 28.047 7.91 1 62.88 104 VAL B N 1
ATOM 2797 C CA . VAL B 1 104 ? -4.609 28.016 6.812 1 62.88 104 VAL B CA 1
ATOM 2798 C C . VAL B 1 104 ? -4.031 26.609 6.676 1 62.88 104 VAL B C 1
ATOM 2800 O O . VAL B 1 104 ? -3.533 26.047 7.648 1 62.88 104 VAL B O 1
ATOM 2803 N N . GLU B 1 105 ? -4.422 25.906 5.691 1 81.62 105 GLU B N 1
ATOM 2804 C CA . GLU B 1 105 ? -3.857 24.594 5.398 1 81.62 105 GLU B CA 1
ATOM 2805 C C . GLU B 1 105 ? -2.346 24.672 5.219 1 81.62 105 GLU B C 1
ATOM 2807 O O . GLU B 1 105 ? -1.847 25.516 4.465 1 81.62 105 GLU B O 1
ATOM 2812 N N . VAL B 1 106 ? -1.584 24.031 6.133 1 91.62 106 VAL B N 1
ATOM 2813 C CA . VAL B 1 106 ? -0.128 23.984 6.043 1 91.62 106 VAL B CA 1
ATOM 2814 C C . VAL B 1 106 ? 0.306 22.656 5.402 1 91.62 106 VAL B C 1
ATOM 2816 O O . VAL B 1 106 ? -0.12 21.594 5.832 1 91.62 106 VAL B O 1
ATOM 2819 N N . ASP B 1 107 ? 1.014 22.781 4.324 1 94.88 107 ASP B N 1
ATOM 2820 C CA . ASP B 1 107 ? 1.646 21.609 3.725 1 94.88 107 ASP B CA 1
ATOM 2821 C C . ASP B 1 107 ? 3.141 21.578 4.035 1 94.88 107 ASP B C 1
ATOM 2823 O O . ASP B 1 107 ? 3.77 22.625 4.207 1 94.88 107 ASP B O 1
ATOM 2827 N N . THR B 1 108 ? 3.66 20.375 4.176 1 98.38 108 THR B N 1
ATOM 2828 C CA . THR B 1 108 ? 5.078 20.203 4.469 1 98.38 108 THR B CA 1
ATOM 2829 C C . THR B 1 108 ? 5.867 19.922 3.195 1 98.38 108 THR B C 1
ATOM 2831 O O . THR B 1 108 ? 5.422 19.141 2.35 1 98.38 108 THR B O 1
ATOM 2834 N N . ALA B 1 109 ? 7.008 20.562 3.018 1 98.75 109 ALA B N 1
ATOM 2835 C CA . ALA B 1 109 ? 7.949 20.359 1.919 1 98.75 109 ALA B CA 1
ATOM 2836 C C . ALA B 1 109 ? 9.375 20.188 2.439 1 98.75 109 ALA B C 1
ATOM 2838 O O . ALA B 1 109 ? 9.633 20.391 3.629 1 98.75 109 ALA B O 1
ATOM 2839 N N . ILE B 1 110 ? 10.258 19.75 1.586 1 98.88 110 ILE B N 1
ATOM 2840 C CA . ILE B 1 110 ? 11.68 19.703 1.912 1 98.88 110 ILE B CA 1
ATOM 2841 C C . ILE B 1 110 ? 12.367 20.953 1.393 1 98.88 110 ILE B C 1
ATOM 2843 O O . ILE B 1 110 ? 12.266 21.281 0.206 1 98.88 110 ILE B O 1
ATOM 2847 N N . ALA B 1 111 ? 13.055 21.609 2.232 1 98.88 111 ALA B N 1
ATOM 2848 C CA . ALA B 1 111 ? 13.75 22.828 1.846 1 98.88 111 ALA B CA 1
ATOM 2849 C C . ALA B 1 111 ? 14.953 22.516 0.967 1 98.88 111 ALA B C 1
ATOM 2851 O O . ALA B 1 111 ? 15.789 21.688 1.32 1 98.88 111 ALA B O 1
ATOM 2852 N N . THR B 1 112 ? 15.039 23.25 -0.158 1 98.75 112 THR B N 1
ATOM 2853 C CA . THR B 1 112 ? 16.188 23.047 -1.044 1 98.75 112 THR B CA 1
ATOM 2854 C C . THR B 1 112 ? 17.375 23.875 -0.588 1 98.75 112 THR B C 1
ATOM 2856 O O . THR B 1 112 ? 18.516 23.609 -0.978 1 98.75 112 THR B O 1
ATOM 2859 N N . ALA B 1 113 ? 17.156 24.906 0.093 1 98.75 113 ALA B N 1
ATOM 2860 C CA . ALA B 1 113 ? 18.109 25.812 0.727 1 98.75 113 ALA B CA 1
ATOM 2861 C C . ALA B 1 113 ? 17.547 26.375 2.033 1 98.75 113 ALA B C 1
ATOM 2863 O O . ALA B 1 113 ? 16.422 26.047 2.416 1 98.75 113 ALA B O 1
ATOM 2864 N N . ALA B 1 114 ? 18.406 27.141 2.68 1 98.69 114 ALA B N 1
ATOM 2865 C CA . ALA B 1 114 ? 17.906 27.75 3.92 1 98.69 114 ALA B CA 1
ATOM 2866 C C . ALA B 1 114 ? 16.688 28.609 3.66 1 98.69 114 ALA B C 1
ATOM 2868 O O . ALA B 1 114 ? 16.688 29.438 2.744 1 98.69 114 ALA B O 1
ATOM 2869 N N . ILE B 1 115 ? 15.68 28.391 4.445 1 98.81 115 ILE B N 1
ATOM 2870 C CA . ILE B 1 115 ? 14.43 29.125 4.34 1 98.81 115 ILE B CA 1
ATOM 2871 C C . ILE B 1 115 ? 14.062 29.734 5.699 1 98.81 115 ILE B C 1
ATOM 2873 O O . ILE B 1 115 ? 14.172 29.062 6.727 1 98.81 115 ILE B O 1
ATOM 2877 N N . GLU B 1 116 ? 13.617 31 5.688 1 98.5 116 GLU B N 1
ATOM 2878 C CA . GLU B 1 116 ? 13.148 31.672 6.898 1 98.5 116 GLU B CA 1
ATOM 2879 C C . GLU B 1 116 ? 11.633 31.766 6.922 1 98.5 116 GLU B C 1
ATOM 2881 O O . GLU B 1 116 ? 11 31.969 5.879 1 98.5 116 GLU B O 1
ATOM 2886 N N . GLU B 1 117 ? 11.094 31.625 8.102 1 98.06 117 GLU B N 1
ATOM 2887 C CA . GLU B 1 117 ? 9.656 31.828 8.273 1 98.06 117 GLU B CA 1
ATOM 2888 C C . GLU B 1 117 ? 9.211 33.156 7.672 1 98.06 117 GLU B C 1
ATOM 2890 O O . GLU B 1 117 ? 9.867 34.188 7.867 1 98.06 117 GLU B O 1
ATOM 2895 N N . GLY B 1 118 ? 8.164 33.094 6.938 1 97.81 118 GLY B N 1
ATOM 2896 C CA . GLY B 1 118 ? 7.605 34.312 6.344 1 97.81 118 GLY B CA 1
ATOM 2897 C C . GLY B 1 118 ? 8.062 34.531 4.914 1 97.81 118 GLY B C 1
ATOM 2898 O O . GLY B 1 118 ? 7.473 35.344 4.191 1 97.81 118 GLY B O 1
ATOM 2899 N N . GLU B 1 119 ? 9.07 33.844 4.555 1 97.25 119 GLU B N 1
ATOM 2900 C CA . GLU B 1 119 ? 9.648 34 3.221 1 97.25 119 GLU B CA 1
ATOM 2901 C C . GLU B 1 119 ? 8.789 33.312 2.168 1 97.25 119 GLU B C 1
ATOM 2903 O O . GLU B 1 119 ? 8.219 32.25 2.424 1 97.25 119 GLU B O 1
ATOM 2908 N N . ARG B 1 120 ? 8.727 34 0.967 1 98.25 120 ARG B N 1
ATOM 2909 C CA . ARG B 1 120 ? 8.062 33.312 -0.148 1 98.25 120 ARG B CA 1
ATOM 2910 C C . ARG B 1 120 ? 8.938 32.219 -0.728 1 98.25 120 ARG B C 1
ATOM 2912 O O . ARG B 1 120 ? 10.156 32.375 -0.85 1 98.25 120 ARG B O 1
ATOM 2919 N N . VAL B 1 121 ? 8.242 31.156 -1.103 1 98.75 121 VAL B N 1
ATOM 2920 C CA . VAL B 1 121 ? 8.961 30.016 -1.645 1 98.75 121 VAL B CA 1
ATOM 2921 C C . VAL B 1 121 ? 8.242 29.484 -2.889 1 98.75 121 VAL B C 1
ATOM 2923 O O . VAL B 1 121 ? 7.031 29.672 -3.035 1 98.75 121 VAL B O 1
ATOM 2926 N N . SER B 1 122 ? 9.023 28.922 -3.754 1 98.62 122 SER B N 1
ATOM 2927 C CA . SER B 1 122 ? 8.508 28.188 -4.906 1 98.62 122 SER B CA 1
ATOM 2928 C C . SER B 1 122 ? 8.414 26.703 -4.609 1 98.62 122 SER B C 1
ATOM 2930 O O . SER B 1 122 ? 9.359 26.109 -4.078 1 98.62 122 SER B O 1
ATOM 2932 N N . LEU B 1 123 ? 7.316 26.125 -4.93 1 98.31 123 LEU B N 1
ATOM 2933 C CA . LEU B 1 123 ? 7.09 24.703 -4.664 1 98.31 123 LEU B CA 1
ATOM 2934 C C . LEU B 1 123 ? 7.27 23.875 -5.934 1 98.31 123 LEU B C 1
ATOM 2936 O O . LEU B 1 123 ? 6.914 24.328 -7.023 1 98.31 123 LEU B O 1
ATOM 2940 N N . SER B 1 124 ? 7.844 22.703 -5.758 1 97.81 124 SER B N 1
ATOM 2941 C CA . SER B 1 124 ? 8.016 21.766 -6.863 1 97.81 124 SER B CA 1
ATOM 2942 C C . SER B 1 124 ? 7.98 20.328 -6.375 1 97.81 124 SER B C 1
ATOM 2944 O O . SER B 1 124 ? 8.203 20.062 -5.191 1 97.81 124 SER B O 1
ATOM 2946 N N . MET B 1 125 ? 7.598 19.5 -7.25 1 97.25 125 MET B N 1
ATOM 2947 C CA . MET B 1 125 ? 7.613 18.062 -6.965 1 97.25 125 MET B CA 1
ATOM 2948 C C . MET B 1 125 ? 8.891 17.422 -7.484 1 97.25 125 MET B C 1
ATOM 2950 O O . MET B 1 125 ? 9.211 17.516 -8.672 1 97.25 125 MET B O 1
ATOM 2954 N N . ARG B 1 126 ? 9.625 16.781 -6.578 1 96.75 126 ARG B N 1
ATOM 2955 C CA . ARG B 1 126 ? 10.852 16.078 -6.941 1 96.75 126 ARG B CA 1
ATOM 2956 C C . ARG B 1 126 ? 10.93 14.727 -6.242 1 96.75 126 ARG B C 1
ATOM 2958 O O . ARG B 1 126 ? 10.82 14.648 -5.016 1 96.75 126 ARG B O 1
ATOM 2965 N N . ASP B 1 127 ? 11.031 13.664 -7.062 1 96.69 127 ASP B N 1
ATOM 2966 C CA . ASP B 1 127 ? 11.156 12.312 -6.531 1 96.69 127 ASP B CA 1
ATOM 2967 C C . ASP B 1 127 ? 9.953 11.961 -5.652 1 96.69 127 ASP B C 1
ATOM 2969 O O . ASP B 1 127 ? 10.109 11.375 -4.578 1 96.69 127 ASP B O 1
ATOM 2973 N N . GLY B 1 128 ? 8.898 12.453 -6.016 1 97.69 128 GLY B N 1
ATOM 2974 C CA . GLY B 1 128 ? 7.637 12.141 -5.367 1 97.69 128 GLY B CA 1
ATOM 2975 C C . GLY B 1 128 ? 7.43 12.891 -4.07 1 97.69 128 GLY B C 1
ATOM 2976 O O . GLY B 1 128 ? 6.629 12.484 -3.225 1 97.69 128 GLY B O 1
ATOM 2977 N N . VAL B 1 129 ? 8.195 13.953 -3.867 1 97.94 129 VAL B N 1
ATOM 2978 C CA . VAL B 1 129 ? 8.07 14.734 -2.641 1 97.94 129 VAL B CA 1
ATOM 2979 C C . VAL B 1 129 ? 8.086 16.219 -2.973 1 97.94 129 VAL B C 1
ATOM 2981 O O . VAL B 1 129 ? 8.789 16.641 -3.895 1 97.94 129 VAL B O 1
ATOM 2984 N N . MET B 1 130 ? 7.297 16.953 -2.213 1 98.12 130 MET B N 1
ATOM 2985 C CA . MET B 1 130 ? 7.254 18.406 -2.41 1 98.12 130 MET B CA 1
ATOM 2986 C C . MET B 1 130 ? 8.516 19.062 -1.873 1 98.12 130 MET B C 1
ATOM 2988 O O . MET B 1 130 ? 8.984 18.719 -0.785 1 98.12 130 MET B O 1
ATOM 2992 N N . HIS B 1 131 ? 9.023 19.953 -2.658 1 98.69 131 HIS B N 1
ATOM 2993 C CA . HIS B 1 131 ? 10.18 20.75 -2.26 1 98.69 131 HIS B CA 1
ATOM 2994 C C . HIS B 1 131 ? 9.859 22.25 -2.287 1 98.69 131 HIS B C 1
ATOM 2996 O O . HIS B 1 131 ? 9 22.688 -3.057 1 98.69 131 HIS B O 1
ATOM 3002 N N . ALA B 1 132 ? 10.531 22.922 -1.447 1 98.81 132 ALA B N 1
ATOM 3003 C CA . ALA B 1 132 ? 10.406 24.375 -1.379 1 98.81 132 ALA B CA 1
ATOM 3004 C C . ALA B 1 132 ? 11.75 25.062 -1.634 1 98.81 132 ALA B C 1
ATOM 3006 O O . ALA B 1 132 ? 12.742 24.75 -0.982 1 98.81 132 ALA B O 1
ATOM 3007 N N . THR B 1 133 ? 11.727 25.938 -2.531 1 98.69 133 THR B N 1
ATOM 3008 C CA . THR B 1 133 ? 12.898 26.734 -2.873 1 98.69 133 THR B CA 1
ATOM 3009 C C . THR B 1 133 ? 12.648 28.219 -2.596 1 98.69 133 THR B C 1
ATOM 3011 O O . THR B 1 133 ? 11.602 28.75 -2.963 1 98.69 133 THR B O 1
ATOM 3014 N N . PRO B 1 134 ? 13.664 28.859 -1.978 1 98.5 134 PRO B N 1
ATOM 3015 C CA . PRO B 1 134 ? 13.469 30.281 -1.73 1 98.5 134 PRO B CA 1
ATOM 3016 C C . PRO B 1 134 ? 13.219 31.078 -3.012 1 98.5 134 PRO B C 1
ATOM 3018 O O . PRO B 1 134 ? 13.891 30.844 -4.023 1 98.5 134 PRO B O 1
ATOM 3021 N N . GLY B 1 135 ? 12.281 32 -2.824 1 97.56 135 GLY B N 1
ATOM 3022 C CA . GLY B 1 135 ? 11.938 32.812 -3.971 1 97.56 135 GLY B CA 1
ATOM 3023 C C . GLY B 1 135 ? 10.586 32.469 -4.566 1 97.56 135 GLY B C 1
ATOM 3024 O O . GLY B 1 135 ? 10.008 31.438 -4.254 1 97.56 135 GLY B O 1
ATOM 3025 N N . ASP B 1 136 ? 10.078 33.312 -5.406 1 94.75 136 ASP B N 1
ATOM 3026 C CA . ASP B 1 136 ? 8.727 33.156 -5.922 1 94.75 136 ASP B CA 1
ATOM 3027 C C . ASP B 1 136 ? 8.727 33.031 -7.441 1 94.75 136 ASP B C 1
ATOM 3029 O O . ASP B 1 136 ? 7.773 33.438 -8.102 1 94.75 136 ASP B O 1
ATOM 3033 N N . ALA B 1 137 ? 9.734 32.469 -7.953 1 93.69 137 ALA B N 1
ATOM 3034 C CA . ALA B 1 137 ? 9.891 32.375 -9.398 1 93.69 137 ALA B CA 1
ATOM 3035 C C . ALA B 1 137 ? 9.086 31.203 -9.969 1 93.69 137 ALA B C 1
ATOM 3037 O O . ALA B 1 137 ? 8.82 31.156 -11.172 1 93.69 137 ALA B O 1
ATOM 3038 N N . GLY B 1 138 ? 8.742 30.297 -9.148 1 93.75 138 GLY B N 1
ATOM 3039 C CA . GLY B 1 138 ? 8.07 29.094 -9.609 1 93.75 138 GLY B CA 1
ATOM 3040 C C . GLY B 1 138 ? 6.602 29.312 -9.93 1 93.75 138 GLY B C 1
ATOM 3041 O O . GLY B 1 138 ? 6.039 30.359 -9.609 1 93.75 138 GLY B O 1
ATOM 3042 N N . SER B 1 139 ? 5.992 28.391 -10.586 1 94.81 139 SER B N 1
ATOM 3043 C CA . SER B 1 139 ? 4.59 28.453 -10.984 1 94.81 139 SER B CA 1
ATOM 3044 C C . SER B 1 139 ? 3.662 28.281 -9.789 1 94.81 139 SER B C 1
ATOM 3046 O O . SER B 1 139 ? 2.512 28.719 -9.812 1 94.81 139 SER B O 1
ATOM 3048 N N . ALA B 1 140 ? 4.141 27.625 -8.828 1 97.12 140 ALA B N 1
ATOM 3049 C CA . ALA B 1 140 ? 3.434 27.469 -7.559 1 97.12 140 ALA B CA 1
ATOM 3050 C C . ALA B 1 140 ? 4.238 28.062 -6.406 1 97.12 140 ALA B C 1
ATOM 3052 O O . ALA B 1 140 ? 5.41 27.719 -6.223 1 97.12 140 ALA B O 1
ATOM 3053 N N . THR B 1 141 ? 3.564 28.922 -5.688 1 97.94 141 THR B N 1
ATOM 3054 C CA . THR B 1 141 ? 4.281 29.578 -4.602 1 97.94 141 THR B CA 1
ATOM 3055 C C . THR B 1 141 ? 3.488 29.5 -3.301 1 97.94 141 THR B C 1
ATOM 3057 O O . THR B 1 141 ? 2.309 29.141 -3.309 1 97.94 141 THR B O 1
ATOM 3060 N N . ALA B 1 142 ? 4.223 29.703 -2.238 1 98.12 142 ALA B N 1
ATOM 3061 C CA . ALA B 1 142 ? 3.66 29.719 -0.89 1 98.12 142 ALA B CA 1
ATOM 3062 C C . ALA B 1 142 ? 4.512 30.562 0.05 1 98.12 142 ALA B C 1
ATOM 3064 O O . ALA B 1 142 ? 5.496 31.172 -0.375 1 98.12 142 ALA B O 1
ATOM 3065 N N . VAL B 1 143 ? 3.982 30.688 1.197 1 98.19 143 VAL B N 1
ATOM 3066 C CA . VAL B 1 143 ? 4.738 31.391 2.232 1 98.19 143 VAL B CA 1
ATOM 3067 C C . VAL B 1 143 ? 5.191 30.391 3.301 1 98.19 143 VAL B C 1
ATOM 3069 O O . VAL B 1 143 ? 4.379 29.625 3.828 1 98.19 143 VAL B O 1
ATOM 3072 N N . ALA B 1 144 ? 6.48 30.422 3.617 1 98.62 144 ALA B N 1
ATOM 3073 C CA . ALA B 1 144 ? 6.996 29.547 4.672 1 98.62 144 ALA B CA 1
ATOM 3074 C C . ALA B 1 144 ? 6.434 29.953 6.035 1 98.62 144 ALA B C 1
ATOM 3076 O O . ALA B 1 144 ? 6.441 31.125 6.395 1 98.62 144 ALA B O 1
ATOM 3077 N N . VAL B 1 145 ? 6.031 28.938 6.777 1 97.38 145 VAL B N 1
ATOM 3078 C CA . VAL B 1 145 ? 5.484 29.25 8.094 1 97.38 145 VAL B CA 1
ATOM 3079 C C . VAL B 1 145 ? 6.418 28.719 9.18 1 97.38 145 VAL B C 1
ATOM 3081 O O . VAL B 1 145 ? 6.145 28.875 10.367 1 97.38 145 VAL B O 1
ATOM 3084 N N . THR B 1 146 ? 7.43 28.031 8.828 1 98.25 146 THR B N 1
ATOM 3085 C CA . THR B 1 146 ? 8.516 27.609 9.703 1 98.25 146 THR B CA 1
ATOM 3086 C C . THR B 1 146 ? 9.867 27.875 9.047 1 98.25 146 THR B C 1
ATOM 3088 O O . THR B 1 146 ? 9.953 28.078 7.836 1 98.25 146 THR B O 1
ATOM 3091 N N . ASP B 1 147 ? 10.945 27.953 9.914 1 98.38 147 ASP B N 1
ATOM 3092 C CA . ASP B 1 147 ? 12.32 27.969 9.406 1 98.38 147 ASP B CA 1
ATOM 3093 C C . ASP B 1 147 ? 12.781 26.578 9.023 1 98.38 147 ASP B C 1
ATOM 3095 O O . ASP B 1 147 ? 12.25 25.578 9.523 1 98.38 147 ASP B O 1
ATOM 3099 N N . ALA B 1 148 ? 13.727 26.516 8.125 1 98.69 148 ALA B N 1
ATOM 3100 C CA . ALA B 1 148 ? 14.305 25.219 7.781 1 98.69 148 ALA B CA 1
ATOM 3101 C C . ALA B 1 148 ? 15.672 25.375 7.125 1 98.69 148 ALA B C 1
ATOM 3103 O O . ALA B 1 148 ? 15.867 26.281 6.305 1 98.69 148 ALA B O 1
ATOM 3104 N N . ASP B 1 149 ? 16.609 24.562 7.512 1 98.44 149 ASP B N 1
ATOM 3105 C CA . ASP B 1 149 ? 17.859 24.438 6.766 1 98.44 149 ASP B CA 1
ATOM 3106 C C . ASP B 1 149 ? 17.672 23.578 5.523 1 98.44 149 ASP B C 1
ATOM 3108 O O . ASP B 1 149 ? 16.625 22.922 5.363 1 98.44 149 ASP B O 1
ATOM 3112 N N . ALA B 1 150 ? 18.703 23.609 4.648 1 98.69 150 ALA B N 1
ATOM 3113 C CA . ALA B 1 150 ? 18.656 22.781 3.451 1 98.69 150 ALA B CA 1
ATOM 3114 C C . ALA B 1 150 ? 18.469 21.312 3.816 1 98.69 150 ALA B C 1
ATOM 3116 O O . ALA B 1 150 ? 19.141 20.781 4.699 1 98.69 150 ALA B O 1
ATOM 3117 N N . GLY B 1 151 ? 17.453 20.703 3.166 1 98.56 151 GLY B N 1
ATOM 3118 C CA . GLY B 1 151 ? 17.234 19.281 3.371 1 98.56 151 GLY B CA 1
ATOM 3119 C C . GLY B 1 151 ? 16.266 18.984 4.5 1 98.56 151 GLY B C 1
ATOM 3120 O O . GLY B 1 151 ? 15.852 17.844 4.691 1 98.56 151 GLY B O 1
ATOM 3121 N N . GLN B 1 152 ? 15.867 19.969 5.203 1 98.69 152 GLN B N 1
ATOM 3122 C CA . GLN B 1 152 ? 14.961 19.797 6.336 1 98.69 152 GLN B CA 1
ATOM 3123 C C . GLN B 1 152 ? 13.523 20.109 5.938 1 98.69 152 GLN B C 1
ATOM 3125 O O . GLN B 1 152 ? 13.273 20.703 4.887 1 98.69 152 GLN B O 1
ATOM 3130 N N . ASP B 1 153 ? 12.586 19.625 6.793 1 98.81 153 ASP B N 1
ATOM 3131 C CA . ASP B 1 153 ? 11.18 19.859 6.504 1 98.81 153 ASP B CA 1
ATOM 3132 C C . ASP B 1 153 ? 10.789 21.297 6.828 1 98.81 153 ASP B C 1
ATOM 3134 O O . ASP B 1 153 ? 11.273 21.875 7.801 1 98.81 153 ASP B O 1
ATOM 3138 N N . VAL B 1 154 ? 9.914 21.906 5.984 1 98.81 154 VAL B N 1
ATOM 3139 C CA . VAL B 1 154 ? 9.414 23.266 6.137 1 98.81 154 VAL B CA 1
ATOM 3140 C C . VAL B 1 154 ? 7.906 23.297 5.898 1 98.81 154 VAL B C 1
ATOM 3142 O O . VAL B 1 154 ? 7.402 22.641 4.988 1 98.81 154 VAL B O 1
ATOM 3145 N N . GLY B 1 155 ? 7.258 24 6.812 1 98.44 155 GLY B N 1
ATOM 3146 C CA . GLY B 1 155 ? 5.836 24.219 6.613 1 98.44 155 GLY B CA 1
ATOM 3147 C C . GLY B 1 155 ? 5.543 25.391 5.695 1 98.44 155 GLY B C 1
ATOM 3148 O O . GLY B 1 155 ? 6.211 26.438 5.766 1 98.44 155 GLY B O 1
ATOM 3149 N N . ALA B 1 156 ? 4.621 25.266 4.793 1 97.56 156 ALA B N 1
ATOM 3150 C CA . ALA B 1 156 ? 4.223 26.328 3.857 1 97.56 156 ALA B CA 1
ATOM 3151 C C . ALA B 1 156 ? 2.709 26.516 3.867 1 97.56 156 ALA B C 1
ATOM 3153 O O . ALA B 1 156 ? 1.953 25.547 3.986 1 97.56 156 ALA B O 1
ATOM 3154 N N . ALA B 1 157 ? 2.332 27.719 3.705 1 95.38 157 ALA B N 1
ATOM 3155 C CA . ALA B 1 157 ? 0.922 28.109 3.67 1 95.38 157 ALA B CA 1
ATOM 3156 C C . ALA B 1 157 ? 0.678 29.203 2.645 1 95.38 157 ALA B C 1
ATOM 3158 O O . ALA B 1 157 ? 1.609 29.656 1.974 1 95.38 157 ALA B O 1
ATOM 3159 N N . GLU B 1 158 ? -0.643 29.578 2.488 1 92.94 158 GLU B N 1
ATOM 3160 C CA . GLU B 1 158 ? -1.036 30.625 1.553 1 92.94 158 GLU B CA 1
ATOM 3161 C C . GLU B 1 158 ? -0.583 30.297 0.133 1 92.94 158 GLU B C 1
ATOM 3163 O O . GLU B 1 158 ? 0.084 31.109 -0.515 1 92.94 158 GLU B O 1
ATOM 3168 N N . PHE B 1 159 ? -1.031 29.328 -0.336 1 93.5 159 PHE B N 1
ATOM 3169 C CA . PHE B 1 159 ? -0.626 28.797 -1.628 1 93.5 159 PHE B CA 1
ATOM 3170 C C . PHE B 1 159 ? -1.188 29.641 -2.768 1 93.5 159 PHE B C 1
ATOM 3172 O O . PHE B 1 159 ? -2.336 30.078 -2.711 1 93.5 159 PHE B O 1
ATOM 3179 N N . GLU B 1 160 ? -0.296 29.859 -3.691 1 95.31 160 GLU B N 1
ATOM 3180 C CA . GLU B 1 160 ? -0.673 30.531 -4.934 1 95.31 160 GLU B CA 1
ATOM 3181 C C . GLU B 1 160 ? -0.122 29.781 -6.148 1 95.31 160 GLU B C 1
ATOM 3183 O O . GLU B 1 160 ? 1.018 29.312 -6.129 1 95.31 160 GLU B O 1
ATOM 3188 N N . GLY B 1 161 ? -0.977 29.641 -7.133 1 95.19 161 GLY B N 1
ATOM 3189 C CA . GLY B 1 161 ? -0.545 28.953 -8.336 1 95.19 161 GLY B CA 1
ATOM 3190 C C . GLY B 1 161 ? -0.8 27.453 -8.289 1 95.19 161 GLY B C 1
ATOM 3191 O O . GLY B 1 161 ? -1.544 26.984 -7.43 1 95.19 161 GLY B O 1
ATOM 3192 N N . MET B 1 162 ? -0.312 26.781 -9.352 1 92.25 162 MET B N 1
ATOM 3193 C CA . MET B 1 162 ? -0.523 25.344 -9.461 1 92.25 162 MET B CA 1
ATOM 3194 C C . MET B 1 162 ? 0.807 24.609 -9.578 1 92.25 162 MET B C 1
ATOM 3196 O O . MET B 1 162 ? 1.708 25.047 -10.289 1 92.25 162 MET B O 1
ATOM 3200 N N . LEU B 1 163 ? 0.848 23.594 -8.664 1 92.19 163 LEU B N 1
ATOM 3201 C CA . LEU B 1 163 ? 2.021 22.734 -8.789 1 92.19 163 LEU B CA 1
ATOM 3202 C C . LEU B 1 163 ? 2.078 22.094 -10.164 1 92.19 163 LEU B C 1
ATOM 3204 O O . LEU B 1 163 ? 1.108 21.469 -10.609 1 92.19 163 LEU B O 1
ATOM 3208 N N . ALA B 1 164 ? 3.162 22.328 -10.867 1 87.44 164 ALA B N 1
ATOM 3209 C CA . ALA B 1 164 ? 3.266 21.859 -12.25 1 87.44 164 ALA B CA 1
ATOM 3210 C C . ALA B 1 164 ? 4.043 20.547 -12.32 1 87.44 164 ALA B C 1
ATOM 3212 O O . ALA B 1 164 ? 5.27 20.547 -12.203 1 87.44 164 ALA B O 1
ATOM 3213 N N . TYR B 1 165 ? 3.33 19.453 -12.375 1 91.19 165 TYR B N 1
ATOM 3214 C CA . TYR B 1 165 ? 3.902 18.156 -12.688 1 91.19 165 TYR B CA 1
ATOM 3215 C C . TYR B 1 165 ? 2.855 17.234 -13.297 1 91.19 165 TYR B C 1
ATOM 3217 O O . TYR B 1 165 ? 1.657 17.406 -13.062 1 91.19 165 TYR B O 1
ATOM 3225 N N . ASP B 1 166 ? 3.322 16.391 -14.117 1 94.69 166 ASP B N 1
ATOM 3226 C CA . ASP B 1 166 ? 2.449 15.367 -14.695 1 94.69 166 ASP B CA 1
ATOM 3227 C C . ASP B 1 166 ? 2.568 14.047 -13.93 1 94.69 166 ASP B C 1
ATOM 3229 O O . ASP B 1 166 ? 3.65 13.695 -13.461 1 94.69 166 ASP B O 1
ATOM 3233 N N . PRO B 1 167 ? 1.452 13.375 -13.812 1 96.94 167 PRO B N 1
ATOM 3234 C CA . PRO B 1 167 ? 1.561 12.023 -13.266 1 96.94 167 PRO B CA 1
ATOM 3235 C C . PRO B 1 167 ? 2.523 11.141 -14.062 1 96.94 167 PRO B C 1
ATOM 3237 O O . PRO B 1 167 ? 2.668 11.312 -15.273 1 96.94 167 PRO B O 1
ATOM 3240 N N . GLY B 1 168 ? 3.193 10.32 -13.273 1 98.12 168 GLY B N 1
ATOM 3241 C CA . GLY B 1 168 ? 4.098 9.383 -13.938 1 98.12 168 GLY B CA 1
ATOM 3242 C C . GLY B 1 168 ? 3.375 8.273 -14.672 1 98.12 168 GLY B C 1
ATOM 3243 O O . GLY B 1 168 ? 2.285 7.863 -14.273 1 98.12 168 GLY B O 1
ATOM 3244 N N . GLU B 1 169 ? 3.955 7.809 -15.68 1 97.38 169 GLU B N 1
ATOM 3245 C CA . GLU B 1 169 ? 3.398 6.691 -16.438 1 97.38 169 GLU B CA 1
ATOM 3246 C C . GLU B 1 169 ? 3.764 5.355 -15.789 1 97.38 169 GLU B C 1
ATOM 3248 O O . GLU B 1 169 ? 4.879 5.18 -15.305 1 97.38 169 GLU B O 1
ATOM 3253 N N . VAL B 1 170 ? 2.801 4.465 -15.898 1 98.5 170 VAL B N 1
ATOM 3254 C CA . VAL B 1 170 ? 3.035 3.131 -15.367 1 98.5 170 VAL B CA 1
ATOM 3255 C C . VAL B 1 170 ? 3.123 2.121 -16.5 1 98.5 170 VAL B C 1
ATOM 3257 O O . VAL B 1 170 ? 2.197 2.008 -17.312 1 98.5 170 VAL B O 1
ATOM 3260 N N . THR B 1 171 ? 4.273 1.463 -16.609 1 98.38 171 THR B N 1
ATOM 3261 C CA . THR B 1 171 ? 4.434 0.328 -17.5 1 98.38 171 THR B CA 1
ATOM 3262 C C . THR B 1 171 ? 4.266 -0.989 -16.75 1 98.38 171 THR B C 1
ATOM 3264 O O . THR B 1 171 ? 4.969 -1.242 -15.773 1 98.38 171 THR B O 1
ATOM 3267 N N . VAL B 1 172 ? 3.34 -1.805 -17.281 1 97.38 172 VAL B N 1
ATOM 3268 C CA . VAL B 1 172 ? 3.012 -3.047 -16.594 1 97.38 172 VAL B CA 1
ATOM 3269 C C . VAL B 1 172 ? 3.51 -4.238 -17.406 1 97.38 172 VAL B C 1
ATOM 3271 O O . VAL B 1 172 ? 3.131 -4.406 -18.562 1 97.38 172 VAL B O 1
ATOM 3274 N N . LEU B 1 173 ? 4.379 -4.996 -16.781 1 97 173 LEU B N 1
ATOM 3275 C CA . LEU B 1 173 ? 4.828 -6.262 -17.359 1 97 173 LEU B CA 1
ATOM 3276 C C . LEU B 1 173 ? 4.238 -7.441 -16.578 1 97 173 LEU B C 1
ATOM 3278 O O . LEU B 1 173 ? 4.559 -7.648 -15.414 1 97 173 LEU B O 1
ATOM 3282 N N . SER B 1 174 ? 3.426 -8.164 -17.266 1 95.25 174 SER B N 1
ATOM 3283 C CA . SER B 1 174 ? 2.787 -9.32 -16.656 1 95.25 174 SER B CA 1
ATOM 3284 C C . SER B 1 174 ? 3.662 -10.562 -16.797 1 95.25 174 SER B C 1
ATOM 3286 O O . SER B 1 174 ? 4.133 -10.891 -17.891 1 95.25 174 SER B O 1
ATOM 3288 N N . THR B 1 175 ? 3.875 -11.234 -15.656 1 96.12 175 THR B N 1
ATOM 3289 C CA . THR B 1 175 ? 4.645 -12.477 -15.625 1 96.12 175 THR B CA 1
ATOM 3290 C C . THR B 1 175 ? 3.717 -13.68 -15.492 1 96.12 175 THR B C 1
ATOM 3292 O O . THR B 1 175 ? 2.869 -13.727 -14.602 1 96.12 175 THR B O 1
ATOM 3295 N N . PRO B 1 176 ? 3.916 -14.664 -16.297 1 93.75 176 PRO B N 1
ATOM 3296 C CA . PRO B 1 176 ? 3.057 -15.844 -16.219 1 93.75 176 PRO B CA 1
ATOM 3297 C C . PRO B 1 176 ? 3.195 -16.594 -14.891 1 93.75 176 PRO B C 1
ATOM 3299 O O . PRO B 1 176 ? 4.207 -16.438 -14.203 1 93.75 176 PRO B O 1
ATOM 3302 N N . ALA B 1 177 ? 2.152 -17.344 -14.617 1 92.94 177 ALA B N 1
ATOM 3303 C CA . ALA B 1 177 ? 2.219 -18.234 -13.461 1 92.94 177 ALA B CA 1
ATOM 3304 C C . ALA B 1 177 ? 3.367 -19.234 -13.602 1 92.94 177 ALA B C 1
ATOM 3306 O O . ALA B 1 177 ? 3.771 -19.562 -14.711 1 92.94 177 ALA B O 1
ATOM 3307 N N . VAL B 1 178 ? 3.803 -19.641 -12.5 1 96.44 178 VAL B N 1
ATOM 3308 C CA . VAL B 1 178 ? 4.996 -20.484 -12.484 1 96.44 178 VAL B CA 1
ATOM 3309 C C . VAL B 1 178 ? 4.727 -21.766 -13.266 1 96.44 178 VAL B C 1
ATOM 3311 O O . VAL B 1 178 ? 5.625 -22.312 -13.906 1 96.44 178 VAL B O 1
ATOM 3314 N N . GLN B 1 179 ? 3.506 -22.266 -13.266 1 92.56 179 GLN B N 1
ATOM 3315 C CA . GLN B 1 179 ? 3.129 -23.453 -14 1 92.56 179 GLN B CA 1
ATOM 3316 C C . GLN B 1 179 ? 3.188 -23.219 -15.508 1 92.56 179 GLN B C 1
ATOM 3318 O O . GLN B 1 179 ? 3.23 -24.172 -16.281 1 92.56 179 GLN B O 1
ATOM 3323 N N . ARG B 1 180 ? 3.123 -22.016 -15.852 1 92.81 180 ARG B N 1
ATOM 3324 C CA . ARG B 1 180 ? 3.17 -21.656 -17.266 1 92.81 180 ARG B CA 1
ATOM 3325 C C . ARG B 1 180 ? 4.512 -21.016 -17.609 1 92.81 180 ARG B C 1
ATOM 3327 O O . ARG B 1 180 ? 4.574 -20.109 -18.453 1 92.81 180 ARG B O 1
ATOM 3334 N N . GLY B 1 181 ? 5.547 -21.328 -16.859 1 94.94 181 GLY B N 1
ATOM 3335 C CA . GLY B 1 181 ? 6.898 -20.891 -17.172 1 94.94 181 GLY B CA 1
ATOM 3336 C C . GLY B 1 181 ? 7.43 -19.844 -16.203 1 94.94 181 GLY B C 1
ATOM 3337 O O . GLY B 1 181 ? 8.641 -19.609 -16.141 1 94.94 181 GLY B O 1
ATOM 3338 N N . GLY B 1 182 ? 6.477 -19.125 -15.523 1 96.19 182 GLY B N 1
ATOM 3339 C CA . GLY B 1 182 ? 6.91 -18.156 -14.531 1 96.19 182 GLY B CA 1
ATOM 3340 C C . GLY B 1 182 ? 7.805 -17.078 -15.102 1 96.19 182 GLY B C 1
ATOM 3341 O O . GLY B 1 182 ? 7.531 -16.531 -16.172 1 96.19 182 GLY B O 1
ATOM 3342 N N . SER B 1 183 ? 8.82 -16.719 -14.32 1 97.25 183 SER B N 1
ATOM 3343 C CA . SER B 1 183 ? 9.758 -15.672 -14.711 1 97.25 183 SER B CA 1
ATOM 3344 C C . SER B 1 183 ? 10.516 -16.062 -15.984 1 97.25 183 SER B C 1
ATOM 3346 O O . SER B 1 183 ? 10.875 -15.195 -16.781 1 97.25 183 SER B O 1
ATOM 3348 N N . ALA B 1 184 ? 10.719 -17.328 -16.203 1 96.06 184 ALA B N 1
ATOM 3349 C CA . ALA B 1 184 ? 11.5 -17.828 -17.344 1 96.06 184 ALA B CA 1
ATOM 3350 C C . ALA B 1 184 ? 10.734 -17.641 -18.656 1 96.06 184 ALA B C 1
ATOM 3352 O O . ALA B 1 184 ? 11.328 -17.719 -19.734 1 96.06 184 ALA B O 1
ATOM 3353 N N . ALA B 1 185 ? 9.5 -17.469 -18.562 1 94.62 185 ALA B N 1
ATOM 3354 C CA . ALA B 1 185 ? 8.672 -17.297 -19.75 1 94.62 185 ALA B CA 1
ATOM 3355 C C . ALA B 1 185 ? 8.836 -15.906 -20.344 1 94.62 185 ALA B C 1
ATOM 3357 O O . ALA B 1 185 ? 8.453 -15.664 -21.5 1 94.62 185 ALA B O 1
ATOM 3358 N N . LEU B 1 186 ? 9.305 -14.961 -19.562 1 95.19 186 LEU B N 1
ATOM 3359 C CA . LEU B 1 186 ? 9.547 -13.617 -20.078 1 95.19 186 LEU B CA 1
ATOM 3360 C C . LEU B 1 186 ? 10.742 -13.602 -21.031 1 95.19 186 LEU B C 1
ATOM 3362 O O . LEU B 1 186 ? 11.734 -14.289 -20.781 1 95.19 186 LEU B O 1
ATOM 3366 N N . PRO B 1 187 ? 10.539 -12.852 -22.141 1 93.31 187 PRO B N 1
ATOM 3367 C CA . PRO B 1 187 ? 11.719 -12.688 -23 1 93.31 187 PRO B CA 1
ATOM 3368 C C . PRO B 1 187 ? 12.938 -12.188 -22.219 1 93.31 187 PRO B C 1
ATOM 3370 O O . PRO B 1 187 ? 12.789 -11.445 -21.25 1 93.31 187 PRO B O 1
ATOM 3373 N N . GLU B 1 188 ? 14.039 -12.586 -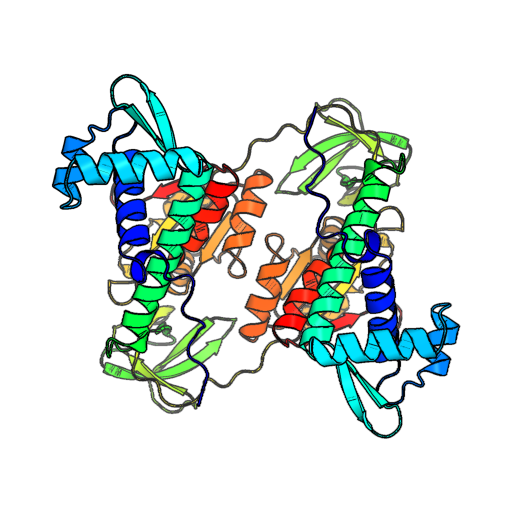22.906 1 88.81 188 GLU B N 1
ATOM 3374 C CA . GLU B 1 188 ? 15.305 -12.148 -22.328 1 88.81 188 GLU B CA 1
ATOM 3375 C C . GLU B 1 188 ? 15.383 -10.625 -22.266 1 88.81 188 GLU B C 1
ATOM 3377 O O . GLU B 1 188 ? 15.023 -9.938 -23.219 1 88.81 188 GLU B O 1
ATOM 3382 N N . ASP B 1 189 ? 15.602 -9.938 -21.344 1 94 189 ASP B N 1
ATOM 3383 C CA . ASP B 1 189 ? 15.875 -8.523 -21.125 1 94 189 ASP B CA 1
ATOM 3384 C C . ASP B 1 189 ? 14.586 -7.715 -21.031 1 94 189 ASP B C 1
ATOM 3386 O O . ASP B 1 189 ? 14.602 -6.488 -21.156 1 94 189 ASP B O 1
ATOM 3390 N N . ALA B 1 190 ? 13.477 -8.43 -21 1 95.69 190 ALA B N 1
ATOM 3391 C CA . ALA B 1 190 ? 12.188 -7.746 -20.906 1 95.69 190 ALA B CA 1
ATOM 3392 C C . ALA B 1 190 ? 12.188 -6.711 -19.797 1 95.69 190 ALA B C 1
ATOM 3394 O O . ALA B 1 190 ? 11.68 -5.598 -19.969 1 95.69 190 ALA B O 1
ATOM 3395 N N . VAL B 1 191 ? 12.742 -7.09 -18.703 1 97.75 191 VAL B N 1
ATOM 3396 C CA . VAL B 1 191 ? 12.797 -6.191 -17.547 1 97.75 191 VAL B CA 1
ATOM 3397 C C . VAL B 1 191 ? 13.961 -5.215 -17.719 1 97.75 191 VAL B C 1
ATOM 3399 O O . VAL B 1 191 ? 13.773 -4 -17.609 1 97.75 191 VAL B O 1
ATOM 3402 N N . ALA B 1 192 ? 15.078 -5.688 -18.062 1 97.62 192 ALA B N 1
ATOM 3403 C CA . ALA B 1 192 ? 16.297 -4.902 -18.141 1 97.62 192 ALA B CA 1
ATOM 3404 C C . ALA B 1 192 ? 16.156 -3.746 -19.125 1 97.62 192 ALA B C 1
ATOM 3406 O O . ALA B 1 192 ? 16.641 -2.641 -18.875 1 97.62 192 ALA B O 1
ATOM 3407 N N . ASP B 1 193 ? 15.438 -3.938 -20.172 1 96.31 193 ASP B N 1
ATOM 3408 C CA . ASP B 1 193 ? 15.289 -2.955 -21.25 1 96.31 193 ASP B CA 1
ATOM 3409 C C . ASP B 1 193 ? 14.492 -1.743 -20.766 1 96.31 193 ASP B C 1
ATOM 3411 O O . ASP B 1 193 ? 14.516 -0.688 -21.406 1 96.31 193 ASP B O 1
ATOM 3415 N N . ARG B 1 194 ? 13.852 -1.878 -19.656 1 97 194 ARG B N 1
ATOM 3416 C CA . ARG B 1 194 ? 12.875 -0.868 -19.266 1 97 194 ARG B CA 1
ATOM 3417 C C . ARG B 1 194 ? 13.32 -0.158 -17.984 1 97 194 ARG B C 1
ATOM 3419 O O . ARG B 1 194 ? 12.711 0.832 -17.578 1 97 194 ARG B O 1
ATOM 3426 N N . LEU B 1 195 ? 14.406 -0.623 -17.422 1 97.94 195 LEU B N 1
ATOM 3427 C CA . LEU B 1 195 ? 14.844 -0.136 -16.125 1 97.94 195 LEU B CA 1
ATOM 3428 C C . LEU B 1 195 ? 15.234 1.337 -16.188 1 97.94 195 LEU B C 1
ATOM 3430 O O . LEU B 1 195 ? 14.797 2.139 -15.359 1 97.94 195 LEU B O 1
ATOM 3434 N N . ALA B 1 196 ? 15.906 1.733 -17.188 1 97.44 196 ALA B N 1
ATOM 3435 C CA . ALA B 1 196 ? 16.484 3.076 -17.266 1 97.44 196 ALA B CA 1
ATOM 3436 C C . ALA B 1 196 ? 15.391 4.117 -17.5 1 97.44 196 ALA B C 1
ATOM 3438 O O . ALA B 1 196 ? 15.555 5.285 -17.141 1 97.44 196 ALA B O 1
ATOM 3439 N N . ALA B 1 197 ? 14.281 3.695 -18.031 1 97.19 197 ALA B N 1
ATOM 3440 C CA . ALA B 1 197 ? 13.227 4.625 -18.438 1 97.19 197 ALA B CA 1
ATOM 3441 C C . ALA B 1 197 ? 12.258 4.891 -17.281 1 97.19 197 ALA B C 1
ATOM 3443 O O . ALA B 1 197 ? 11.352 5.715 -17.406 1 97.19 197 ALA B O 1
ATOM 3444 N N . HIS B 1 198 ? 12.469 4.242 -16.203 1 98.44 198 HIS B N 1
ATOM 3445 C CA . HIS B 1 198 ? 11.508 4.355 -15.109 1 98.44 198 HIS B CA 1
ATOM 3446 C C . HIS B 1 198 ? 12.188 4.785 -13.812 1 98.44 198 HIS B C 1
ATOM 3448 O O . HIS B 1 198 ? 13.32 4.383 -13.539 1 98.44 198 HIS B O 1
ATOM 3454 N N . ASP B 1 199 ? 11.461 5.516 -13.031 1 98.38 199 ASP B N 1
ATOM 3455 C CA . ASP B 1 199 ? 11.953 6.02 -11.758 1 98.38 199 ASP B CA 1
ATOM 3456 C C . ASP B 1 199 ? 11.93 4.926 -10.688 1 98.38 199 ASP B C 1
ATOM 3458 O O . ASP B 1 199 ? 12.773 4.91 -9.789 1 98.38 199 ASP B O 1
ATOM 3462 N N . LEU B 1 200 ? 10.945 4.082 -10.758 1 98.69 200 LEU B N 1
ATOM 3463 C CA . LEU B 1 200 ? 10.758 3.031 -9.758 1 98.69 200 LEU B CA 1
ATOM 3464 C C . LEU B 1 200 ? 10.531 1.682 -10.43 1 98.69 200 LEU B C 1
ATOM 3466 O O . LEU B 1 200 ? 9.883 1.604 -11.477 1 98.69 200 LEU B O 1
ATOM 3470 N N . VAL B 1 201 ? 11.031 0.674 -9.812 1 98.88 201 VAL B N 1
ATOM 3471 C CA . VAL B 1 201 ? 10.773 -0.708 -10.203 1 98.88 201 VAL B CA 1
ATOM 3472 C C . VAL B 1 201 ? 10.016 -1.424 -9.086 1 98.88 201 VAL B C 1
ATOM 3474 O O . VAL B 1 201 ? 10.469 -1.453 -7.938 1 98.88 201 VAL B O 1
ATOM 3477 N N . VAL B 1 202 ? 8.859 -1.956 -9.43 1 98.88 202 VAL B N 1
ATOM 3478 C CA . VAL B 1 202 ? 7.977 -2.611 -8.469 1 98.88 202 VAL B CA 1
ATOM 3479 C C . VAL B 1 202 ? 7.777 -4.07 -8.859 1 98.88 202 VAL B C 1
ATOM 3481 O O . VAL B 1 202 ? 7.555 -4.379 -10.031 1 98.88 202 VAL B O 1
ATOM 3484 N N . ALA B 1 203 ? 7.898 -4.957 -7.918 1 98.88 203 ALA B N 1
ATOM 3485 C CA . ALA B 1 203 ? 7.629 -6.375 -8.141 1 98.88 203 ALA B CA 1
ATOM 3486 C C . ALA B 1 203 ? 6.457 -6.855 -7.289 1 98.88 203 ALA B C 1
ATOM 3488 O O . ALA B 1 203 ? 6.473 -6.707 -6.066 1 98.88 203 ALA B O 1
ATOM 3489 N N . ALA B 1 204 ? 5.469 -7.395 -7.938 1 98.56 204 ALA B N 1
ATOM 3490 C CA . ALA B 1 204 ? 4.305 -7.949 -7.258 1 98.56 204 ALA B CA 1
ATOM 3491 C C . ALA B 1 204 ? 4.145 -9.438 -7.562 1 98.56 204 ALA B C 1
ATOM 3493 O O . ALA B 1 204 ? 3.734 -9.805 -8.664 1 98.56 204 ALA B O 1
ATOM 3494 N N . GLY B 1 205 ? 4.43 -10.234 -6.52 1 98.12 205 GLY B N 1
ATOM 3495 C CA . GLY B 1 205 ? 4.445 -11.68 -6.703 1 98.12 205 GLY B CA 1
ATOM 3496 C C . GLY B 1 205 ? 5.844 -12.258 -6.809 1 98.12 205 GLY B C 1
ATOM 3497 O O . GLY B 1 205 ? 6.793 -11.539 -7.129 1 98.12 205 GLY B O 1
ATOM 3498 N N . VAL B 1 206 ? 5.961 -13.531 -6.547 1 98.62 206 VAL B N 1
ATOM 3499 C CA . VAL B 1 206 ? 7.27 -14.172 -6.48 1 98.62 206 VAL B CA 1
ATOM 3500 C C . VAL B 1 206 ? 7.859 -14.281 -7.887 1 98.62 206 VAL B C 1
ATOM 3502 O O . VAL B 1 206 ? 9.047 -14.016 -8.086 1 98.62 206 VAL B O 1
ATOM 3505 N N . GLU B 1 207 ? 7.023 -14.672 -8.875 1 98.19 207 GLU B N 1
ATOM 3506 C CA . GLU B 1 207 ? 7.512 -14.742 -10.25 1 98.19 207 GLU B CA 1
ATOM 3507 C C . GLU B 1 207 ? 8.094 -13.406 -10.695 1 98.19 207 GLU B C 1
ATOM 3509 O O . GLU B 1 207 ? 9.164 -13.367 -11.305 1 98.19 207 GLU B O 1
ATOM 3514 N N . ALA B 1 208 ? 7.367 -12.414 -10.391 1 98.56 208 ALA B N 1
ATOM 3515 C CA . ALA B 1 208 ? 7.789 -11.062 -10.742 1 98.56 208 ALA B CA 1
ATOM 3516 C C . ALA B 1 208 ? 9.102 -10.695 -10.047 1 98.56 208 ALA B C 1
ATOM 3518 O O . ALA B 1 208 ? 9.992 -10.102 -10.664 1 98.56 208 ALA B O 1
ATOM 3519 N N . LEU B 1 209 ? 9.203 -11.008 -8.789 1 98.81 209 LEU B N 1
ATOM 3520 C CA . LEU B 1 209 ? 10.414 -10.734 -8.023 1 98.81 209 LEU B CA 1
ATOM 3521 C C . LEU B 1 209 ? 11.625 -11.398 -8.672 1 98.81 209 LEU B C 1
ATOM 3523 O O . LEU B 1 209 ? 12.664 -10.758 -8.852 1 98.81 209 LEU B O 1
ATOM 3527 N N . VAL B 1 210 ? 11.492 -12.609 -9.008 1 98.75 210 VAL B N 1
ATOM 3528 C CA . VAL B 1 210 ? 12.578 -13.352 -9.641 1 98.75 210 VAL B CA 1
ATOM 3529 C C . VAL B 1 210 ? 12.945 -12.695 -10.977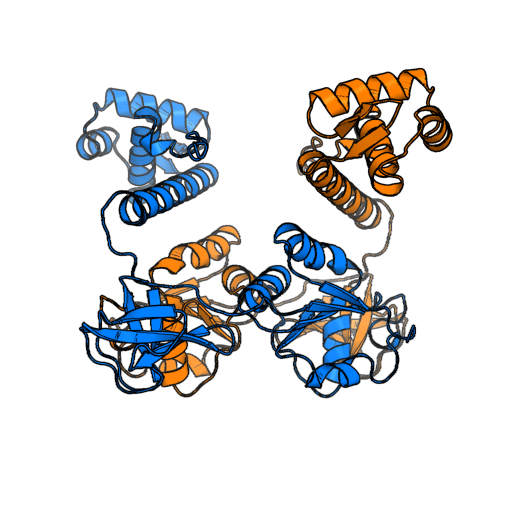 1 98.75 210 VAL B C 1
ATOM 3531 O O . VAL B 1 210 ? 14.125 -12.523 -11.289 1 98.75 210 VAL B O 1
ATOM 3534 N N . ALA B 1 211 ? 11.945 -12.32 -11.703 1 98.31 211 ALA B N 1
ATOM 3535 C CA . ALA B 1 211 ? 12.18 -11.664 -12.992 1 98.31 211 ALA B CA 1
ATOM 3536 C C . ALA B 1 211 ? 13.008 -10.398 -12.812 1 98.31 211 ALA B C 1
ATOM 3538 O O . ALA B 1 211 ? 13.945 -10.141 -13.578 1 98.31 211 ALA B O 1
ATOM 3539 N N . VAL B 1 212 ? 12.672 -9.602 -11.859 1 98.75 212 VAL B N 1
ATOM 3540 C CA . VAL B 1 212 ? 13.375 -8.352 -11.594 1 98.75 212 VAL B CA 1
ATOM 3541 C C . VAL B 1 212 ? 14.805 -8.648 -11.156 1 98.75 212 VAL B C 1
ATOM 3543 O O . VAL B 1 212 ? 15.75 -8.023 -11.633 1 98.75 212 VAL B O 1
ATOM 3546 N N . ARG B 1 213 ? 14.961 -9.586 -10.281 1 98.38 213 ARG B N 1
ATOM 3547 C CA . ARG B 1 213 ? 16.281 -9.945 -9.781 1 98.38 213 ARG B CA 1
ATOM 3548 C C . ARG B 1 213 ? 17.156 -10.523 -10.898 1 98.38 213 ARG B C 1
ATOM 3550 O O . ARG B 1 213 ? 18.359 -10.297 -10.938 1 98.38 213 ARG B O 1
ATOM 3557 N N . ASP B 1 214 ? 16.547 -11.25 -11.766 1 97.62 214 ASP B N 1
ATOM 3558 C CA . ASP B 1 214 ? 17.266 -11.797 -12.914 1 97.62 214 ASP B CA 1
ATOM 3559 C C . ASP B 1 214 ? 17.844 -10.68 -13.781 1 97.62 214 ASP B C 1
ATOM 3561 O O . ASP B 1 214 ? 18.828 -10.883 -14.484 1 97.62 214 ASP B O 1
ATOM 3565 N N . ALA B 1 215 ? 17.172 -9.594 -13.758 1 97.88 215 ALA B N 1
ATOM 3566 C CA . ALA B 1 215 ? 17.656 -8.438 -14.523 1 97.88 215 ALA B CA 1
ATOM 3567 C C . ALA B 1 215 ? 18.797 -7.734 -13.797 1 97.88 215 ALA B C 1
ATOM 3569 O O . ALA B 1 215 ? 19.312 -6.73 -14.281 1 97.88 215 ALA B O 1
ATOM 3570 N N . GLY B 1 216 ? 19.125 -8.156 -12.617 1 97.38 216 GLY B N 1
ATOM 3571 C CA . GLY B 1 216 ? 20.312 -7.676 -11.914 1 97.38 216 GLY B CA 1
ATOM 3572 C C . GLY B 1 216 ? 20 -6.539 -10.953 1 97.38 216 GLY B C 1
ATOM 3573 O O . GLY B 1 216 ? 20.906 -5.805 -10.555 1 97.38 216 GLY B O 1
ATOM 3574 N N . VAL B 1 217 ? 18.688 -6.348 -10.625 1 97.94 217 VAL B N 1
ATOM 3575 C CA . VAL B 1 217 ? 18.359 -5.258 -9.719 1 97.94 217 VAL B CA 1
ATOM 3576 C C . VAL B 1 217 ? 17.375 -5.754 -8.648 1 97.94 217 VAL B C 1
ATOM 3578 O O . VAL B 1 217 ? 16.688 -6.762 -8.852 1 97.94 217 VAL B O 1
ATOM 3581 N N . GLU B 1 218 ? 17.391 -5.09 -7.512 1 98.06 218 GLU B N 1
ATOM 3582 C CA . GLU B 1 218 ? 16.359 -5.285 -6.496 1 98.06 218 GLU B CA 1
ATOM 3583 C C . GLU B 1 218 ? 15.203 -4.309 -6.688 1 98.06 218 GLU B C 1
ATOM 3585 O O . GLU B 1 218 ? 15.422 -3.135 -6.996 1 98.06 218 GLU B O 1
ATOM 3590 N N . PRO B 1 219 ? 14.016 -4.789 -6.57 1 98.56 219 PRO B N 1
ATOM 3591 C CA . PRO B 1 219 ? 12.891 -3.867 -6.691 1 98.56 219 PRO B CA 1
ATOM 3592 C C . PRO B 1 219 ? 12.891 -2.783 -5.617 1 98.56 219 PRO B C 1
ATOM 3594 O O . PRO B 1 219 ? 13.359 -3.02 -4.496 1 98.56 219 PRO B O 1
ATOM 3597 N N . ASP B 1 220 ? 12.312 -1.641 -5.988 1 98.06 220 ASP B N 1
ATOM 3598 C CA . ASP B 1 220 ? 12.141 -0.54 -5.047 1 98.06 220 ASP B CA 1
ATOM 3599 C C . ASP B 1 220 ? 10.992 -0.82 -4.082 1 98.06 220 ASP B C 1
ATOM 3601 O O . ASP B 1 220 ? 10.992 -0.341 -2.945 1 98.06 220 ASP B O 1
ATOM 3605 N N . VAL B 1 221 ? 10.062 -1.535 -4.566 1 98.38 221 VAL B N 1
ATOM 3606 C CA . VAL B 1 221 ? 8.859 -1.813 -3.785 1 98.38 221 VAL B CA 1
ATOM 3607 C C . VAL B 1 221 ? 8.469 -3.279 -3.947 1 98.38 221 VAL B C 1
ATOM 3609 O O . VAL B 1 221 ? 8.352 -3.777 -5.07 1 98.38 221 VAL B O 1
ATOM 3612 N N . ARG B 1 222 ? 8.164 -3.936 -2.799 1 98.12 222 ARG B N 1
ATOM 3613 C CA . ARG B 1 222 ? 7.801 -5.348 -2.83 1 98.12 222 ARG B CA 1
ATOM 3614 C C . ARG B 1 222 ? 6.551 -5.605 -1.997 1 98.12 222 ARG B C 1
ATOM 3616 O O . ARG B 1 222 ? 5.969 -6.691 -2.064 1 98.12 222 ARG B O 1
ATOM 3623 N N . PHE B 1 223 ? 6.223 -4.656 -1.166 1 98 223 PHE B N 1
ATOM 3624 C CA . PHE B 1 223 ? 5.062 -4.793 -0.291 1 98 223 PHE B CA 1
ATOM 3625 C C . PHE B 1 223 ? 4.078 -3.65 -0.513 1 98 223 PHE B C 1
ATOM 3627 O O . PHE B 1 223 ? 4.484 -2.52 -0.792 1 98 223 PHE B O 1
ATOM 3634 N N . GLY B 1 224 ? 2.836 -4.066 -0.407 1 97.88 224 GLY B N 1
ATOM 3635 C CA . GLY B 1 224 ? 1.831 -3.031 -0.596 1 97.88 224 GLY B CA 1
ATOM 3636 C C . GLY B 1 224 ? 1.853 -2.426 -1.986 1 97.88 224 GLY B C 1
ATOM 3637 O O . GLY B 1 224 ? 1.61 -1.229 -2.152 1 97.88 224 GLY B O 1
ATOM 3638 N N . THR B 1 225 ? 2.139 -3.178 -2.932 1 98.69 225 THR B N 1
ATOM 3639 C CA . THR B 1 225 ? 2.457 -2.686 -4.266 1 98.69 225 THR B CA 1
ATOM 3640 C C . THR B 1 225 ? 1.218 -2.098 -4.938 1 98.69 225 THR B C 1
ATOM 3642 O O . THR B 1 225 ? 1.31 -1.107 -5.668 1 98.69 225 THR B O 1
ATOM 3645 N N . ALA B 1 226 ? 0.056 -2.621 -4.723 1 97.94 226 ALA B N 1
ATOM 3646 C CA . ALA B 1 226 ? -1.169 -2.137 -5.355 1 97.94 226 ALA B CA 1
ATOM 3647 C C . ALA B 1 226 ? -1.478 -0.705 -4.93 1 97.94 226 ALA B C 1
ATOM 3649 O O . ALA B 1 226 ? -2.068 0.063 -5.691 1 97.94 226 ALA B O 1
ATOM 3650 N N . SER B 1 227 ? -1.095 -0.388 -3.758 1 97.94 227 SER B N 1
ATOM 3651 C CA . SER B 1 227 ? -1.284 0.967 -3.252 1 97.94 227 SER B CA 1
ATOM 3652 C C . SER B 1 227 ? -0.098 1.859 -3.602 1 97.94 227 SER B C 1
ATOM 3654 O O . SER B 1 227 ? -0.267 3.053 -3.857 1 97.94 227 SER B O 1
ATOM 3656 N N . ALA B 1 228 ? 1.072 1.306 -3.654 1 98.69 228 ALA B N 1
ATOM 3657 C CA . ALA B 1 228 ? 2.301 2.072 -3.844 1 98.69 228 ALA B CA 1
ATOM 3658 C C . ALA B 1 228 ? 2.387 2.629 -5.262 1 98.69 228 ALA B C 1
ATOM 3660 O O . ALA B 1 228 ? 2.811 3.77 -5.461 1 98.69 228 ALA B O 1
ATOM 3661 N N . VAL B 1 229 ? 1.942 1.858 -6.195 1 98.81 229 VAL B N 1
ATOM 3662 C CA . VAL B 1 229 ? 2.123 2.211 -7.598 1 98.81 229 VAL B CA 1
ATOM 3663 C C . VAL B 1 229 ? 1.309 3.461 -7.926 1 98.81 229 VAL B C 1
ATOM 3665 O O . VAL B 1 229 ? 1.861 4.469 -8.375 1 98.81 229 VAL B O 1
ATOM 3668 N N . PRO B 1 230 ? -0.01 3.469 -7.688 1 98.44 230 PRO B N 1
ATOM 3669 C CA . PRO B 1 230 ? -0.733 4.703 -7.996 1 98.44 230 PRO B CA 1
ATOM 3670 C C . PRO B 1 230 ? -0.273 5.887 -7.148 1 98.44 230 PRO B C 1
ATOM 3672 O O . PRO B 1 230 ? -0.297 7.031 -7.609 1 98.44 230 PRO B O 1
ATOM 3675 N N . ALA B 1 231 ? 0.155 5.625 -5.91 1 97.94 231 ALA B N 1
ATOM 3676 C CA . ALA B 1 231 ? 0.649 6.707 -5.062 1 97.94 231 ALA B CA 1
ATOM 3677 C C . ALA B 1 231 ? 1.882 7.363 -5.676 1 97.94 231 ALA B C 1
ATOM 3679 O O . ALA B 1 231 ? 1.965 8.594 -5.754 1 97.94 231 ALA B O 1
ATOM 3680 N N . ALA B 1 232 ? 2.795 6.586 -6.133 1 98.62 232 ALA B N 1
ATOM 3681 C CA . ALA B 1 232 ? 4.02 7.102 -6.738 1 98.62 232 ALA B CA 1
ATOM 3682 C C . ALA B 1 232 ? 3.725 7.816 -8.055 1 98.62 232 ALA B C 1
ATOM 3684 O O . ALA B 1 232 ? 4.215 8.922 -8.289 1 98.62 232 ALA B O 1
ATOM 3685 N N . ALA B 1 233 ? 2.904 7.184 -8.852 1 98.56 233 ALA B N 1
ATOM 3686 C CA . ALA B 1 233 ? 2.57 7.762 -10.156 1 98.56 233 ALA B CA 1
ATOM 3687 C C . ALA B 1 233 ? 1.866 9.102 -9.992 1 98.56 233 ALA B C 1
ATOM 3689 O O . ALA B 1 233 ? 2.139 10.047 -10.742 1 98.56 233 ALA B O 1
ATOM 3690 N N . SER B 1 234 ? 0.995 9.18 -9.07 1 97.44 234 SER B N 1
ATOM 3691 C CA . SER B 1 234 ? 0.249 10.414 -8.836 1 97.44 234 SER B CA 1
ATOM 3692 C C . SER B 1 234 ? 1.176 11.547 -8.406 1 97.44 234 SER B C 1
ATOM 3694 O O . SER B 1 234 ? 0.797 12.719 -8.469 1 97.44 234 SER B O 1
ATOM 3696 N N . ARG B 1 235 ? 2.357 11.211 -8 1 97.38 235 ARG B N 1
ATOM 3697 C CA . ARG B 1 235 ? 3.314 12.219 -7.555 1 97.38 235 ARG B CA 1
ATOM 3698 C C . ARG B 1 235 ? 4.422 12.414 -8.586 1 97.38 235 ARG B C 1
ATOM 3700 O O . ARG B 1 235 ? 5.508 12.898 -8.25 1 97.38 235 ARG B O 1
ATOM 3707 N N . GLY B 1 236 ? 4.223 11.859 -9.75 1 97.81 236 GLY B N 1
ATOM 3708 C CA . GLY B 1 236 ? 5.051 12.234 -10.883 1 97.81 236 GLY B CA 1
ATOM 3709 C C . GLY B 1 236 ? 6.117 11.203 -11.211 1 97.81 236 GLY B C 1
ATOM 3710 O O . GLY B 1 236 ? 6.98 11.438 -12.055 1 97.81 236 GLY B O 1
ATOM 3711 N N . LEU B 1 237 ? 6.098 10.094 -10.516 1 98.62 237 LEU B N 1
ATOM 3712 C CA . LEU B 1 237 ? 7.133 9.086 -10.742 1 98.62 237 LEU B CA 1
ATOM 3713 C C . LEU B 1 237 ? 6.676 8.062 -11.766 1 98.62 237 LEU B C 1
ATOM 3715 O O . LEU B 1 237 ? 5.57 7.523 -11.672 1 98.62 237 LEU B O 1
ATOM 3719 N N . SER B 1 238 ? 7.547 7.816 -12.75 1 98.69 238 SER B N 1
ATOM 3720 C CA . SER B 1 238 ? 7.301 6.711 -13.672 1 98.69 238 SER B CA 1
ATOM 3721 C C . SER B 1 238 ? 7.625 5.371 -13.016 1 98.69 238 SER B C 1
ATOM 3723 O O . SER B 1 238 ? 8.609 5.254 -12.289 1 98.69 238 SER B O 1
ATOM 3725 N N . VAL B 1 239 ? 6.738 4.379 -13.32 1 98.88 239 VAL B N 1
ATOM 3726 C CA . VAL B 1 239 ? 6.875 3.121 -12.594 1 98.88 239 VAL B CA 1
ATOM 3727 C C . VAL B 1 239 ? 6.906 1.955 -13.578 1 98.88 239 VAL B C 1
ATOM 3729 O O . VAL B 1 239 ? 6.074 1.875 -14.484 1 98.88 239 VAL B O 1
ATOM 3732 N N . LEU B 1 240 ? 7.922 1.131 -13.461 1 98.81 240 LEU B N 1
ATOM 3733 C CA . LEU B 1 240 ? 7.887 -0.202 -14.055 1 98.81 240 LEU B CA 1
ATOM 3734 C C . LEU B 1 240 ? 7.316 -1.219 -13.07 1 98.81 240 LEU B C 1
ATOM 3736 O O . LEU B 1 240 ? 7.965 -1.57 -12.086 1 98.81 240 LEU B O 1
ATOM 3740 N N . LEU B 1 241 ? 6.125 -1.656 -13.367 1 98.88 241 LEU B N 1
ATOM 3741 C CA . LEU B 1 241 ? 5.461 -2.668 -12.547 1 98.88 241 LEU B CA 1
ATOM 3742 C C . LEU B 1 241 ? 5.582 -4.047 -13.188 1 98.88 241 LEU B C 1
ATOM 3744 O O . LEU B 1 241 ? 4.996 -4.297 -14.242 1 98.88 241 LEU B O 1
ATOM 3748 N N . VAL B 1 242 ? 6.406 -4.902 -12.586 1 98.62 242 VAL B N 1
ATOM 3749 C CA . VAL B 1 242 ? 6.426 -6.32 -12.93 1 98.62 242 VAL B CA 1
ATOM 3750 C C . VAL B 1 242 ? 5.508 -7.094 -11.977 1 98.62 242 VAL B C 1
ATOM 3752 O O . VAL B 1 242 ? 5.684 -7.043 -10.758 1 98.62 242 VAL B O 1
ATOM 3755 N N . VAL B 1 243 ? 4.512 -7.789 -12.586 1 98.12 243 VAL B N 1
ATOM 3756 C CA . VAL B 1 243 ? 3.453 -8.336 -11.742 1 98.12 243 VAL B CA 1
ATOM 3757 C C . VAL B 1 243 ? 3.07 -9.727 -12.234 1 98.12 243 VAL B C 1
ATOM 3759 O O . VAL B 1 243 ? 3.002 -9.969 -13.445 1 98.12 243 VAL B O 1
ATOM 3762 N N . SER B 1 244 ? 2.932 -10.617 -11.266 1 96.31 244 SER B N 1
ATOM 3763 C CA . SER B 1 244 ? 2.402 -11.922 -11.641 1 96.31 244 SER B CA 1
ATOM 3764 C C . SER B 1 244 ? 1.001 -11.805 -12.227 1 96.31 244 SER B C 1
ATOM 3766 O O . SER B 1 244 ? 0.208 -10.961 -11.789 1 96.31 244 SER B O 1
ATOM 3768 N N . ALA B 1 245 ? 0.708 -12.641 -13.094 1 89.19 245 ALA B N 1
ATOM 3769 C CA . ALA B 1 245 ? -0.513 -12.555 -13.891 1 89.19 245 ALA B CA 1
ATOM 3770 C C . ALA B 1 245 ? -1.751 -12.547 -12.992 1 89.19 245 ALA B C 1
ATOM 3772 O O . ALA B 1 245 ? -2.719 -11.836 -13.266 1 89.19 245 ALA B O 1
ATOM 3773 N N . ASP B 1 246 ? -1.729 -13.281 -11.945 1 87.25 246 ASP B N 1
ATOM 3774 C CA . ASP B 1 246 ? -2.898 -13.438 -11.086 1 87.25 246 ASP B CA 1
ATOM 3775 C C . ASP B 1 246 ? -3.16 -12.164 -10.289 1 87.25 246 ASP B C 1
ATOM 3777 O O . ASP B 1 246 ? -4.25 -11.984 -9.734 1 87.25 246 ASP B O 1
ATOM 3781 N N . LEU B 1 247 ? -2.223 -11.297 -10.242 1 93.56 247 LEU B N 1
ATOM 3782 C CA . LEU B 1 247 ? -2.348 -10.062 -9.484 1 93.56 247 LEU B CA 1
ATOM 3783 C C . LEU B 1 247 ? -2.598 -8.875 -10.406 1 93.56 247 LEU B C 1
ATOM 3785 O O . LEU B 1 247 ? -2.711 -7.734 -9.945 1 93.56 247 LEU B O 1
ATOM 3789 N N . LEU B 1 248 ? -2.699 -9.062 -11.656 1 90.81 248 LEU B N 1
ATOM 3790 C CA . LEU B 1 248 ? -2.725 -8.008 -12.656 1 90.81 248 LEU B CA 1
ATOM 3791 C C . LEU B 1 248 ? -3.902 -7.066 -12.43 1 90.81 248 LEU B C 1
ATOM 3793 O O . LEU B 1 248 ? -3.721 -5.852 -12.32 1 90.81 248 LEU B O 1
ATOM 3797 N N . SER B 1 249 ? -5.07 -7.543 -12.289 1 88 249 SER B N 1
ATOM 3798 C CA . SER B 1 249 ? -6.258 -6.707 -12.148 1 88 249 SER B CA 1
ATOM 3799 C C . SER B 1 249 ? -6.219 -5.898 -10.852 1 88 249 SER B C 1
ATOM 3801 O O . SER B 1 249 ? -6.578 -4.719 -10.844 1 88 249 SER B O 1
ATOM 3803 N N . GLU B 1 250 ? -5.793 -6.57 -9.844 1 92.5 250 GLU B N 1
ATOM 3804 C CA . GLU B 1 250 ? -5.66 -5.918 -8.539 1 92.5 250 GLU B CA 1
ATOM 3805 C C . GLU B 1 250 ? -4.781 -4.672 -8.633 1 92.5 250 GLU B C 1
ATOM 3807 O O . GLU B 1 250 ? -4.996 -3.699 -7.91 1 92.5 250 GLU B O 1
ATOM 3812 N N . HIS B 1 251 ? -3.857 -4.664 -9.562 1 96.19 251 HIS B N 1
ATOM 3813 C CA . HIS B 1 251 ? -2.904 -3.562 -9.664 1 96.19 251 HIS B CA 1
ATOM 3814 C C . HIS B 1 251 ? -3.33 -2.561 -10.727 1 96.19 251 HIS B C 1
ATOM 3816 O O . HIS B 1 251 ? -3.008 -1.374 -10.641 1 96.19 251 HIS B O 1
ATOM 3822 N N . THR B 1 252 ? -4.074 -2.963 -11.703 1 92.12 252 THR B N 1
ATOM 3823 C CA . THR B 1 252 ? -4.484 -2.049 -12.758 1 92.12 252 THR B CA 1
ATOM 3824 C C . THR B 1 252 ? -5.777 -1.329 -12.375 1 92.12 252 THR B C 1
ATOM 3826 O O . THR B 1 252 ? -6.004 -0.19 -12.797 1 92.12 252 THR B O 1
ATOM 3829 N N . ASP B 1 253 ? -6.602 -1.89 -11.586 1 87.06 253 ASP B N 1
ATOM 3830 C CA . ASP B 1 253 ? -7.891 -1.313 -11.219 1 87.06 253 ASP B CA 1
ATOM 3831 C C . ASP B 1 253 ? -7.711 0.046 -10.547 1 87.06 253 ASP B C 1
ATOM 3833 O O . ASP B 1 253 ? -8.32 1.033 -10.953 1 87.06 253 ASP B O 1
ATOM 3837 N N . PRO B 1 254 ? -6.863 0.088 -9.539 1 91.75 254 PRO B N 1
ATOM 3838 C CA . PRO B 1 254 ? -6.688 1.387 -8.891 1 91.75 254 PRO B CA 1
ATOM 3839 C C . PRO B 1 254 ? -6.168 2.461 -9.836 1 91.75 254 PRO B C 1
ATOM 3841 O O . PRO B 1 254 ? -6.484 3.643 -9.672 1 91.75 254 PRO B O 1
ATOM 3844 N N . LEU B 1 255 ? -5.344 2.082 -10.812 1 93.5 255 LEU B N 1
ATOM 3845 C CA . LEU B 1 255 ? -4.848 3.031 -11.805 1 93.5 255 LEU B CA 1
ATOM 3846 C C . LEU B 1 255 ? -5.988 3.574 -12.656 1 93.5 255 LEU B C 1
ATOM 3848 O O . LEU B 1 255 ? -6.07 4.781 -12.891 1 93.5 255 LEU B O 1
ATOM 3852 N N . ARG B 1 256 ? -6.82 2.721 -13.047 1 85.75 256 ARG B N 1
ATOM 3853 C CA . ARG B 1 256 ? -7.988 3.102 -13.828 1 85.75 256 ARG B CA 1
ATOM 3854 C C . ARG B 1 256 ? -8.922 3.994 -13.023 1 85.75 256 ARG B C 1
ATOM 3856 O O . ARG B 1 256 ? -9.359 5.043 -13.5 1 85.75 256 ARG B O 1
ATOM 3863 N N . GLU B 1 257 ? -9.156 3.582 -11.852 1 84.81 257 GLU B N 1
ATOM 3864 C CA . GLU B 1 257 ? -10.062 4.316 -10.977 1 84.81 257 GLU B CA 1
ATOM 3865 C C . GLU B 1 257 ? -9.57 5.738 -10.734 1 84.81 257 GLU B C 1
ATOM 3867 O O . GLU B 1 257 ? -10.367 6.664 -10.578 1 84.81 257 GLU B O 1
ATOM 3872 N N . ARG B 1 258 ? -8.305 5.914 -10.688 1 88.94 258 ARG B N 1
ATOM 3873 C CA . ARG B 1 258 ? -7.703 7.215 -10.406 1 88.94 258 ARG B CA 1
ATOM 3874 C C . ARG B 1 258 ? -7.332 7.934 -11.703 1 88.94 258 ARG B C 1
ATOM 3876 O O . ARG B 1 258 ? -6.734 9.016 -11.664 1 88.94 258 ARG B O 1
ATOM 3883 N N . ASN B 1 259 ? -7.664 7.332 -12.797 1 90.06 259 ASN B N 1
ATOM 3884 C CA . ASN B 1 259 ? -7.398 7.883 -14.125 1 90.06 259 ASN B CA 1
ATOM 3885 C C . ASN B 1 259 ? -5.91 8.133 -14.336 1 90.06 259 ASN B C 1
ATOM 3887 O O . ASN B 1 259 ? -5.52 9.195 -14.828 1 90.06 259 ASN B O 1
ATOM 3891 N N . LEU B 1 260 ? -5.125 7.238 -13.883 1 94.06 260 LEU B N 1
ATOM 3892 C CA . LEU B 1 260 ? -3.686 7.277 -14.102 1 94.06 260 LEU B CA 1
ATOM 3893 C C . LEU B 1 260 ? -3.305 6.488 -15.352 1 94.06 260 LEU B C 1
ATOM 3895 O O . LEU B 1 260 ? -3.861 5.418 -15.609 1 94.06 260 LEU B O 1
ATOM 3899 N N . GLY B 1 261 ? -2.387 7.062 -16.094 1 92.94 261 GLY B N 1
ATOM 3900 C CA . GLY B 1 261 ? -1.953 6.414 -17.328 1 92.94 261 GLY B CA 1
ATOM 3901 C C . GLY B 1 261 ? -1.131 5.16 -17.078 1 92.94 261 GLY B C 1
ATOM 3902 O O . GLY B 1 261 ? -0.249 5.152 -16.219 1 92.94 261 GLY B O 1
ATOM 3903 N N . TYR B 1 262 ? -1.554 4.113 -17.812 1 93.81 262 TYR B N 1
ATOM 3904 C CA . TYR B 1 262 ? -0.738 2.906 -17.766 1 93.81 262 TYR B CA 1
ATOM 3905 C C . TYR B 1 262 ? -0.835 2.123 -19.062 1 93.81 262 TYR B C 1
ATOM 3907 O O . TYR B 1 262 ? -1.784 2.299 -19.828 1 93.81 262 TYR B O 1
ATOM 3915 N N . GLU B 1 263 ? 0.226 1.309 -19.266 1 93.94 263 GLU B N 1
ATOM 3916 C CA . GLU B 1 263 ? 0.273 0.416 -20.422 1 93.94 263 GLU B CA 1
ATOM 3917 C C . GLU B 1 263 ? 0.699 -0.992 -20.016 1 93.94 263 GLU B C 1
ATOM 3919 O O . GLU B 1 263 ? 1.683 -1.164 -19.297 1 93.94 263 GLU B O 1
ATOM 3924 N N . VAL B 1 264 ? -0.082 -1.938 -20.422 1 89.81 264 VAL B N 1
ATOM 3925 C CA . VAL B 1 264 ? 0.284 -3.338 -20.234 1 89.81 264 VAL B CA 1
ATOM 3926 C C . VAL B 1 264 ? 1.059 -3.84 -21.438 1 89.81 264 VAL B C 1
ATOM 3928 O O . VAL B 1 264 ? 0.538 -3.84 -22.562 1 89.81 264 VAL B O 1
ATOM 3931 N N . VAL B 1 265 ? 2.277 -4.242 -21.078 1 89 265 VAL B N 1
ATOM 3932 C CA . VAL B 1 265 ? 3.143 -4.617 -22.203 1 89 265 VAL B CA 1
ATOM 3933 C C . VAL B 1 265 ? 3.215 -6.141 -22.297 1 89 265 VAL B C 1
ATOM 3935 O O . VAL B 1 265 ? 3.234 -6.84 -21.297 1 89 265 VAL B O 1
ATOM 3938 N N . GLU B 1 266 ? 2.941 -6.746 -23.344 1 72.06 266 GLU B N 1
ATOM 3939 C CA . GLU B 1 266 ? 3.193 -8.148 -23.672 1 72.06 266 GLU B CA 1
ATOM 3940 C C . GLU B 1 266 ? 4.633 -8.359 -24.125 1 72.06 266 GLU B C 1
ATOM 3942 O O . GLU B 1 266 ? 5.016 -7.879 -25.203 1 72.06 266 GLU B O 1
ATOM 3947 N N . PRO B 1 267 ? 5.34 -8.938 -23.141 1 63.84 267 PRO B N 1
ATOM 3948 C CA . PRO B 1 267 ? 6.738 -9.047 -23.562 1 63.84 267 PRO B CA 1
ATOM 3949 C C . PRO B 1 267 ? 6.914 -9.922 -24.797 1 63.84 267 PRO B C 1
ATOM 3951 O O . PRO B 1 267 ? 6.211 -10.922 -24.969 1 63.84 267 PRO B O 1
ATOM 3954 N N . GLY B 1 268 ? 7.668 -9.625 -25.812 1 55.59 268 GLY B N 1
ATOM 3955 C CA . GLY B 1 268 ? 7.934 -10.273 -27.078 1 55.59 268 GLY B CA 1
ATOM 3956 C C . GLY B 1 268 ? 7.191 -9.625 -28.234 1 55.59 268 GLY B C 1
ATOM 3957 O O . GLY B 1 268 ? 7.414 -9.977 -29.406 1 55.59 268 GLY B O 1
ATOM 3958 N N . ALA B 1 269 ? 6.09 -8.969 -27.984 1 44.72 269 ALA B N 1
ATOM 3959 C CA . ALA B 1 269 ? 5.371 -8.383 -29.109 1 44.72 269 ALA B CA 1
ATOM 3960 C C . ALA B 1 269 ? 6.109 -7.164 -29.656 1 44.72 269 ALA B C 1
ATOM 3962 O O . ALA B 1 269 ? 5.668 -6.547 -30.625 1 44.72 269 ALA B O 1
ATOM 3963 N N . ASP B 1 270 ? 7.047 -6.695 -29.094 1 38.25 270 ASP B N 1
ATOM 3964 C CA . ASP B 1 270 ? 7.746 -5.719 -29.938 1 38.25 270 ASP B CA 1
ATOM 3965 C C . ASP B 1 270 ? 8.359 -6.383 -31.156 1 38.25 270 ASP B C 1
ATOM 3967 O O . ASP B 1 270 ? 8.828 -7.52 -31.094 1 38.25 270 ASP B O 1
#

Solvent-accessible surface area (backbone atoms only — not comparable to full-atom values): 27704 Å² total; per-residue (Å²): 133,81,79,65,78,84,76,66,70,46,36,44,81,73,28,70,65,42,32,48,48,50,53,50,50,51,50,26,59,71,40,48,50,73,32,53,49,57,60,50,10,66,72,73,72,50,48,44,66,55,41,50,53,49,48,53,50,34,37,72,71,48,29,29,43,76,78,55,98,58,21,34,37,58,31,74,58,23,48,51,50,48,51,50,51,49,51,38,49,50,52,46,50,49,41,38,42,56,69,62,41,86,42,74,62,68,46,68,23,33,18,71,37,70,41,51,54,68,38,48,19,14,43,45,73,53,95,56,37,49,28,32,33,77,39,68,83,44,67,10,29,28,29,23,71,31,57,24,49,57,65,28,52,26,24,29,26,75,73,41,72,51,74,85,75,58,63,17,49,33,41,32,37,66,23,43,51,54,91,66,46,7,40,74,58,51,46,88,52,57,56,50,74,46,50,86,81,29,77,39,39,34,22,39,53,61,32,13,41,36,38,42,44,73,53,73,43,78,62,56,36,71,41,25,46,56,50,17,50,51,49,34,15,69,39,41,31,25,32,37,37,28,24,18,50,91,49,44,62,70,44,47,46,57,26,57,75,67,70,48,58,67,46,79,48,63,72,71,73,116,134,81,79,68,79,85,78,67,71,47,37,44,80,73,27,71,65,40,33,50,49,50,53,49,51,52,50,26,58,72,41,48,50,72,33,52,51,58,61,50,10,66,71,72,70,50,50,43,65,55,40,50,52,50,49,52,50,34,36,73,72,47,29,29,42,76,77,56,98,59,22,35,36,58,30,73,59,22,49,52,50,49,49,51,50,48,49,37,49,50,53,46,51,48,40,39,42,54,68,61,41,84,41,74,63,68,48,68,25,32,19,71,36,70,38,52,55,68,37,48,20,15,43,44,74,53,96,55,38,48,29,31,33,77,39,66,84,44,67,9,28,29,29,24,71,32,58,25,49,56,63,28,51,26,24,28,26,74,74,40,73,52,75,84,75,59,62,16,49,33,41,33,38,67,22,41,51,54,90,67,46,10,40,74,58,52,47,89,53,58,56,51,75,47,50,86,81,28,76,39,39,33,21,40,54,60,31,13,40,34,36,41,44,72,52,74,43,80,61,57,35,71,38,26,46,57,49,16,51,51,50,35,15,68,40,42,31,25,31,36,35,30,24,18,50,93,50,42,62,70,44,46,48,57,26,57,74,67,70,46,59,68,45,79,48,63,74,73,72,116

pLDDT: mean 86.02, std 16.64, range [18.86, 98.88]

InterPro domains:
  IPR000835 MarR-type HTH domain [PF12802] (20-66)
  IPR012015 Uncharacterised conserved protein HTH transcriptional regulator, archaea [PIRSF004955] (10-267)
  IPR012318 Crp-type HTH domain [SM00419] (27-76)
  IPR036388 Winged helix-like DNA-binding domain superfamily [G3DSA:1.10.10.10] (11-107)
  IPR036390 Winged helix DNA-binding domain superfamily [SSF46785] (12-115)
  IPR057161 Domain of unknown function DUF7839 [PF25211] (165-264)